Protein AF-T0Z8G4-F1 (afdb_monomer)

Foldseek 3Di:
DDDDDDDDDDDDDDDDDDDDDDDDDPPDDDDDDPDDDDDDPPPDPDDDPVRDPDPDDDAFAAEAEQVRHRDDVVVVRDDDPVNCCVPQNPLLVLQQVLQFPRNYHGYDDVVSSVVSSVLVVLLLVLLVLLLVLCVLQPDDLPPDADPDLLLLLLLQLLLVLLVQLVVCVVVVVSSSNSVSSSCSSVPSRPVASCQLCVLVSFQFAPPDPNSNNVSSSSLVSSLLVLLSCCVSRVQSSLVSQCSNVVHDPVCSVVSSVCSVPDDRDDRDPVSHDVVSNVLVVLVVQQLVVVVVLVVVCVVVVVDVDQLQKEKEKEDDCCSNCVVVDDQVSVCSRNVYLHYDYDYPPPPDDPFDWSDKDAGPDPGMIITITGDDADAAPRSRHHDVQQLVDPVSHRHHPSSVVSVVDDD

Mean predicted aligned error: 10.34 Å

Structure (mmCIF, N/CA/C/O backbone):
data_AF-T0Z8G4-F1
#
_entry.id   AF-T0Z8G4-F1
#
loop_
_atom_site.group_PDB
_atom_site.id
_atom_site.type_symbol
_atom_site.label_atom_id
_atom_site.label_alt_id
_atom_site.label_comp_id
_atom_site.label_asym_id
_atom_site.label_entity_id
_atom_site.label_seq_id
_atom_site.pdbx_PDB_ins_code
_atom_site.Cartn_x
_atom_site.Cartn_y
_atom_site.Cartn_z
_atom_site.occupancy
_atom_site.B_iso_or_equiv
_atom_site.auth_seq_id
_atom_site.auth_comp_id
_atom_site.auth_asym_id
_atom_site.auth_atom_id
_atom_site.pdbx_PDB_model_num
ATOM 1 N N . MET A 1 1 ? -45.334 -27.106 -22.152 1.00 39.75 1 MET A N 1
ATOM 2 C CA . MET A 1 1 ? -44.735 -28.029 -23.136 1.00 39.75 1 MET A CA 1
ATOM 3 C C . MET A 1 1 ? -43.553 -28.712 -22.480 1.00 39.75 1 MET A C 1
ATOM 5 O O . MET A 1 1 ? -42.557 -28.077 -22.175 1.00 39.75 1 MET A O 1
ATOM 9 N N . SER A 1 2 ? -43.765 -29.977 -22.152 1.00 27.31 2 SER A N 1
ATOM 10 C CA . SER A 1 2 ? -42.824 -30.933 -21.580 1.00 27.31 2 SER A CA 1
ATOM 11 C C . SER A 1 2 ? -41.726 -31.304 -22.582 1.00 27.31 2 SER A C 1
ATOM 13 O O . SER A 1 2 ? -42.043 -31.661 -23.715 1.00 27.31 2 SER A O 1
ATOM 15 N N . GLY A 1 3 ? -40.464 -31.282 -22.154 1.00 28.25 3 GLY A N 1
ATOM 16 C CA . GLY A 1 3 ? -39.320 -31.780 -22.920 1.00 28.25 3 GLY A CA 1
ATOM 17 C C . GLY A 1 3 ? -38.351 -32.498 -21.988 1.00 28.25 3 GLY A C 1
ATOM 18 O O . GLY A 1 3 ? -37.650 -31.865 -21.211 1.00 28.25 3 GLY A O 1
ATOM 19 N N . SER A 1 4 ? -38.405 -33.825 -22.029 1.00 26.81 4 SER A N 1
ATOM 20 C CA . SER A 1 4 ? -37.748 -34.781 -21.140 1.00 26.81 4 SER A CA 1
ATOM 21 C C . SER A 1 4 ? -36.270 -35.026 -21.488 1.00 26.81 4 SER A C 1
ATOM 23 O O . SER A 1 4 ? -35.899 -35.183 -22.648 1.00 26.81 4 SER A O 1
ATOM 25 N N . ILE A 1 5 ? -35.473 -35.063 -20.418 1.00 28.12 5 ILE A N 1
ATOM 26 C CA . ILE A 1 5 ? -34.234 -35.804 -20.123 1.00 28.12 5 ILE A CA 1
ATOM 27 C C . ILE A 1 5 ? -33.810 -36.883 -21.145 1.00 28.12 5 ILE A C 1
ATOM 29 O O . ILE A 1 5 ? -34.549 -37.825 -21.424 1.00 28.12 5 ILE A O 1
ATOM 33 N N . ARG A 1 6 ? -32.524 -36.856 -21.530 1.00 26.44 6 ARG A N 1
ATOM 34 C CA . ARG A 1 6 ? -31.713 -38.073 -21.719 1.00 26.44 6 ARG A CA 1
ATOM 35 C C . ARG A 1 6 ? -30.337 -37.901 -21.077 1.00 26.44 6 ARG A C 1
ATOM 37 O O . ARG A 1 6 ? -29.433 -37.309 -21.656 1.00 26.44 6 ARG A O 1
ATOM 44 N N . GLU A 1 7 ? -30.209 -38.461 -19.880 1.00 27.09 7 GLU A N 1
ATOM 45 C CA . GLU A 1 7 ? -28.942 -38.888 -19.291 1.00 27.09 7 GLU A CA 1
ATOM 46 C C . GLU A 1 7 ? -28.335 -40.012 -20.144 1.00 27.09 7 GLU A C 1
ATOM 48 O O . GLU A 1 7 ? -29.036 -40.900 -20.631 1.00 27.09 7 GLU A O 1
ATOM 53 N N . SER A 1 8 ? -27.016 -40.006 -20.312 1.00 27.30 8 SER A N 1
ATOM 54 C CA . SER A 1 8 ? -26.267 -41.188 -20.738 1.00 27.30 8 SER A CA 1
ATOM 55 C C . SER A 1 8 ? -25.140 -41.422 -19.749 1.00 27.30 8 SER A C 1
ATOM 57 O O . SER A 1 8 ? -24.165 -40.679 -19.685 1.00 27.30 8 SER A O 1
ATOM 59 N N . ALA A 1 9 ? -25.342 -42.459 -18.942 1.00 27.77 9 ALA A N 1
ATOM 60 C CA . ALA A 1 9 ? -24.416 -42.967 -17.952 1.00 27.77 9 ALA A CA 1
ATOM 61 C C . ALA A 1 9 ? -23.186 -43.594 -18.629 1.00 27.77 9 ALA A C 1
ATOM 63 O O . ALA A 1 9 ? -23.303 -44.563 -19.381 1.00 27.77 9 ALA A O 1
ATOM 64 N N . MET A 1 10 ? -21.996 -43.084 -18.315 1.00 26.03 10 MET A N 1
ATOM 65 C CA . MET A 1 10 ? -20.731 -43.774 -18.572 1.00 26.03 10 MET A CA 1
ATOM 66 C C . MET A 1 10 ? -20.414 -44.683 -17.379 1.00 26.03 10 MET A C 1
ATOM 68 O O . MET A 1 10 ? -20.166 -44.212 -16.272 1.00 26.03 10 MET A O 1
ATOM 72 N N . LYS A 1 11 ? -20.432 -46.002 -17.606 1.00 29.83 11 LYS A N 1
ATOM 73 C CA . LYS A 1 11 ? -19.894 -47.005 -16.673 1.00 29.83 11 LYS A CA 1
ATOM 74 C C . LYS A 1 11 ? -18.367 -47.132 -16.823 1.00 29.83 11 LYS A C 1
ATOM 76 O O . LYS A 1 11 ? -17.849 -46.928 -17.922 1.00 29.83 11 LYS A O 1
ATOM 81 N N . PRO A 1 12 ? -17.649 -47.497 -15.745 1.00 26.30 12 PRO A N 1
ATOM 82 C CA . PRO A 1 12 ? -16.193 -47.441 -15.678 1.00 26.30 12 PRO A CA 1
ATOM 83 C C . PRO A 1 12 ? -15.550 -48.690 -16.296 1.00 26.30 12 PRO A C 1
ATOM 85 O O . PRO A 1 12 ? -15.917 -49.819 -15.978 1.00 26.30 12 PRO A O 1
ATOM 88 N N . SER A 1 13 ? -14.559 -48.487 -17.166 1.00 28.53 13 SER A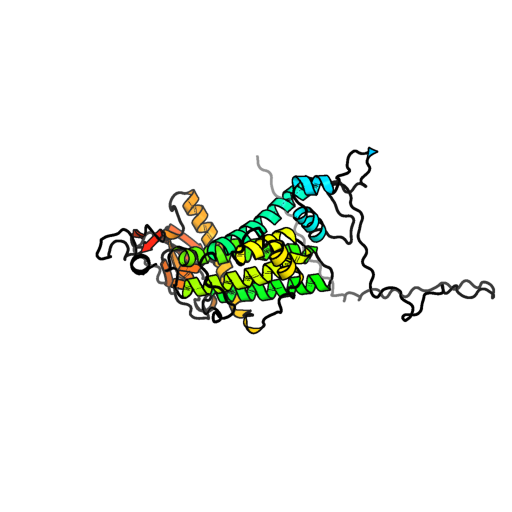 N 1
ATOM 89 C CA . SER A 1 13 ? -13.730 -49.554 -17.736 1.00 28.53 13 SER A CA 1
ATOM 90 C C . SER A 1 13 ? -12.400 -49.635 -16.987 1.00 28.53 13 SER A C 1
ATOM 92 O O . SER A 1 13 ? -11.526 -48.786 -17.154 1.00 28.53 13 SER A O 1
ATOM 94 N N . SER A 1 14 ? -12.234 -50.705 -16.215 1.00 30.23 14 SER A N 1
ATOM 95 C CA . SER A 1 14 ? -10.981 -51.147 -15.607 1.00 30.23 14 SER A CA 1
ATOM 96 C C . SER A 1 14 ? -9.938 -51.528 -16.665 1.00 30.23 14 SER A C 1
ATOM 98 O O . SER A 1 14 ? -10.114 -52.528 -17.365 1.00 30.23 14 SER A O 1
ATOM 100 N N . LYS A 1 15 ? -8.817 -50.801 -16.741 1.00 29.98 15 LYS A N 1
ATOM 101 C CA . LYS A 1 15 ? -7.560 -51.311 -17.313 1.00 29.98 15 LYS A CA 1
ATOM 102 C C . LYS A 1 15 ? -6.361 -50.840 -16.491 1.00 29.98 15 LYS A C 1
ATOM 104 O O . LYS A 1 15 ? -6.280 -49.695 -16.066 1.00 29.98 15 LYS A O 1
ATOM 109 N N . SER A 1 16 ? -5.478 -51.803 -16.260 1.00 30.19 16 SER A N 1
ATOM 110 C CA . SER A 1 16 ? -4.296 -51.806 -15.406 1.00 30.19 16 SER A CA 1
ATOM 111 C C . SER A 1 16 ? -3.335 -50.636 -15.615 1.00 30.19 16 SER A C 1
ATOM 113 O O . SER A 1 16 ? -3.051 -50.253 -16.751 1.00 30.19 16 SER A O 1
ATOM 115 N N . ALA A 1 17 ? -2.743 -50.193 -14.505 1.00 35.81 17 ALA A N 1
ATOM 116 C CA . ALA A 1 17 ? -1.591 -49.307 -14.441 1.00 35.81 17 ALA A CA 1
ATOM 117 C C . ALA A 1 17 ? -0.482 -49.733 -15.422 1.00 35.81 17 ALA A C 1
ATOM 119 O O . ALA A 1 17 ? 0.093 -50.815 -15.306 1.00 35.81 17 ALA A O 1
ATOM 120 N N . ARG A 1 18 ? -0.177 -48.858 -16.383 1.00 30.61 18 ARG A N 1
ATOM 121 C CA . ARG A 1 18 ? 1.102 -48.841 -17.096 1.00 30.61 18 ARG A CA 1
ATOM 122 C C . ARG A 1 18 ? 1.816 -47.553 -16.722 1.00 30.61 18 ARG A C 1
ATOM 124 O O . ARG A 1 18 ? 1.289 -46.462 -16.908 1.00 30.61 18 ARG A O 1
ATOM 131 N N . THR A 1 19 ? 3.000 -47.730 -16.163 1.00 35.69 19 THR A N 1
ATOM 132 C CA . THR A 1 19 ? 4.023 -46.723 -15.905 1.00 35.69 19 THR A CA 1
ATOM 133 C C . THR A 1 19 ? 4.268 -45.859 -17.146 1.00 35.69 19 THR A C 1
ATOM 135 O O . THR A 1 19 ? 4.463 -46.377 -18.246 1.00 35.69 19 THR A O 1
ATOM 138 N N . LEU A 1 20 ? 4.237 -44.537 -16.967 1.00 32.44 20 LEU A N 1
ATOM 139 C CA . LEU A 1 20 ? 4.575 -43.560 -18.003 1.00 32.44 20 LEU A CA 1
ATOM 140 C C . LEU A 1 20 ? 6.085 -43.632 -18.311 1.00 32.44 20 LEU A C 1
ATOM 142 O O . LEU A 1 20 ? 6.882 -43.663 -17.370 1.00 32.44 20 LEU A O 1
ATOM 146 N N . PRO A 1 21 ? 6.505 -43.660 -19.589 1.00 31.64 21 PRO A N 1
ATOM 147 C CA . PRO A 1 21 ? 7.916 -43.609 -19.948 1.00 31.64 21 PRO A CA 1
ATOM 148 C C . PRO A 1 21 ? 8.471 -42.188 -19.761 1.00 31.64 21 PRO A C 1
ATOM 150 O O . PRO A 1 21 ? 7.782 -41.201 -20.020 1.00 31.64 21 PRO A O 1
ATOM 153 N N . GLY A 1 22 ? 9.720 -42.104 -19.292 1.00 39.34 22 GLY A N 1
ATOM 154 C CA . GLY A 1 22 ? 10.462 -40.854 -19.105 1.00 39.34 22 GLY A CA 1
ATOM 155 C C . GLY A 1 22 ? 10.723 -40.080 -20.409 1.00 39.34 22 GLY A C 1
ATOM 156 O O . GLY A 1 22 ? 10.402 -40.562 -21.498 1.00 39.34 22 GLY A O 1
ATOM 157 N N . PRO A 1 23 ? 11.296 -38.866 -20.313 1.00 36.44 23 PRO A N 1
ATOM 158 C CA . PRO A 1 23 ? 11.422 -37.952 -21.443 1.00 36.44 23 PRO A CA 1
ATOM 159 C C . PRO A 1 23 ? 12.342 -38.527 -22.533 1.00 36.44 23 PRO A C 1
ATOM 161 O O . PRO A 1 23 ? 13.292 -39.251 -22.220 1.00 36.44 23 PRO A O 1
ATOM 164 N N . PRO A 1 24 ? 12.097 -38.212 -23.818 1.00 33.38 24 PRO A N 1
ATOM 165 C CA . PRO A 1 24 ? 12.863 -38.779 -24.913 1.00 33.38 24 PRO A CA 1
ATOM 166 C C . PRO A 1 24 ? 14.279 -38.196 -24.925 1.00 33.38 24 PRO A C 1
ATOM 168 O O . PRO A 1 24 ? 14.488 -37.007 -25.162 1.00 33.38 24 PRO A O 1
ATOM 171 N N . THR A 1 25 ? 15.273 -39.054 -24.718 1.00 33.34 25 THR A N 1
ATOM 172 C CA . THR A 1 25 ? 16.663 -38.766 -25.060 1.00 33.34 25 THR A CA 1
ATOM 173 C C . THR A 1 25 ? 16.793 -38.776 -26.582 1.00 33.34 25 THR A C 1
ATOM 175 O O . THR A 1 25 ? 16.818 -39.826 -27.225 1.00 33.34 25 THR A O 1
ATOM 178 N N . SER A 1 26 ? 16.848 -37.590 -27.189 1.00 29.20 26 SER A N 1
ATOM 179 C CA . SER A 1 26 ? 17.155 -37.453 -28.613 1.00 29.20 26 SER A CA 1
ATOM 180 C C . SER A 1 26 ? 18.626 -37.812 -28.858 1.00 29.20 26 SER A C 1
ATOM 182 O O . SER A 1 26 ? 19.533 -36.992 -28.791 1.00 29.20 26 SER A O 1
ATOM 184 N N . THR A 1 27 ? 18.884 -39.090 -29.120 1.00 30.81 27 THR A N 1
ATOM 185 C CA . THR A 1 27 ? 20.126 -39.525 -29.761 1.00 30.81 27 THR A CA 1
ATOM 186 C C . THR A 1 27 ? 19.889 -39.484 -31.264 1.00 30.81 27 THR A C 1
ATOM 188 O O . THR A 1 27 ? 19.234 -40.350 -31.844 1.00 30.81 27 THR A O 1
ATOM 191 N N . SER A 1 28 ? 20.372 -38.425 -31.910 1.00 29.70 28 SER A N 1
ATOM 192 C CA . SER A 1 28 ? 20.402 -38.332 -33.364 1.00 29.70 28 SER A CA 1
ATOM 193 C C . SER A 1 28 ? 21.317 -39.434 -33.914 1.00 29.70 28 SER A C 1
ATOM 195 O O . SER A 1 28 ? 22.542 -39.359 -33.848 1.00 29.70 28 SER A O 1
ATOM 197 N N . ARG A 1 29 ? 20.727 -40.500 -34.467 1.00 31.47 29 ARG A N 1
ATOM 198 C CA . AR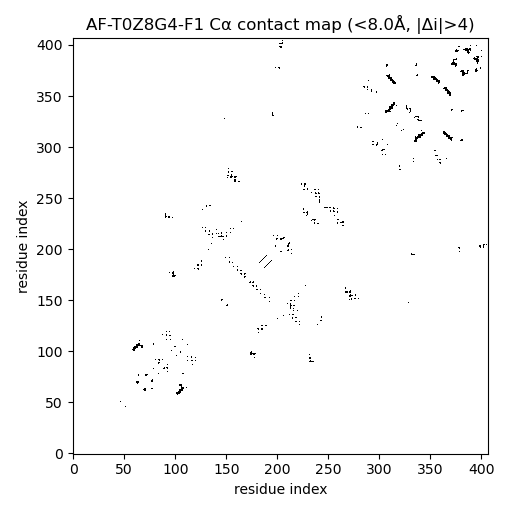G A 1 29 ? 21.460 -41.437 -35.328 1.00 31.47 29 ARG A CA 1
ATOM 199 C C . ARG A 1 29 ? 21.802 -40.717 -36.625 1.00 31.47 29 ARG A C 1
ATOM 201 O O . ARG A 1 29 ? 20.955 -40.571 -37.504 1.00 31.47 29 ARG A O 1
ATOM 208 N N . VAL A 1 30 ? 23.051 -40.289 -36.742 1.00 32.38 30 VAL A N 1
ATOM 209 C CA . VAL A 1 30 ? 23.651 -39.894 -38.015 1.00 32.38 30 VAL A CA 1
ATOM 210 C C . VAL A 1 30 ? 23.663 -41.126 -38.926 1.00 32.38 30 VAL A C 1
ATOM 212 O O . VAL A 1 30 ? 24.277 -42.141 -38.603 1.00 32.38 30 VAL A O 1
ATOM 215 N N . ARG A 1 31 ? 22.950 -41.059 -40.056 1.00 31.86 31 ARG A N 1
ATOM 216 C CA . ARG A 1 31 ? 23.133 -41.990 -41.177 1.00 31.86 31 ARG A CA 1
ATOM 217 C C . ARG A 1 31 ? 24.523 -41.737 -41.757 1.00 31.86 31 ARG A C 1
ATOM 219 O O . ARG A 1 31 ? 24.749 -40.685 -42.344 1.00 31.86 31 ARG A O 1
ATOM 226 N N . THR A 1 32 ? 25.437 -42.689 -41.621 1.00 32.47 32 THR A N 1
ATOM 227 C CA . THR A 1 32 ? 26.703 -42.679 -42.354 1.00 32.47 32 THR A CA 1
ATOM 228 C C . THR A 1 32 ? 26.456 -43.197 -43.770 1.00 32.47 32 THR A C 1
ATOM 230 O O . THR A 1 32 ? 26.360 -44.398 -44.010 1.00 32.47 32 THR A O 1
ATOM 233 N N . SER A 1 33 ? 26.308 -42.277 -44.724 1.00 35.03 33 SER A N 1
ATOM 234 C CA . SER A 1 33 ? 26.499 -42.592 -46.139 1.00 35.03 33 SER A CA 1
ATOM 235 C C . SER A 1 33 ? 27.984 -42.848 -46.378 1.00 35.03 33 SER A C 1
ATOM 237 O O . SER A 1 33 ? 28.817 -41.995 -46.076 1.00 35.03 33 SER A O 1
ATOM 239 N N . THR A 1 34 ? 28.313 -44.014 -46.922 1.00 42.88 34 THR A N 1
ATOM 240 C CA . THR A 1 34 ? 29.635 -44.335 -47.461 1.00 42.88 34 THR A CA 1
ATOM 241 C C . THR A 1 34 ? 29.902 -43.445 -48.674 1.00 42.88 34 THR A C 1
ATOM 243 O O . THR A 1 34 ? 29.471 -43.753 -49.783 1.00 42.88 34 THR A O 1
ATOM 246 N N . GLY A 1 35 ? 30.561 -42.315 -48.438 1.00 39.12 35 GLY A N 1
ATOM 247 C CA . GLY A 1 35 ? 31.101 -41.424 -49.454 1.00 39.12 35 GLY A CA 1
ATOM 248 C C . GLY A 1 35 ? 32.543 -41.093 -49.089 1.00 39.12 35 GLY A C 1
ATOM 249 O O . GLY A 1 35 ? 32.799 -40.594 -47.999 1.00 39.12 35 GLY A O 1
ATOM 250 N N . ASP A 1 36 ? 33.456 -41.485 -49.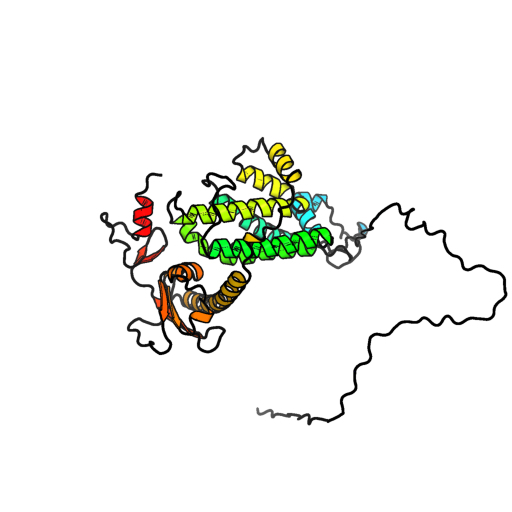970 1.00 38.12 36 ASP A N 1
ATOM 251 C CA . ASP A 1 36 ? 34.774 -40.896 -50.222 1.00 38.12 36 ASP A CA 1
ATOM 252 C C . ASP A 1 36 ? 35.262 -39.803 -49.231 1.00 38.12 36 ASP A C 1
ATOM 254 O O . ASP A 1 36 ? 35.022 -38.607 -49.376 1.00 38.12 36 ASP A O 1
ATOM 258 N N . GLY A 1 37 ? 35.933 -40.231 -48.164 1.00 52.41 37 GLY A N 1
ATOM 259 C CA . GLY A 1 37 ? 37.397 -40.212 -48.151 1.00 52.41 37 GLY A CA 1
ATOM 260 C C . GLY A 1 37 ? 38.186 -38.897 -48.189 1.00 52.41 37 GLY A C 1
ATOM 261 O O . GLY A 1 37 ? 39.400 -39.008 -48.039 1.00 52.41 37 GLY A O 1
ATOM 262 N N . SER A 1 38 ? 37.621 -37.687 -48.333 1.00 52.78 38 SER A N 1
ATOM 263 C CA . SER A 1 38 ? 38.488 -36.482 -48.353 1.00 52.78 38 SER A CA 1
ATOM 264 C C . SER A 1 38 ? 37.849 -35.108 -48.070 1.00 52.78 38 SER A C 1
ATOM 266 O O . SER A 1 38 ? 38.187 -34.127 -48.732 1.00 52.78 38 SER A O 1
ATOM 268 N N . THR A 1 39 ? 36.974 -34.960 -47.071 1.00 45.53 39 THR A N 1
ATOM 269 C CA . THR A 1 39 ? 36.662 -33.619 -46.521 1.00 45.53 39 THR A CA 1
ATOM 270 C C . THR A 1 39 ? 36.614 -33.646 -44.990 1.00 45.53 39 THR A C 1
ATOM 272 O O . THR A 1 39 ? 35.829 -34.407 -44.423 1.00 45.53 39 THR A O 1
ATOM 275 N N . PRO A 1 40 ? 37.450 -32.854 -44.284 1.00 53.56 40 PRO A N 1
ATOM 276 C CA . PRO A 1 40 ? 37.350 -32.753 -42.835 1.00 53.56 40 PRO A CA 1
ATOM 277 C C . PRO A 1 40 ? 36.009 -32.104 -42.460 1.00 53.56 40 PRO A C 1
ATOM 279 O O . PRO A 1 40 ? 35.546 -31.217 -43.184 1.00 53.56 40 PRO A O 1
ATOM 282 N N . PRO A 1 41 ? 35.374 -32.506 -41.342 1.00 57.69 41 PRO A N 1
ATOM 283 C CA . PRO A 1 41 ? 34.187 -31.820 -40.856 1.00 57.69 41 PRO A CA 1
ATOM 284 C C . PRO A 1 41 ? 34.532 -30.345 -40.649 1.00 57.69 41 PRO A C 1
ATOM 286 O O . PRO A 1 41 ? 35.498 -30.013 -39.961 1.00 57.69 41 PRO A O 1
ATOM 289 N N . PHE A 1 42 ? 33.765 -29.463 -41.289 1.00 57.78 42 PHE A N 1
ATOM 290 C CA . PHE A 1 42 ? 33.896 -28.021 -41.133 1.00 57.78 42 PHE A CA 1
ATOM 291 C C . PHE A 1 42 ? 33.550 -27.669 -39.683 1.00 57.78 42 PHE A C 1
ATOM 293 O O . PHE A 1 42 ? 32.385 -27.493 -39.338 1.00 57.78 42 PHE A O 1
ATOM 300 N N . SER A 1 43 ? 34.561 -27.624 -38.821 1.00 59.75 43 SER A N 1
ATOM 301 C CA . SER A 1 43 ? 34.490 -26.970 -37.521 1.00 59.75 43 SER A CA 1
ATOM 302 C C . SER A 1 43 ? 34.753 -25.493 -37.787 1.00 59.75 43 SER A C 1
ATOM 304 O O . SER A 1 43 ? 35.897 -25.145 -38.091 1.00 59.75 43 SER A O 1
ATOM 306 N N . PRO A 1 44 ? 33.737 -24.611 -37.738 1.00 61.78 44 PRO A N 1
ATOM 307 C CA . PRO A 1 44 ? 33.992 -23.184 -37.851 1.00 61.78 44 PRO A CA 1
ATOM 308 C C . PRO A 1 44 ? 34.990 -22.794 -36.753 1.00 61.78 44 PRO A C 1
ATOM 310 O O . PRO A 1 44 ? 34.962 -23.412 -35.681 1.00 61.78 44 PRO A O 1
ATOM 313 N N . PRO A 1 45 ? 35.862 -21.799 -36.980 1.00 65.12 45 PRO A N 1
ATOM 314 C CA . PRO A 1 45 ? 36.782 -21.307 -35.967 1.00 65.12 45 PRO A CA 1
ATOM 315 C C . PRO A 1 45 ? 35.971 -20.516 -34.938 1.00 65.12 45 PRO A C 1
ATOM 317 O O . PRO A 1 45 ? 35.997 -19.289 -34.901 1.00 65.12 45 PRO A O 1
ATOM 320 N N . TRP A 1 46 ? 35.157 -21.213 -34.150 1.00 64.00 46 TRP A N 1
ATOM 321 C CA . TRP A 1 46 ? 34.469 -20.601 -33.037 1.00 64.00 46 TRP A CA 1
ATOM 322 C C . TRP A 1 46 ? 35.547 -20.226 -32.023 1.00 64.00 46 TRP A C 1
ATOM 324 O O . TRP A 1 46 ? 36.313 -21.111 -31.627 1.00 64.00 46 TRP A O 1
ATOM 334 N N . PRO A 1 47 ? 35.635 -18.943 -31.631 1.00 62.28 47 PRO A N 1
ATOM 335 C CA . PRO A 1 47 ? 36.586 -18.502 -30.628 1.00 62.28 47 PRO A CA 1
ATOM 336 C C . PRO A 1 47 ? 36.505 -19.411 -29.401 1.00 62.28 47 PRO A C 1
ATOM 338 O O . PRO A 1 47 ? 35.410 -19.844 -29.007 1.00 62.28 47 PRO A O 1
ATOM 341 N N . SER A 1 48 ? 37.659 -19.721 -28.808 1.00 66.56 48 SER A N 1
ATOM 342 C CA . SER A 1 48 ? 37.694 -20.493 -27.571 1.00 66.56 48 SER A CA 1
ATOM 343 C C . SER A 1 48 ? 36.869 -19.768 -26.495 1.00 66.56 48 SER A C 1
ATOM 345 O O . SER A 1 48 ? 36.511 -18.594 -26.628 1.00 66.56 48 SER A O 1
ATOM 347 N N . ARG A 1 49 ? 36.527 -20.443 -25.391 1.00 62.22 49 ARG A N 1
ATOM 348 C CA . ARG A 1 49 ? 35.813 -19.776 -24.282 1.00 62.22 49 ARG A CA 1
ATOM 349 C C . ARG A 1 49 ? 36.551 -18.523 -23.775 1.00 62.22 49 ARG A C 1
ATOM 351 O O . ARG A 1 49 ? 35.887 -17.647 -23.227 1.00 62.22 49 ARG A O 1
ATOM 358 N N . GLU A 1 50 ? 37.866 -18.452 -23.983 1.00 68.38 50 GLU A N 1
ATOM 359 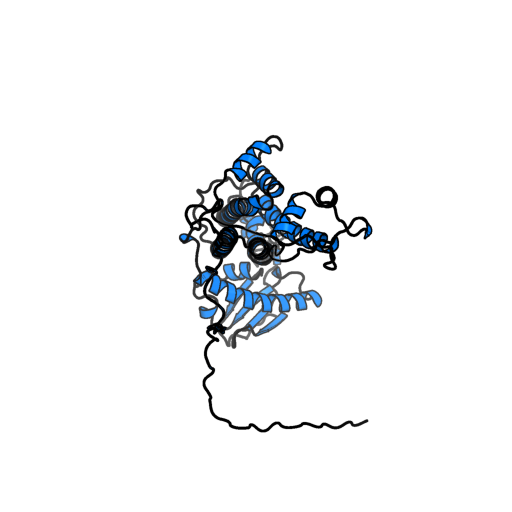C CA . GLU A 1 50 ? 38.754 -17.344 -23.613 1.00 68.38 50 GLU A CA 1
ATOM 360 C C . GLU A 1 50 ? 38.725 -16.177 -24.621 1.00 68.38 50 GLU A C 1
ATOM 362 O O . GLU A 1 50 ? 39.038 -15.051 -24.250 1.00 68.38 50 GLU A O 1
ATOM 367 N N . ASP A 1 51 ? 38.232 -16.399 -25.845 1.00 77.69 51 ASP A N 1
ATOM 368 C CA . ASP A 1 51 ? 38.206 -15.417 -26.944 1.00 77.69 51 ASP A CA 1
ATOM 369 C C . ASP A 1 51 ? 36.835 -14.718 -27.120 1.00 77.69 51 ASP A C 1
ATOM 371 O O . ASP A 1 51 ? 36.563 -14.075 -28.139 1.00 77.69 51 ASP A O 1
ATOM 375 N N . ARG A 1 52 ? 35.907 -14.861 -26.162 1.00 80.50 52 ARG A N 1
ATOM 376 C CA . ARG A 1 52 ? 34.565 -14.252 -26.256 1.00 80.50 52 ARG A CA 1
ATOM 377 C C . ARG A 1 52 ? 34.606 -12.750 -25.951 1.00 80.50 52 ARG A C 1
ATOM 379 O O . ARG A 1 52 ? 35.008 -12.347 -24.865 1.00 80.50 52 ARG A O 1
ATOM 386 N N . THR A 1 53 ? 34.073 -11.923 -26.857 1.00 90.06 53 THR A N 1
ATOM 387 C CA . THR A 1 53 ? 33.972 -10.453 -26.700 1.00 90.06 53 THR A CA 1
ATOM 388 C C . THR A 1 53 ? 32.969 -10.002 -25.635 1.00 90.06 53 THR A C 1
ATOM 390 O O . THR A 1 53 ? 33.040 -8.870 -25.160 1.00 90.06 53 THR A O 1
ATOM 393 N N . TYR A 1 54 ? 32.042 -10.871 -25.235 1.00 89.44 54 TYR A N 1
ATOM 394 C CA . TYR A 1 54 ? 31.047 -10.601 -24.200 1.00 89.44 54 TYR A CA 1
ATOM 395 C C . TYR A 1 54 ? 30.798 -11.830 -23.321 1.00 89.44 54 TYR A C 1
ATOM 397 O O . TYR A 1 54 ? 30.868 -12.977 -23.766 1.00 89.44 54 TYR A O 1
ATOM 405 N N . ARG A 1 55 ? 30.462 -11.579 -22.047 1.00 88.19 55 ARG A N 1
ATOM 406 C CA . ARG A 1 55 ? 30.115 -12.630 -21.073 1.00 88.19 55 ARG A CA 1
ATOM 407 C C . ARG A 1 55 ? 28.677 -13.132 -21.227 1.00 88.19 55 ARG A C 1
ATOM 409 O O . ARG A 1 55 ? 28.410 -14.290 -20.926 1.00 88.19 55 ARG A O 1
ATOM 416 N N . SER A 1 56 ? 27.764 -12.273 -21.679 1.00 89.75 56 SER A N 1
ATOM 417 C CA . SER A 1 56 ? 26.347 -12.585 -21.889 1.00 89.75 56 SER A CA 1
ATOM 418 C C . SER A 1 56 ? 25.777 -11.734 -23.027 1.00 89.75 56 SER A C 1
ATOM 420 O O . SER A 1 56 ? 26.220 -10.601 -23.217 1.00 89.75 56 SER A O 1
ATOM 422 N N . VAL A 1 57 ? 24.807 -12.283 -23.763 1.00 91.81 57 VAL A N 1
ATOM 423 C CA . VAL A 1 57 ? 24.037 -11.587 -24.804 1.00 91.81 57 VAL A CA 1
ATOM 424 C C . VAL A 1 57 ? 22.575 -11.623 -24.406 1.00 91.81 57 VAL A C 1
ATOM 426 O O . VAL A 1 57 ? 22.025 -12.699 -24.181 1.00 91.81 57 VAL A O 1
ATOM 429 N N . LEU A 1 58 ? 21.954 -10.450 -24.344 1.00 93.00 58 LEU A N 1
ATOM 430 C CA . LEU A 1 58 ? 20.510 -10.308 -24.220 1.00 93.00 58 LEU A CA 1
ATOM 431 C C . LEU A 1 58 ? 19.968 -9.769 -25.541 1.00 93.00 58 LEU A C 1
ATOM 433 O O . LEU A 1 58 ? 20.439 -8.747 -26.038 1.00 93.00 58 LEU A O 1
ATOM 437 N N . THR A 1 59 ? 18.990 -10.470 -26.097 1.00 94.50 59 THR A N 1
ATOM 438 C CA . THR A 1 59 ? 18.257 -10.070 -27.299 1.00 94.50 59 THR A CA 1
ATOM 439 C C . THR A 1 59 ? 16.849 -9.647 -26.919 1.00 94.50 59 THR A C 1
ATOM 441 O O . THR A 1 59 ? 16.310 -10.135 -25.926 1.00 94.50 59 THR A O 1
ATOM 444 N N . HIS A 1 60 ? 16.250 -8.766 -27.714 1.00 95.75 60 HIS A N 1
ATOM 445 C CA . HIS A 1 60 ? 14.851 -8.388 -27.562 1.00 95.75 60 HIS A CA 1
ATOM 446 C C . HIS A 1 60 ? 14.104 -8.449 -28.898 1.00 95.75 60 HIS A C 1
ATOM 448 O O . HIS A 1 60 ? 14.719 -8.305 -29.959 1.00 95.75 60 HIS A O 1
ATOM 454 N N . GLY A 1 61 ? 12.788 -8.646 -28.837 1.00 94.00 61 GLY A N 1
ATOM 455 C CA . GLY A 1 61 ? 11.899 -8.607 -29.992 1.00 94.00 61 GLY A CA 1
ATOM 456 C C . GLY A 1 61 ? 11.773 -7.212 -30.605 1.00 94.00 61 GLY A C 1
ATOM 457 O O . GLY A 1 61 ? 12.272 -6.206 -30.078 1.00 94.00 61 GLY A O 1
ATOM 458 N N . PHE A 1 62 ? 11.101 -7.147 -31.752 1.00 94.88 62 PHE A N 1
ATOM 459 C CA . PHE A 1 62 ? 10.777 -5.892 -32.417 1.00 94.88 62 PHE A CA 1
ATOM 460 C C . PHE A 1 62 ? 9.551 -5.236 -31.779 1.00 94.88 62 PHE A C 1
ATOM 462 O O . PHE A 1 62 ? 8.675 -5.892 -31.220 1.00 94.88 62 PHE A O 1
ATOM 469 N N . VAL A 1 63 ? 9.460 -3.913 -31.910 1.00 94.44 63 VAL A N 1
ATOM 470 C CA . VAL A 1 63 ? 8.233 -3.187 -31.570 1.00 94.44 63 VAL A CA 1
ATOM 471 C C . VAL A 1 63 ? 7.253 -3.304 -32.734 1.00 94.44 63 VAL A C 1
ATOM 473 O O . VAL A 1 63 ? 7.560 -2.924 -33.869 1.00 94.44 63 VAL A O 1
ATOM 476 N N . VAL A 1 64 ? 6.068 -3.824 -32.441 1.00 94.75 64 VAL A N 1
ATOM 477 C CA . VAL A 1 64 ? 4.958 -4.009 -33.380 1.00 94.75 64 VAL A CA 1
ATOM 478 C C . VAL A 1 64 ? 3.750 -3.197 -32.921 1.00 94.75 64 VAL A C 1
ATOM 480 O O . VAL A 1 64 ? 3.661 -2.785 -31.764 1.00 94.75 64 VAL A O 1
ATOM 483 N N . ASP A 1 65 ? 2.816 -2.923 -33.829 1.00 93.06 65 ASP A N 1
ATOM 484 C CA . ASP A 1 65 ? 1.595 -2.200 -33.474 1.00 93.06 65 ASP A CA 1
ATOM 485 C C . ASP A 1 65 ? 0.688 -3.010 -32.524 1.00 93.06 65 ASP A C 1
ATOM 487 O O . ASP A 1 65 ? 0.954 -4.168 -32.188 1.00 93.06 65 ASP A O 1
ATOM 491 N N . GLY A 1 66 ? -0.422 -2.410 -32.088 1.00 89.44 66 GLY A N 1
ATOM 492 C CA . GLY A 1 66 ? -1.385 -3.072 -31.201 1.00 89.44 66 GLY A CA 1
ATOM 493 C C . GLY A 1 66 ? -1.983 -4.375 -31.754 1.00 89.44 66 GLY A C 1
ATOM 494 O O . GLY A 1 66 ? -2.429 -5.210 -30.971 1.00 89.44 66 GLY A O 1
ATOM 495 N N . GLN A 1 67 ? -1.968 -4.575 -33.077 1.00 90.25 67 GLN A N 1
ATOM 496 C CA . GLN A 1 67 ? -2.433 -5.796 -33.745 1.00 90.25 67 GLN A CA 1
ATOM 497 C C . GLN A 1 67 ? -1.303 -6.816 -33.969 1.00 90.25 67 GLN A C 1
ATOM 499 O O . GLN A 1 67 ? -1.556 -7.891 -34.513 1.00 90.25 67 GLN A O 1
ATOM 504 N N . GLY A 1 68 ? -0.068 -6.503 -33.569 1.00 90.94 68 GLY A N 1
ATOM 505 C CA . GLY A 1 68 ? 1.102 -7.349 -33.790 1.00 90.94 68 GLY A CA 1
ATOM 506 C C . GLY A 1 68 ? 1.689 -7.248 -35.199 1.00 90.94 68 GLY A C 1
ATOM 507 O O . GLY A 1 68 ? 2.466 -8.110 -35.598 1.00 90.94 68 GLY A O 1
ATOM 508 N N . LYS A 1 69 ? 1.324 -6.226 -35.982 1.00 91.25 69 LYS A N 1
ATOM 509 C CA . LYS A 1 69 ? 1.896 -6.004 -37.315 1.00 91.25 69 LYS A CA 1
ATOM 510 C C . LYS A 1 69 ? 3.132 -5.123 -37.215 1.00 91.25 69 LYS A C 1
ATOM 512 O O . LYS A 1 69 ? 3.210 -4.204 -36.399 1.00 91.25 69 LYS A O 1
ATOM 517 N N . LYS A 1 70 ? 4.093 -5.366 -38.108 1.00 91.56 70 LYS A N 1
ATOM 518 C CA . LYS A 1 70 ? 5.277 -4.517 -38.250 1.00 91.56 70 LYS A CA 1
ATOM 519 C C . LYS A 1 70 ? 4.857 -3.060 -38.465 1.00 91.56 70 LYS A C 1
ATOM 521 O O . LYS A 1 70 ? 4.021 -2.764 -39.322 1.00 91.56 70 LYS A O 1
ATOM 526 N N . MET A 1 71 ? 5.470 -2.156 -37.709 1.00 89.12 71 MET A N 1
ATOM 527 C CA . MET A 1 71 ? 5.254 -0.727 -37.890 1.00 89.12 71 MET A CA 1
ATOM 528 C C . MET A 1 71 ? 5.888 -0.252 -39.202 1.00 89.12 71 MET A C 1
ATOM 530 O O . MET A 1 71 ? 7.064 -0.511 -39.471 1.00 89.12 71 MET A O 1
ATOM 534 N N . ALA A 1 72 ? 5.114 0.455 -40.022 1.00 88.44 72 ALA A N 1
ATOM 535 C CA . ALA A 1 72 ? 5.583 1.050 -41.267 1.00 88.44 72 ALA A CA 1
ATOM 536 C C . ALA A 1 72 ? 4.887 2.390 -41.513 1.00 88.44 72 ALA A C 1
ATOM 538 O O . ALA A 1 72 ? 3.669 2.500 -41.391 1.00 88.44 72 ALA A O 1
ATOM 539 N N . LYS A 1 73 ? 5.651 3.413 -41.922 1.00 86.81 73 LYS A N 1
ATOM 540 C CA . LYS A 1 73 ? 5.102 4.758 -42.187 1.00 86.81 73 LYS A CA 1
ATOM 541 C C . LYS A 1 73 ? 3.957 4.728 -43.206 1.00 86.81 73 LYS A C 1
ATOM 543 O O . LYS A 1 73 ? 2.988 5.456 -43.052 1.00 86.81 73 LYS A O 1
ATOM 548 N N . THR A 1 74 ? 4.045 3.850 -44.206 1.00 86.50 74 THR A N 1
ATOM 549 C CA . THR A 1 74 ? 3.019 3.657 -45.244 1.00 86.50 74 THR A CA 1
ATOM 550 C C . THR A 1 74 ? 1.704 3.086 -44.714 1.00 86.50 74 THR A C 1
ATOM 552 O O . THR A 1 74 ? 0.667 3.312 -45.326 1.00 86.50 74 THR A O 1
ATOM 555 N N . LEU A 1 75 ? 1.732 2.365 -43.588 1.00 81.62 75 LEU A N 1
ATOM 556 C CA . LEU A 1 75 ? 0.548 1.808 -42.929 1.00 81.62 75 LEU A CA 1
ATOM 557 C C . LEU A 1 75 ? -0.069 2.774 -41.907 1.00 81.62 75 LEU A C 1
ATOM 559 O O . LEU A 1 75 ? -1.124 2.475 -41.358 1.00 81.62 75 LEU A O 1
ATOM 563 N N . GLY A 1 76 ? 0.590 3.904 -41.617 1.00 86.00 76 GLY A N 1
ATOM 564 C CA . GLY A 1 76 ? 0.118 4.885 -40.635 1.00 86.00 76 GLY A CA 1
ATOM 565 C C . GLY A 1 76 ? 0.065 4.370 -39.189 1.00 86.00 76 GLY A C 1
ATOM 566 O O . GLY A 1 76 ? -0.539 5.015 -38.343 1.00 86.00 76 GLY A O 1
ATOM 567 N N . ASN A 1 77 ? 0.684 3.221 -38.894 1.00 88.00 77 ASN A N 1
ATOM 568 C CA . ASN A 1 77 ? 0.650 2.549 -37.587 1.00 88.00 77 ASN A CA 1
ATOM 569 C C . ASN A 1 77 ? 1.923 2.772 -36.746 1.00 88.00 77 ASN A C 1
ATOM 571 O O . ASN A 1 77 ? 2.166 2.053 -35.778 1.00 88.00 77 ASN A O 1
ATOM 575 N N . VAL A 1 78 ? 2.765 3.732 -37.138 1.00 90.31 78 VAL A N 1
ATOM 576 C CA . VAL A 1 78 ? 3.993 4.086 -36.415 1.00 90.31 78 VAL A CA 1
ATOM 577 C C . VAL A 1 78 ? 3.642 5.038 -35.281 1.00 90.31 78 VAL A C 1
ATOM 579 O O . VAL A 1 78 ? 3.065 6.090 -35.532 1.00 90.31 78 VAL A O 1
ATOM 582 N N . ILE A 1 79 ? 4.060 4.702 -34.063 1.00 91.38 79 ILE A N 1
ATOM 583 C CA . ILE A 1 79 ? 3.986 5.595 -32.903 1.00 91.38 79 ILE A CA 1
ATOM 584 C C . ILE A 1 79 ? 5.415 6.003 -32.549 1.00 91.38 79 ILE A C 1
ATOM 586 O O . ILE A 1 79 ? 6.258 5.150 -32.261 1.00 91.38 79 ILE A O 1
ATOM 590 N N . ALA A 1 80 ? 5.713 7.300 -32.611 1.00 91.56 80 ALA A N 1
ATOM 591 C CA . ALA A 1 80 ? 7.051 7.797 -32.307 1.00 91.56 80 ALA A CA 1
ATOM 592 C C . ALA A 1 80 ? 7.277 7.871 -30.783 1.00 91.56 80 ALA A C 1
ATOM 594 O O . ALA A 1 80 ? 6.379 8.299 -30.056 1.00 91.56 80 ALA A O 1
ATOM 595 N N . PRO A 1 81 ? 8.484 7.557 -30.268 1.00 93.12 81 PRO A N 1
ATOM 596 C CA . PRO A 1 81 ? 8.786 7.722 -28.845 1.00 93.12 81 PRO A CA 1
ATOM 597 C C . PRO A 1 81 ? 8.538 9.145 -28.322 1.00 93.12 81 PRO A C 1
ATOM 599 O O . PRO A 1 81 ? 8.070 9.307 -27.199 1.00 93.12 81 PRO A O 1
ATOM 602 N N . SER A 1 82 ? 8.801 10.173 -29.137 1.00 95.19 82 SER A N 1
ATOM 603 C CA . SER A 1 82 ? 8.561 11.577 -28.778 1.00 95.19 82 SER A CA 1
ATOM 604 C C . SER A 1 82 ? 7.086 11.877 -28.516 1.00 95.19 82 SER A C 1
ATOM 606 O O . SER A 1 82 ? 6.787 12.597 -27.574 1.00 95.19 82 SER A O 1
ATOM 608 N N . GLU A 1 83 ? 6.174 11.276 -29.286 1.00 94.25 83 GLU A N 1
ATOM 609 C CA . GLU A 1 83 ? 4.725 11.435 -29.104 1.00 94.25 83 GLU A CA 1
ATOM 610 C C . GLU A 1 83 ? 4.277 10.873 -27.746 1.00 94.25 83 GLU A C 1
ATOM 612 O O . GLU A 1 83 ? 3.489 11.487 -27.028 1.00 94.25 83 GLU A O 1
ATOM 617 N N . ILE A 1 84 ? 4.834 9.725 -27.349 1.00 94.62 84 ILE A N 1
ATOM 618 C CA . ILE A 1 84 ? 4.560 9.115 -26.043 1.00 94.62 84 ILE A CA 1
ATOM 619 C C . ILE A 1 84 ? 5.139 9.971 -24.917 1.00 94.62 84 ILE A C 1
ATOM 621 O O . ILE A 1 84 ? 4.460 10.197 -23.918 1.00 94.62 84 ILE A O 1
ATOM 625 N N . ILE A 1 85 ? 6.381 10.441 -25.061 1.00 96.31 85 ILE A N 1
ATOM 626 C CA . ILE A 1 85 ? 7.050 11.263 -24.045 1.00 96.31 85 ILE A CA 1
ATOM 627 C C . ILE A 1 85 ? 6.301 12.581 -23.840 1.00 96.31 85 ILE A C 1
ATOM 629 O O . ILE A 1 85 ? 6.079 12.969 -22.698 1.00 96.31 85 ILE A O 1
ATOM 633 N N . GLU A 1 86 ? 5.881 13.244 -24.917 1.00 96.06 86 GLU A N 1
ATOM 634 C CA . GLU A 1 86 ? 5.126 14.497 -24.849 1.00 96.06 86 GLU A CA 1
ATOM 635 C C . GLU A 1 86 ? 3.763 14.300 -24.174 1.00 96.06 86 GLU A C 1
ATOM 637 O O . GLU A 1 86 ? 3.355 15.107 -23.341 1.00 96.06 86 GLU A O 1
ATOM 642 N N . LYS A 1 87 ? 3.075 13.192 -24.478 1.00 95.38 87 LYS A N 1
ATOM 643 C CA . LYS A 1 87 ? 1.731 12.934 -23.954 1.00 95.38 87 LYS A CA 1
ATOM 644 C C . LYS A 1 87 ? 1.706 12.360 -22.535 1.00 95.38 87 LYS A C 1
ATOM 646 O O . LYS A 1 87 ? 0.816 12.696 -21.756 1.00 95.38 87 LYS A O 1
ATOM 651 N N . TYR A 1 88 ? 2.623 11.452 -22.214 1.00 94.69 88 TYR A N 1
ATOM 652 C CA . TYR A 1 88 ? 2.581 10.643 -20.990 1.00 94.69 88 TYR A CA 1
ATOM 653 C C . TYR A 1 88 ? 3.826 10.783 -20.105 1.00 94.69 88 TYR A C 1
ATOM 655 O O . TYR A 1 88 ? 3.795 10.368 -18.947 1.00 94.69 88 TYR A O 1
ATOM 663 N N . GLY A 1 89 ? 4.908 11.371 -20.616 1.00 95.25 89 GLY A N 1
ATOM 664 C CA . GLY A 1 89 ? 6.189 11.487 -19.924 1.00 95.25 89 GLY A CA 1
ATOM 665 C C . GLY A 1 89 ? 7.135 10.309 -20.179 1.00 95.25 89 GLY A C 1
ATOM 666 O O . GLY A 1 89 ? 6.731 9.191 -20.507 1.00 95.25 89 GLY A O 1
ATOM 667 N N . ALA A 1 90 ? 8.435 10.560 -20.000 1.00 96.75 90 ALA A N 1
ATOM 668 C CA . ALA A 1 90 ? 9.488 9.575 -20.257 1.00 96.75 90 ALA A CA 1
ATOM 669 C C . ALA A 1 90 ? 9.399 8.336 -19.351 1.00 96.75 90 ALA A C 1
ATOM 671 O O . ALA A 1 90 ? 9.636 7.220 -19.812 1.00 96.75 90 ALA A O 1
ATOM 672 N N . ASP A 1 91 ? 9.008 8.509 -18.089 1.00 96.94 91 ASP A N 1
ATOM 673 C CA . ASP A 1 91 ? 8.843 7.402 -17.141 1.00 96.94 91 ASP A CA 1
ATOM 674 C C . ASP A 1 91 ? 7.766 6.406 -17.580 1.00 96.94 91 ASP A C 1
ATOM 676 O O . ASP A 1 91 ? 7.937 5.204 -17.399 1.00 96.94 91 ASP A O 1
ATOM 680 N N . VAL A 1 92 ? 6.684 6.870 -18.213 1.00 96.31 92 VAL A N 1
ATOM 681 C CA . VAL A 1 92 ? 5.621 5.980 -18.702 1.00 96.31 92 VAL A CA 1
ATOM 682 C C . VAL A 1 92 ? 6.107 5.139 -19.884 1.00 96.31 92 VAL A C 1
ATOM 684 O O . VAL A 1 92 ? 5.800 3.949 -19.955 1.00 96.31 92 VAL A O 1
ATOM 687 N N . LEU A 1 93 ? 6.922 5.708 -20.778 1.00 96.69 93 LEU A N 1
ATOM 688 C CA . LEU A 1 93 ? 7.560 4.937 -21.849 1.00 96.69 93 LEU A CA 1
ATOM 689 C C . LEU A 1 93 ? 8.526 3.883 -21.281 1.00 96.69 93 LEU A C 1
ATOM 691 O O . LEU A 1 93 ? 8.500 2.732 -21.710 1.00 96.69 93 LEU A O 1
ATOM 695 N N . ARG A 1 94 ? 9.349 4.249 -20.290 1.00 97.31 94 ARG A N 1
ATOM 696 C CA . ARG A 1 94 ? 10.259 3.305 -19.613 1.00 97.31 94 ARG A CA 1
ATOM 697 C C . ARG A 1 94 ? 9.495 2.201 -18.886 1.00 97.31 94 ARG A C 1
ATOM 699 O O . ARG A 1 94 ? 9.901 1.043 -18.938 1.00 97.31 94 ARG A O 1
ATOM 706 N N . LEU A 1 95 ? 8.375 2.547 -18.256 1.00 96.94 95 LEU A N 1
ATOM 707 C CA . LEU A 1 95 ? 7.490 1.592 -17.604 1.00 96.94 95 LEU A CA 1
ATOM 708 C C . LEU A 1 95 ? 6.892 0.602 -18.605 1.00 96.94 95 LEU A C 1
ATOM 710 O O . LEU A 1 95 ? 6.855 -0.584 -18.303 1.00 96.94 95 LEU A O 1
ATOM 714 N N . TRP A 1 96 ? 6.468 1.058 -19.789 1.00 96.75 96 TRP A N 1
ATOM 715 C CA . TRP A 1 96 ? 6.009 0.165 -20.858 1.00 96.75 96 TRP A CA 1
ATOM 716 C C . TRP A 1 96 ? 7.095 -0.836 -21.262 1.00 96.75 96 TRP A C 1
ATOM 718 O O . TRP A 1 96 ? 6.817 -2.033 -21.307 1.00 96.75 96 TRP A O 1
ATOM 728 N N . VAL A 1 97 ? 8.334 -0.375 -21.474 1.00 95.81 97 VAL A N 1
ATOM 729 C CA . VAL A 1 97 ? 9.466 -1.267 -21.787 1.00 95.81 97 VAL A CA 1
ATOM 730 C C . VAL A 1 97 ? 9.670 -2.290 -20.670 1.00 95.81 97 VAL A C 1
ATOM 732 O O . VAL A 1 97 ? 9.752 -3.484 -20.938 1.00 95.81 97 VAL A O 1
ATOM 735 N N . ALA A 1 98 ? 9.711 -1.843 -19.413 1.00 96.50 98 ALA A N 1
ATOM 736 C CA . ALA A 1 98 ? 9.933 -2.723 -18.270 1.00 96.50 98 ALA A CA 1
ATOM 737 C C . ALA A 1 98 ? 8.778 -3.709 -18.038 1.00 96.50 98 ALA A C 1
ATOM 739 O O . ALA A 1 98 ? 9.018 -4.821 -17.587 1.00 96.50 98 ALA A O 1
ATOM 740 N N . ALA A 1 99 ? 7.536 -3.323 -18.333 1.00 95.50 99 ALA A N 1
ATOM 741 C CA . ALA A 1 99 ? 6.354 -4.170 -18.174 1.00 95.50 99 ALA A CA 1
ATOM 742 C C . ALA A 1 99 ? 6.182 -5.196 -19.306 1.00 95.50 99 ALA A C 1
ATOM 744 O O . ALA A 1 99 ? 5.378 -6.119 -19.172 1.00 95.50 99 ALA A O 1
ATOM 745 N N . SER A 1 100 ? 6.902 -5.022 -20.413 1.00 94.38 100 SER A N 1
ATOM 746 C CA . SER A 1 100 ? 6.784 -5.858 -21.602 1.00 94.38 100 SER A CA 1
ATOM 747 C C . SER A 1 100 ? 7.641 -7.117 -21.508 1.00 94.38 100 SER A C 1
ATOM 749 O O . SER A 1 100 ? 8.740 -7.102 -20.947 1.00 94.38 100 SER A O 1
ATOM 751 N N . ASP A 1 101 ? 7.155 -8.208 -22.099 1.00 92.69 101 ASP A N 1
ATOM 752 C CA . ASP A 1 101 ? 7.986 -9.384 -22.344 1.00 92.69 101 ASP A CA 1
ATOM 753 C C . ASP A 1 101 ? 8.866 -9.130 -23.569 1.00 92.69 101 ASP A C 1
ATOM 755 O O . ASP A 1 101 ? 8.447 -9.306 -24.711 1.00 92.69 101 ASP A O 1
ATOM 759 N N . TYR A 1 102 ? 10.085 -8.654 -23.318 1.00 93.25 102 TYR A N 1
ATOM 760 C CA . TYR A 1 102 ? 11.019 -8.291 -24.379 1.00 93.25 102 TYR A CA 1
ATOM 761 C C . TYR A 1 102 ? 11.556 -9.501 -25.150 1.00 93.25 102 TYR A C 1
ATOM 763 O O . TYR A 1 102 ? 12.221 -9.291 -26.160 1.00 93.25 102 TYR A O 1
ATOM 771 N N . GLN A 1 103 ? 11.342 -10.742 -24.693 1.00 92.31 103 GLN A N 1
ATOM 772 C CA . GLN A 1 103 ? 11.812 -11.931 -25.418 1.00 92.31 103 GLN A CA 1
ATOM 773 C C . GLN A 1 103 ? 11.030 -12.149 -26.718 1.00 92.31 103 GLN A C 1
ATOM 775 O O . GLN A 1 103 ? 11.557 -12.737 -27.659 1.00 92.31 103 GLN A O 1
ATOM 780 N N . GLU A 1 104 ? 9.816 -11.606 -26.777 1.00 91.94 104 GLU A N 1
ATOM 781 C CA . GLU A 1 104 ? 8.920 -11.642 -27.924 1.00 91.94 104 GLU A CA 1
ATOM 782 C C . GLU A 1 104 ? 8.751 -10.244 -28.537 1.00 91.94 104 GLU A C 1
ATOM 784 O O . GLU A 1 104 ? 9.142 -9.217 -27.967 1.00 91.94 104 GLU A O 1
ATOM 789 N N . ASP A 1 105 ? 8.130 -10.189 -29.716 1.00 93.75 105 ASP A N 1
ATOM 790 C CA . ASP A 1 105 ? 7.733 -8.918 -30.319 1.00 93.75 105 ASP A CA 1
ATOM 791 C C . ASP A 1 105 ? 6.761 -8.166 -29.394 1.00 93.75 105 ASP A C 1
ATOM 793 O O . ASP A 1 105 ? 5.695 -8.657 -29.007 1.00 93.75 105 ASP A O 1
ATOM 797 N N . THR A 1 106 ? 7.127 -6.934 -29.044 1.00 93.94 106 THR A N 1
ATOM 798 C CA . THR A 1 106 ? 6.407 -6.129 -28.058 1.00 93.94 106 THR A CA 1
ATOM 799 C C . THR A 1 106 ? 5.381 -5.229 -28.735 1.00 93.94 106 THR A C 1
ATOM 801 O O . THR A 1 106 ? 5.708 -4.425 -29.610 1.00 93.94 106 THR A O 1
ATOM 804 N N . ARG A 1 107 ? 4.124 -5.319 -28.292 1.00 93.75 107 ARG A N 1
ATOM 805 C CA . ARG A 1 107 ? 3.016 -4.520 -28.831 1.00 93.75 107 ARG A CA 1
ATOM 806 C C . ARG A 1 107 ? 2.983 -3.117 -28.239 1.00 93.75 107 ARG A C 1
ATOM 808 O O . ARG A 1 107 ? 3.066 -2.938 -27.022 1.00 93.75 107 ARG A O 1
ATOM 815 N N . LEU A 1 108 ? 2.755 -2.135 -29.105 1.00 94.56 108 LEU A N 1
ATOM 816 C CA . LEU A 1 108 ? 2.577 -0.736 -28.738 1.00 94.56 108 LEU A CA 1
ATOM 817 C C . LEU A 1 108 ? 1.301 -0.168 -29.368 1.00 94.56 108 LEU A C 1
ATOM 819 O O . LEU A 1 108 ? 1.111 -0.190 -30.584 1.00 94.56 108 LEU A O 1
ATOM 823 N N . SER A 1 109 ? 0.421 0.368 -28.526 1.00 93.00 109 SER A N 1
ATOM 824 C CA . SER A 1 109 ? -0.770 1.115 -28.932 1.00 93.00 109 SER A CA 1
ATOM 825 C C . SER A 1 109 ? -1.121 2.159 -27.875 1.00 93.00 109 SER A C 1
ATOM 827 O O . SER A 1 109 ? -0.747 2.022 -26.710 1.00 93.00 109 SER A O 1
ATOM 829 N N . MET A 1 110 ? -1.889 3.184 -28.249 1.00 91.56 110 MET A N 1
ATOM 830 C CA . MET A 1 110 ? -2.342 4.203 -27.291 1.00 91.56 110 MET A CA 1
ATOM 831 C C . MET A 1 110 ? -3.238 3.621 -26.189 1.00 91.56 110 MET A C 1
ATOM 833 O O . MET A 1 110 ? -3.232 4.122 -25.069 1.00 91.56 110 MET A O 1
ATOM 837 N N . GLU A 1 111 ? -3.973 2.544 -26.478 1.00 92.31 111 GLU A N 1
ATOM 838 C CA . GLU A 1 111 ? -4.768 1.812 -25.486 1.00 92.31 111 GLU A CA 1
ATOM 839 C C . GLU A 1 111 ? -3.876 1.117 -24.446 1.00 92.31 111 GLU A C 1
ATOM 841 O O . GLU A 1 111 ? -4.095 1.281 -23.246 1.00 92.31 111 GLU A O 1
ATOM 846 N N . ILE A 1 112 ? -2.820 0.421 -24.893 1.00 93.25 112 ILE A N 1
ATOM 847 C CA . ILE A 1 112 ? -1.821 -0.192 -24.003 1.00 93.25 112 ILE A CA 1
ATOM 848 C C . ILE A 1 112 ? -1.176 0.882 -23.119 1.00 93.25 112 ILE A C 1
ATOM 850 O O . ILE A 1 112 ? -1.062 0.695 -21.906 1.00 93.25 112 ILE A O 1
ATOM 854 N N . MET A 1 113 ? -0.815 2.031 -23.701 1.00 94.56 113 MET A N 1
ATOM 855 C CA . MET A 1 113 ? -0.241 3.146 -22.945 1.00 94.56 113 MET A CA 1
ATOM 856 C C . MET A 1 113 ? -1.215 3.704 -21.901 1.00 94.56 113 MET A C 1
ATOM 858 O O . MET A 1 113 ? -0.810 3.932 -20.766 1.00 94.56 113 MET A O 1
ATOM 862 N N . ASN A 1 114 ? -2.498 3.882 -22.234 1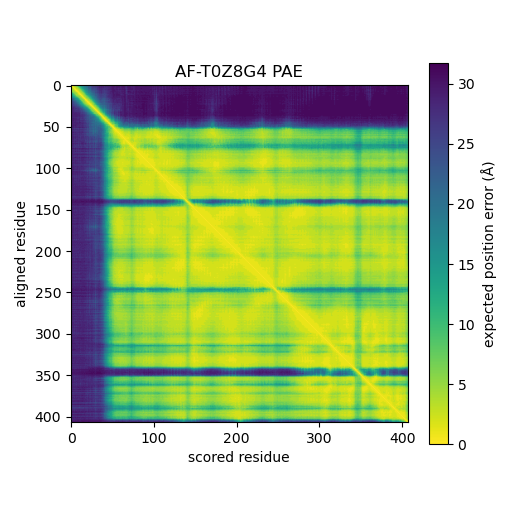.00 93.25 114 ASN A N 1
ATOM 863 C CA . ASN A 1 114 ? -3.499 4.364 -21.275 1.00 93.25 114 ASN A CA 1
ATOM 864 C C . ASN A 1 114 ? -3.664 3.405 -20.083 1.00 93.25 114 ASN A C 1
ATOM 866 O O . ASN A 1 114 ? -3.658 3.853 -18.937 1.00 93.25 114 ASN A O 1
ATOM 870 N N . ASN A 1 115 ? -3.723 2.093 -20.332 1.00 91.31 115 ASN A N 1
ATOM 871 C CA . ASN A 1 115 ? -3.801 1.094 -19.261 1.00 91.31 115 ASN A CA 1
ATOM 872 C C . ASN A 1 115 ? -2.558 1.132 -18.352 1.00 91.31 115 ASN A C 1
ATOM 874 O O . ASN A 1 115 ? -2.666 1.016 -17.128 1.00 91.31 115 ASN A O 1
ATOM 878 N N . LEU A 1 116 ? -1.372 1.347 -18.931 1.00 93.31 116 LEU A N 1
ATOM 879 C CA . LEU A 1 116 ? -0.132 1.512 -18.169 1.00 93.31 116 LEU A CA 1
ATOM 880 C C . LEU A 1 116 ? -0.111 2.794 -17.335 1.00 93.31 116 LEU A C 1
ATOM 882 O O . LEU A 1 116 ? 0.373 2.767 -16.203 1.00 93.31 116 LEU A O 1
ATOM 886 N N . VAL A 1 117 ? -0.660 3.895 -17.852 1.00 94.31 117 VAL A N 1
ATOM 887 C CA . VAL A 1 117 ? -0.796 5.153 -17.102 1.00 94.31 117 VAL A CA 1
ATOM 888 C C . VAL A 1 117 ? -1.646 4.953 -15.852 1.00 94.31 117 VAL A C 1
ATOM 890 O O . VAL A 1 117 ? -1.309 5.491 -14.799 1.00 94.31 117 VAL A O 1
ATOM 893 N N . ASP A 1 118 ? -2.711 4.157 -15.920 1.00 90.69 118 ASP A N 1
ATOM 894 C CA . ASP A 1 118 ? -3.537 3.878 -14.743 1.00 90.69 118 ASP A CA 1
ATOM 895 C C . ASP A 1 118 ? -2.795 3.036 -13.695 1.00 90.69 118 ASP A C 1
ATOM 897 O O . ASP A 1 118 ? -2.906 3.309 -12.496 1.00 90.69 118 ASP A O 1
ATOM 901 N N . GLY A 1 119 ? -1.970 2.074 -14.122 1.00 90.19 119 GLY A N 1
ATOM 902 C CA . GLY A 1 119 ? -1.042 1.362 -13.233 1.00 90.19 119 GLY A CA 1
ATOM 903 C C . GLY A 1 119 ? -0.016 2.301 -12.585 1.00 90.19 119 GLY A C 1
ATOM 904 O O . GLY A 1 119 ? 0.128 2.329 -11.362 1.00 90.19 119 GLY A O 1
ATOM 905 N N . TYR A 1 120 ? 0.627 3.151 -13.389 1.00 94.44 120 TYR A N 1
ATOM 906 C CA . TYR A 1 120 ? 1.570 4.170 -12.919 1.00 94.44 120 TYR A CA 1
ATOM 907 C C . TYR A 1 120 ? 0.934 5.134 -11.904 1.00 94.44 120 TYR A C 1
ATOM 909 O O . TYR A 1 120 ? 1.515 5.411 -10.853 1.00 94.44 120 TYR A O 1
ATOM 917 N N . ARG A 1 121 ? -0.294 5.604 -12.162 1.00 94.31 121 ARG A N 1
ATOM 918 C CA . ARG A 1 121 ? -1.049 6.470 -11.242 1.00 94.31 121 ARG A CA 1
ATOM 919 C C . ARG A 1 121 ? -1.298 5.802 -9.895 1.00 94.31 121 ARG A C 1
ATOM 921 O O . ARG A 1 121 ? -1.232 6.491 -8.880 1.00 94.31 121 ARG A O 1
ATOM 928 N N . LYS A 1 122 ? -1.568 4.491 -9.857 1.00 92.31 122 LYS A N 1
ATOM 929 C CA . LYS A 1 122 ? -1.727 3.749 -8.593 1.00 92.31 122 LYS A CA 1
ATOM 930 C C . LYS A 1 122 ? -0.434 3.768 -7.784 1.00 92.31 122 LYS A C 1
ATOM 932 O O . LYS A 1 122 ? -0.472 4.184 -6.632 1.00 92.31 122 LYS A O 1
ATOM 937 N N . ILE A 1 123 ? 0.703 3.441 -8.407 1.00 94.19 123 ILE A N 1
ATOM 938 C CA . ILE A 1 123 ? 2.026 3.525 -7.763 1.00 94.19 123 ILE A CA 1
ATOM 939 C C . ILE A 1 123 ? 2.269 4.943 -7.219 1.00 94.19 123 ILE A C 1
ATOM 941 O O . ILE A 1 123 ? 2.560 5.116 -6.034 1.00 94.19 123 ILE A O 1
ATOM 945 N N . ARG A 1 124 ? 2.081 5.974 -8.054 1.00 95.62 124 ARG A N 1
ATOM 946 C CA . ARG A 1 124 ? 2.286 7.377 -7.662 1.00 95.62 124 ARG A CA 1
ATOM 947 C C . ARG A 1 124 ? 1.355 7.808 -6.525 1.00 95.62 124 ARG A C 1
ATOM 949 O O . ARG A 1 124 ? 1.790 8.522 -5.628 1.00 95.62 124 ARG A O 1
ATOM 956 N N . ASN A 1 125 ? 0.096 7.370 -6.518 1.00 95.81 125 ASN A N 1
ATOM 957 C CA . ASN A 1 125 ? -0.854 7.675 -5.445 1.00 95.81 125 ASN A CA 1
ATOM 958 C C . ASN A 1 125 ? -0.487 6.997 -4.120 1.00 95.81 125 ASN A C 1
ATOM 960 O O . ASN A 1 125 ? -0.588 7.645 -3.079 1.00 95.81 125 ASN A O 1
ATOM 964 N N . THR A 1 126 ? -0.020 5.746 -4.150 1.00 97.00 126 THR A N 1
ATOM 965 C CA . THR A 1 126 ? 0.492 5.039 -2.964 1.00 97.00 126 THR A CA 1
ATOM 966 C C . THR A 1 126 ? 1.689 5.783 -2.365 1.00 97.00 126 THR A C 1
ATOM 968 O O . THR A 1 126 ? 1.744 6.025 -1.161 1.00 97.00 126 THR A O 1
ATOM 971 N N . ILE A 1 127 ? 2.615 6.228 -3.215 1.00 96.75 127 ILE A N 1
ATOM 972 C CA . ILE A 1 127 ? 3.791 7.014 -2.820 1.00 96.75 127 ILE A CA 1
ATOM 973 C C . ILE A 1 127 ? 3.388 8.381 -2.256 1.00 96.75 127 ILE A C 1
ATOM 975 O O . ILE A 1 127 ? 3.854 8.775 -1.187 1.00 96.75 127 ILE A O 1
ATOM 979 N N . ARG A 1 128 ? 2.475 9.086 -2.935 1.00 96.69 128 ARG A N 1
ATOM 980 C CA . ARG A 1 128 ? 1.932 10.369 -2.475 1.00 96.69 128 ARG A CA 1
ATOM 981 C C . ARG A 1 128 ? 1.273 10.232 -1.107 1.00 96.69 128 ARG A C 1
ATOM 983 O O . ARG A 1 128 ? 1.480 11.094 -0.264 1.00 96.69 128 ARG A O 1
ATOM 990 N N . TYR A 1 129 ? 0.522 9.155 -0.872 1.00 97.38 129 TYR A N 1
ATOM 991 C CA . TYR A 1 129 ? -0.090 8.888 0.428 1.00 97.38 129 TYR A CA 1
ATOM 992 C C . TYR A 1 129 ? 0.963 8.771 1.536 1.00 97.38 129 TYR A C 1
ATOM 994 O O . TYR A 1 129 ? 0.803 9.403 2.578 1.00 97.38 129 TYR A O 1
ATOM 1002 N N . MET A 1 130 ? 2.055 8.030 1.313 1.00 96.75 130 MET A N 1
ATOM 1003 C CA . MET A 1 130 ? 3.153 7.956 2.286 1.00 96.75 130 MET A CA 1
ATOM 1004 C C . MET A 1 130 ? 3.768 9.336 2.530 1.00 96.75 130 MET A C 1
ATOM 1006 O O . MET A 1 130 ? 3.814 9.775 3.672 1.00 96.75 130 MET A O 1
ATOM 1010 N N . LEU A 1 131 ? 4.147 10.065 1.474 1.00 95.06 131 LEU A N 1
ATOM 1011 C CA . LEU A 1 131 ? 4.707 11.419 1.593 1.00 95.06 131 LEU A CA 1
ATOM 1012 C C . LEU A 1 131 ? 3.787 12.364 2.385 1.00 95.06 131 LEU A C 1
ATOM 1014 O O . LEU A 1 131 ? 4.244 13.060 3.287 1.00 95.06 131 LEU A O 1
ATOM 1018 N N . SER A 1 132 ? 2.479 12.346 2.111 1.00 95.19 132 SER A N 1
ATOM 1019 C CA . SER A 1 132 ? 1.490 13.160 2.832 1.00 95.19 132 SER A CA 1
ATOM 1020 C C . SER A 1 132 ? 1.333 12.785 4.305 1.00 95.19 132 SER A C 1
ATOM 1022 O O . SER A 1 132 ? 0.853 13.606 5.075 1.00 95.19 132 SER A O 1
ATOM 1024 N N . ASN A 1 133 ? 1.729 11.579 4.711 1.00 95.44 133 ASN A N 1
ATOM 1025 C CA . ASN A 1 133 ? 1.739 11.156 6.111 1.00 95.44 133 ASN A CA 1
ATOM 1026 C C . ASN A 1 133 ? 3.111 11.318 6.776 1.00 95.44 133 ASN A C 1
ATOM 1028 O O . ASN A 1 133 ? 3.221 11.056 7.967 1.00 95.44 133 ASN A O 1
ATOM 1032 N N . LEU A 1 134 ? 4.142 11.749 6.046 1.00 93.12 134 LEU A N 1
ATOM 1033 C CA . LEU A 1 134 ? 5.514 11.907 6.544 1.00 93.12 134 LEU A CA 1
ATOM 1034 C C . LEU A 1 134 ? 5.942 13.375 6.705 1.00 93.12 134 LEU A C 1
ATOM 1036 O O . LEU A 1 134 ? 7.075 13.630 7.095 1.00 93.12 134 LEU A O 1
ATOM 1040 N N . TYR A 1 135 ? 5.055 14.339 6.439 1.00 90.50 135 TYR A N 1
ATOM 1041 C CA . TYR A 1 135 ? 5.379 15.775 6.431 1.00 90.50 135 TYR A CA 1
ATOM 1042 C C . TYR A 1 135 ? 5.939 16.317 7.760 1.00 90.50 135 TYR A C 1
ATOM 1044 O O . TYR A 1 135 ? 6.723 17.259 7.750 1.00 90.50 135 TYR A O 1
ATOM 1052 N N . ASP A 1 136 ? 5.532 15.740 8.892 1.00 90.19 136 ASP A N 1
ATOM 1053 C CA . ASP A 1 136 ? 5.987 16.092 10.242 1.00 90.19 136 ASP A CA 1
ATOM 1054 C C . ASP A 1 136 ? 6.813 14.970 10.888 1.00 90.19 136 ASP A C 1
ATOM 1056 O O . ASP A 1 136 ? 6.990 14.948 12.109 1.00 90.19 136 ASP A O 1
ATOM 1060 N N . TYR A 1 137 ? 7.252 13.984 10.101 1.00 89.75 137 TYR A N 1
ATOM 1061 C CA . TYR A 1 137 ? 8.108 12.920 10.598 1.00 89.75 137 TYR A CA 1
ATOM 1062 C C . TYR A 1 137 ? 9.514 13.499 10.828 1.00 89.75 137 TYR A C 1
ATOM 1064 O O . TYR A 1 137 ? 10.126 13.985 9.877 1.00 89.75 137 TYR A O 1
ATOM 1072 N N . PRO A 1 138 ? 10.062 13.443 12.058 1.00 81.94 138 PRO A N 1
ATOM 1073 C CA . PRO A 1 138 ? 11.331 14.099 12.398 1.00 81.94 138 PRO A CA 1
ATOM 1074 C C . PRO A 1 138 ? 12.562 13.485 11.707 1.00 81.94 138 PRO A C 1
ATOM 1076 O O . PRO A 1 138 ? 13.673 13.989 11.860 1.00 81.94 138 PRO A O 1
ATOM 1079 N N . GLY A 1 139 ? 12.379 12.417 10.925 1.00 73.81 139 GLY A N 1
ATOM 1080 C CA . GLY A 1 139 ? 13.439 11.757 10.175 1.00 73.81 139 GLY A CA 1
ATOM 1081 C C . GLY A 1 139 ? 14.279 10.797 11.021 1.00 73.81 139 GLY A C 1
ATOM 1082 O O . GLY A 1 139 ? 14.119 10.671 12.233 1.00 73.81 139 GLY A O 1
ATOM 1083 N N . GLY A 1 140 ? 15.183 10.088 10.341 1.00 60.62 140 GLY A N 1
ATOM 1084 C CA . GLY A 1 140 ? 16.159 9.184 10.951 1.00 60.62 140 GLY A CA 1
ATOM 1085 C C . GLY A 1 140 ? 15.789 7.700 10.867 1.00 60.62 140 GLY A C 1
ATOM 1086 O O . GLY A 1 140 ? 14.673 7.284 11.186 1.00 60.62 140 GLY A O 1
ATOM 1087 N N . ARG A 1 141 ? 16.780 6.878 10.486 1.00 51.41 141 ARG A N 1
ATOM 1088 C CA . ARG A 1 141 ? 16.734 5.402 10.554 1.00 51.41 141 ARG A CA 1
ATOM 1089 C C . ARG A 1 141 ? 16.776 4.867 11.997 1.00 51.41 141 ARG A C 1
ATOM 1091 O O . ARG A 1 141 ? 16.709 3.660 12.197 1.00 51.41 141 ARG A O 1
ATOM 1098 N N . THR A 1 142 ? 16.907 5.757 12.980 1.00 50.56 142 THR A N 1
ATOM 1099 C CA . THR A 1 142 ? 17.154 5.477 14.401 1.00 50.56 142 THR A CA 1
ATOM 1100 C C . THR A 1 142 ? 15.904 5.162 15.213 1.00 50.56 142 THR A C 1
ATOM 1102 O O . THR A 1 142 ? 16.030 4.826 16.389 1.00 50.56 142 THR A O 1
ATOM 1105 N N . HIS A 1 143 ? 14.708 5.240 14.626 1.00 59.78 143 HIS A N 1
ATOM 1106 C CA . HIS A 1 143 ? 13.516 4.759 15.314 1.00 59.78 143 HIS A CA 1
ATOM 1107 C C . HIS A 1 143 ? 13.626 3.245 15.503 1.00 59.78 143 HIS A C 1
ATOM 1109 O O . HIS A 1 143 ? 13.955 2.506 14.566 1.00 59.78 143 HIS A O 1
ATOM 1115 N N . ALA A 1 144 ? 13.383 2.799 16.736 1.00 67.94 144 ALA A N 1
ATOM 1116 C CA . ALA A 1 144 ? 13.344 1.384 17.063 1.00 67.94 144 ALA A CA 1
ATOM 1117 C C . ALA A 1 144 ? 12.363 0.660 16.119 1.00 67.94 144 ALA A C 1
ATOM 1119 O O . ALA A 1 144 ? 11.370 1.263 15.699 1.00 67.94 144 ALA A O 1
ATOM 1120 N N . PRO A 1 145 ? 12.620 -0.614 15.769 1.00 76.00 145 PRO A N 1
ATOM 1121 C CA . PRO A 1 145 ? 11.668 -1.405 15.000 1.00 76.00 145 PRO A CA 1
ATOM 1122 C C . PRO A 1 145 ? 10.269 -1.315 15.616 1.00 76.00 145 PRO A C 1
ATOM 1124 O O . PRO A 1 145 ? 10.124 -1.461 16.835 1.00 76.00 145 PRO A O 1
ATOM 1127 N N . SER A 1 146 ? 9.258 -1.059 14.780 1.00 84.88 146 SER A N 1
ATOM 1128 C CA . SER A 1 146 ? 7.875 -0.985 15.248 1.00 84.88 146 SER A CA 1
ATOM 1129 C C . SER A 1 146 ? 7.489 -2.293 15.932 1.00 84.88 146 SER A C 1
ATOM 1131 O O . SER A 1 146 ? 7.804 -3.386 15.453 1.00 84.88 146 SER A O 1
ATOM 1133 N N . ARG A 1 147 ? 6.818 -2.176 17.079 1.00 87.75 147 ARG A N 1
ATOM 1134 C CA . ARG A 1 147 ? 6.268 -3.331 17.802 1.00 87.75 147 ARG A CA 1
ATOM 1135 C C . ARG A 1 147 ? 4.838 -3.635 17.371 1.00 87.75 147 ARG A C 1
ATOM 1137 O O . ARG A 1 147 ? 4.308 -4.680 17.741 1.00 87.75 147 ARG A O 1
ATOM 1144 N N . ASP A 1 148 ? 4.222 -2.738 16.606 1.00 94.06 148 ASP A N 1
ATOM 1145 C CA . ASP A 1 148 ? 2.869 -2.921 16.112 1.00 94.06 148 ASP A CA 1
ATOM 1146 C C . ASP A 1 148 ? 2.784 -4.090 15.121 1.00 94.06 148 ASP A C 1
ATOM 1148 O O . ASP A 1 148 ? 3.660 -4.311 14.286 1.00 94.06 148 ASP A O 1
ATOM 1152 N N . ILE A 1 149 ? 1.710 -4.868 15.231 1.00 96.06 149 ILE A N 1
ATOM 1153 C CA . ILE A 1 149 ? 1.514 -6.098 14.463 1.00 96.06 149 ILE A CA 1
ATOM 1154 C C . ILE A 1 149 ? 1.386 -5.803 12.961 1.00 96.06 149 ILE A C 1
ATOM 1156 O O . ILE A 1 149 ? 1.971 -6.528 12.159 1.00 96.06 149 ILE A O 1
ATOM 1160 N N . LEU A 1 150 ? 0.666 -4.743 12.575 1.00 97.38 150 LEU A N 1
ATOM 1161 C CA . LEU A 1 150 ? 0.452 -4.382 11.171 1.00 97.38 150 LEU A CA 1
ATOM 1162 C C . LEU A 1 150 ? 1.722 -3.816 10.544 1.00 97.38 150 LEU A C 1
ATOM 1164 O O . LEU A 1 150 ? 2.044 -4.158 9.408 1.00 97.38 150 LEU A O 1
ATOM 1168 N N . ASP A 1 151 ? 2.453 -2.994 11.295 1.00 97.06 151 ASP A N 1
ATOM 1169 C CA . ASP A 1 151 ? 3.735 -2.443 10.859 1.00 97.06 151 ASP A CA 1
ATOM 1170 C C . ASP A 1 151 ? 4.775 -3.559 10.629 1.00 97.06 151 ASP A C 1
ATOM 1172 O O . ASP A 1 151 ? 5.453 -3.581 9.600 1.00 97.06 151 ASP A O 1
ATOM 1176 N N . ARG A 1 152 ? 4.883 -4.528 11.553 1.00 96.88 152 ARG A N 1
ATOM 1177 C CA . ARG A 1 152 ? 5.771 -5.695 11.382 1.00 96.88 152 ARG A CA 1
ATOM 1178 C C . ARG A 1 152 ? 5.354 -6.550 10.190 1.00 96.88 152 ARG A C 1
ATOM 1180 O O . ARG A 1 152 ? 6.205 -6.950 9.401 1.00 96.88 152 ARG A O 1
ATOM 1187 N N . TRP A 1 153 ? 4.053 -6.796 10.041 1.00 97.94 153 TRP A N 1
ATOM 1188 C CA . TRP A 1 153 ? 3.517 -7.572 8.928 1.00 97.94 153 TRP A CA 1
ATOM 1189 C C . TRP A 1 153 ? 3.858 -6.939 7.575 1.00 97.94 153 TRP A C 1
ATOM 1191 O O . TRP A 1 153 ? 4.409 -7.619 6.710 1.00 97.94 153 TRP A O 1
ATOM 1201 N N . ILE A 1 154 ? 3.596 -5.640 7.388 1.00 98.38 154 ILE A N 1
ATOM 1202 C CA . ILE A 1 154 ? 3.851 -4.997 6.093 1.00 98.38 154 ILE A CA 1
ATOM 1203 C C . ILE A 1 154 ? 5.348 -4.925 5.767 1.00 98.38 154 ILE A C 1
ATOM 1205 O O . ILE A 1 154 ? 5.717 -5.023 4.597 1.00 98.38 154 ILE A O 1
ATOM 1209 N N . LEU A 1 155 ? 6.215 -4.805 6.782 1.00 97.25 155 LEU A N 1
ATOM 1210 C CA . LEU A 1 155 ? 7.666 -4.884 6.602 1.00 97.25 155 LEU A CA 1
ATOM 1211 C C . LEU A 1 155 ? 8.104 -6.285 6.168 1.00 97.25 155 LEU A C 1
ATOM 1213 O O . LEU A 1 155 ? 8.917 -6.391 5.255 1.00 97.25 155 LEU A O 1
ATOM 1217 N N . SER A 1 156 ? 7.537 -7.343 6.751 1.00 97.94 156 SER A N 1
ATOM 1218 C CA . SER A 1 156 ? 7.817 -8.722 6.332 1.00 97.94 156 SER A CA 1
ATOM 1219 C C . SER A 1 156 ? 7.419 -8.964 4.873 1.00 97.94 156 SER A C 1
ATOM 1221 O O . SER A 1 156 ? 8.248 -9.374 4.055 1.00 97.94 156 SER A O 1
ATOM 1223 N N . VAL A 1 157 ? 6.193 -8.568 4.506 1.00 98.31 157 VAL A N 1
ATOM 1224 C CA . VAL A 1 157 ? 5.695 -8.647 3.121 1.00 98.31 157 VAL A CA 1
ATOM 1225 C C . VAL A 1 157 ? 6.588 -7.844 2.167 1.00 98.31 157 VAL A C 1
ATOM 1227 O O . VAL A 1 157 ? 6.855 -8.271 1.037 1.00 98.31 157 VAL A O 1
ATOM 1230 N N . TRP A 1 158 ? 7.078 -6.682 2.608 1.00 98.00 158 TRP A N 1
ATOM 1231 C CA . TRP A 1 158 ? 8.013 -5.879 1.830 1.00 98.00 158 TRP A CA 1
ATOM 1232 C C . TRP A 1 158 ? 9.356 -6.584 1.623 1.00 98.00 158 TRP A C 1
ATOM 1234 O O . TRP A 1 158 ? 9.853 -6.583 0.502 1.00 98.00 158 TRP A O 1
ATOM 1244 N N . GLU A 1 159 ? 9.929 -7.239 2.635 1.00 97.56 159 GLU A N 1
ATOM 1245 C CA . GLU A 1 159 ? 11.180 -7.991 2.475 1.00 97.56 159 GLU A CA 1
ATOM 1246 C C . GLU A 1 159 ? 11.048 -9.129 1.447 1.00 97.56 159 GLU A C 1
ATOM 1248 O O . GLU A 1 159 ? 11.955 -9.332 0.634 1.00 97.56 159 GLU A O 1
ATOM 1253 N N . GLY A 1 160 ? 9.913 -9.841 1.426 1.00 96.94 160 GLY A N 1
ATOM 1254 C CA . GLY A 1 160 ? 9.618 -10.853 0.402 1.00 96.94 160 GLY A CA 1
ATOM 1255 C C . GLY A 1 160 ? 9.446 -10.257 -1.002 1.00 96.94 160 GLY A C 1
ATOM 1256 O O . GLY A 1 160 ? 10.000 -10.765 -1.985 1.00 96.94 160 GLY A O 1
ATOM 1257 N N . THR A 1 161 ? 8.740 -9.127 -1.095 1.00 97.69 161 THR A N 1
ATOM 1258 C CA . THR A 1 161 ? 8.555 -8.375 -2.348 1.00 97.69 161 THR A CA 1
ATOM 1259 C C . THR A 1 161 ? 9.895 -7.872 -2.890 1.00 97.69 161 THR A C 1
ATOM 1261 O O . THR A 1 161 ? 10.216 -8.081 -4.060 1.00 97.69 161 THR A O 1
ATOM 1264 N N . LYS A 1 162 ? 10.711 -7.255 -2.031 1.00 97.19 162 LYS A N 1
ATOM 1265 C CA . LYS A 1 162 ? 12.051 -6.753 -2.341 1.00 97.19 162 LYS A CA 1
ATOM 1266 C C . LYS A 1 162 ? 12.952 -7.878 -2.834 1.00 97.19 162 LYS A C 1
ATOM 1268 O O . LYS A 1 162 ? 13.572 -7.721 -3.879 1.00 97.19 162 LYS A O 1
ATOM 1273 N N . ALA A 1 163 ? 12.977 -9.025 -2.151 1.00 96.50 163 ALA A N 1
ATOM 1274 C CA . ALA A 1 163 ? 13.755 -10.182 -2.594 1.00 96.50 163 ALA A CA 1
ATOM 1275 C C . ALA A 1 163 ? 13.361 -10.633 -4.012 1.00 96.50 163 ALA A C 1
ATOM 1277 O O . ALA A 1 163 ? 14.230 -10.842 -4.855 1.00 96.50 163 ALA A O 1
ATOM 1278 N N . SER A 1 164 ? 12.058 -10.696 -4.299 1.00 97.19 164 SER A N 1
ATOM 1279 C CA . SER A 1 164 ? 11.546 -11.062 -5.628 1.00 97.19 164 SER A CA 1
ATOM 1280 C C . SER A 1 164 ? 11.940 -10.046 -6.708 1.00 97.19 164 SER A C 1
ATOM 1282 O O . SER A 1 164 ? 12.292 -10.427 -7.822 1.00 97.19 164 SER A O 1
ATOM 1284 N N . ILE A 1 165 ? 11.931 -8.749 -6.380 1.00 97.62 165 ILE A N 1
ATOM 1285 C CA . ILE A 1 165 ? 12.362 -7.677 -7.288 1.00 97.62 165 ILE A CA 1
ATOM 1286 C C . ILE A 1 165 ? 13.865 -7.760 -7.577 1.00 97.62 165 ILE A C 1
ATOM 1288 O O . ILE A 1 165 ? 14.268 -7.646 -8.734 1.00 97.62 165 ILE A O 1
ATOM 1292 N N . LEU A 1 166 ? 14.693 -7.954 -6.548 1.00 96.50 166 LEU A N 1
ATOM 1293 C CA . LEU A 1 166 ? 16.146 -8.066 -6.701 1.00 96.50 166 LEU A CA 1
ATOM 1294 C C . LEU A 1 166 ? 16.523 -9.283 -7.556 1.00 96.50 166 LEU A C 1
ATOM 1296 O O . LEU A 1 166 ? 17.324 -9.153 -8.480 1.00 96.50 166 LEU A O 1
ATOM 1300 N N . GLU A 1 167 ? 15.883 -10.428 -7.314 1.00 97.50 167 GLU A N 1
ATOM 1301 C CA . GLU A 1 167 ? 16.057 -11.634 -8.132 1.00 97.50 167 GLU A CA 1
ATOM 1302 C C . GLU A 1 167 ? 15.628 -11.393 -9.586 1.00 97.50 167 GLU A C 1
ATOM 1304 O O . GLU A 1 167 ? 16.314 -11.784 -10.530 1.00 97.50 167 GLU A O 1
ATOM 1309 N N . ALA A 1 168 ? 14.509 -10.695 -9.797 1.00 97.31 168 ALA A N 1
ATOM 1310 C CA . ALA A 1 168 ? 14.046 -10.358 -11.135 1.00 97.31 168 ALA A CA 1
ATOM 1311 C C . ALA A 1 168 ? 15.008 -9.402 -11.867 1.00 97.31 168 ALA A C 1
ATOM 1313 O O . ALA A 1 168 ? 15.185 -9.546 -13.078 1.00 97.31 168 ALA A O 1
ATOM 1314 N N . TYR A 1 169 ? 15.670 -8.471 -11.171 1.00 97.00 169 TYR A N 1
ATOM 1315 C CA . TYR A 1 169 ? 16.745 -7.668 -11.766 1.00 97.00 169 TYR A CA 1
ATOM 1316 C C . TYR A 1 169 ? 17.935 -8.540 -12.192 1.00 97.00 169 TYR A C 1
ATOM 1318 O O . TYR A 1 169 ? 18.390 -8.411 -13.332 1.00 97.00 169 TYR A O 1
ATOM 1326 N N . ASP A 1 170 ? 18.399 -9.456 -11.336 1.00 96.00 170 ASP A N 1
ATOM 1327 C CA . ASP A 1 170 ? 19.528 -10.346 -11.652 1.00 96.00 170 ASP A CA 1
ATOM 1328 C C . ASP A 1 170 ? 19.220 -11.257 -12.853 1.00 96.00 170 ASP A C 1
ATOM 1330 O O . ASP A 1 170 ? 19.992 -11.363 -13.813 1.00 96.00 170 ASP A O 1
ATOM 1334 N N . GLN A 1 171 ? 18.008 -11.810 -12.886 1.00 96.25 171 GLN A N 1
ATOM 1335 C CA . GLN A 1 171 ? 17.529 -12.655 -13.977 1.00 96.25 171 GLN A CA 1
ATOM 1336 C C . GLN A 1 171 ? 17.073 -11.875 -15.221 1.00 96.25 171 GLN A C 1
ATOM 1338 O O . GLN A 1 171 ? 16.640 -12.493 -16.195 1.00 96.25 171 GLN A O 1
ATOM 1343 N N . ARG A 1 172 ? 17.166 -10.534 -15.225 1.00 96.06 172 ARG A N 1
ATOM 1344 C CA . ARG A 1 172 ? 16.702 -9.656 -16.321 1.00 96.06 172 ARG A CA 1
ATOM 1345 C C . ARG A 1 172 ? 15.219 -9.874 -16.661 1.00 96.06 172 ARG A C 1
ATOM 1347 O O . ARG A 1 172 ? 14.835 -9.845 -17.826 1.00 96.06 172 ARG A O 1
ATOM 1354 N N . LYS A 1 173 ? 14.372 -10.106 -15.658 1.00 96.44 173 LYS A N 1
ATOM 1355 C CA . LYS A 1 173 ? 12.918 -10.326 -15.765 1.00 96.44 173 LYS A CA 1
ATOM 1356 C C . LYS A 1 173 ? 12.137 -9.067 -15.377 1.00 96.44 173 LYS A C 1
ATOM 1358 O O . LYS A 1 173 ? 11.384 -9.057 -14.406 1.00 96.44 173 LYS A O 1
ATOM 1363 N N . PHE A 1 174 ? 12.298 -7.991 -16.146 1.00 96.31 174 PHE A N 1
ATOM 1364 C CA . PHE A 1 174 ? 11.749 -6.671 -15.798 1.00 96.31 174 PHE A CA 1
ATOM 1365 C C . PHE A 1 174 ? 10.224 -6.654 -15.609 1.00 96.31 174 PHE A C 1
ATOM 1367 O O . PHE A 1 174 ? 9.732 -6.004 -14.687 1.00 96.31 174 PHE A O 1
ATOM 1374 N N . ALA A 1 175 ? 9.473 -7.442 -16.388 1.00 95.62 175 ALA A N 1
ATOM 1375 C CA . ALA A 1 175 ? 8.017 -7.508 -16.250 1.00 95.62 175 ALA A CA 1
ATOM 1376 C C . ALA A 1 175 ? 7.588 -7.997 -14.854 1.00 95.62 175 ALA A C 1
ATOM 1378 O O . ALA A 1 175 ? 6.613 -7.498 -14.290 1.00 95.62 175 ALA A O 1
ATOM 1379 N N . GLN A 1 176 ? 8.358 -8.910 -14.248 1.00 96.69 176 GLN A N 1
ATOM 1380 C CA . GLN A 1 176 ? 8.101 -9.415 -12.894 1.00 96.69 176 GLN A CA 1
ATOM 1381 C C . GLN A 1 176 ? 8.350 -8.355 -11.818 1.00 96.69 176 GLN A C 1
ATOM 1383 O O . GLN A 1 176 ? 7.662 -8.349 -10.796 1.00 96.69 176 GLN A O 1
ATOM 1388 N N . ILE A 1 177 ? 9.274 -7.420 -12.064 1.00 96.44 177 ILE A N 1
ATOM 1389 C CA . ILE A 1 177 ? 9.520 -6.269 -11.187 1.00 96.44 177 ILE A CA 1
ATOM 1390 C C . ILE A 1 177 ? 8.260 -5.405 -11.143 1.00 96.44 177 ILE A C 1
ATOM 1392 O O . ILE A 1 177 ? 7.732 -5.126 -10.067 1.00 96.44 177 ILE A O 1
ATOM 1396 N N . ILE A 1 178 ? 7.720 -5.051 -12.314 1.00 95.69 178 ILE A N 1
ATOM 1397 C CA . ILE A 1 178 ? 6.526 -4.201 -12.419 1.00 95.69 178 ILE A CA 1
ATOM 1398 C C . ILE A 1 178 ? 5.287 -4.887 -11.835 1.00 95.69 178 ILE A C 1
ATOM 1400 O O . ILE A 1 178 ? 4.484 -4.238 -11.164 1.00 95.69 178 ILE A O 1
ATOM 1404 N N . GLN A 1 179 ? 5.134 -6.197 -12.037 1.00 95.25 179 GLN A N 1
ATOM 1405 C CA . GLN A 1 179 ? 4.047 -6.976 -11.435 1.00 95.25 179 GLN A CA 1
ATOM 1406 C C . GLN A 1 179 ? 4.140 -6.995 -9.903 1.00 95.25 179 GLN A C 1
ATOM 1408 O O . GLN A 1 179 ? 3.158 -6.662 -9.237 1.00 95.25 179 GLN A O 1
ATOM 1413 N N . SER A 1 180 ? 5.319 -7.301 -9.350 1.00 96.19 180 SER A N 1
ATOM 1414 C CA . SER A 1 180 ? 5.567 -7.317 -7.900 1.00 96.19 180 SER A CA 1
ATOM 1415 C C . SER A 1 180 ? 5.288 -5.954 -7.260 1.00 96.19 180 SER A C 1
ATOM 1417 O O . SER A 1 180 ? 4.588 -5.865 -6.253 1.00 96.19 180 SER A O 1
ATOM 1419 N N . LEU A 1 181 ? 5.759 -4.872 -7.889 1.00 94.62 181 LEU A N 1
ATOM 1420 C CA . LEU A 1 181 ? 5.533 -3.500 -7.428 1.00 94.62 181 LEU A CA 1
ATOM 1421 C C . LEU A 1 181 ? 4.055 -3.107 -7.458 1.00 94.62 181 LEU A C 1
ATOM 1423 O O . LEU A 1 181 ? 3.542 -2.557 -6.485 1.00 94.62 181 LEU A O 1
ATOM 1427 N N . ASN A 1 182 ? 3.357 -3.388 -8.561 1.00 93.88 182 ASN A N 1
ATOM 1428 C CA . ASN A 1 182 ? 1.933 -3.079 -8.679 1.00 93.88 182 ASN A CA 1
ATOM 1429 C C . ASN A 1 182 ? 1.107 -3.835 -7.637 1.00 93.88 182 ASN A C 1
ATOM 1431 O O . ASN A 1 182 ? 0.204 -3.244 -7.038 1.00 93.88 182 ASN A O 1
ATOM 1435 N N . HIS A 1 183 ? 1.426 -5.113 -7.417 1.00 95.81 183 HIS A N 1
ATOM 1436 C CA . HIS A 1 183 ? 0.774 -5.941 -6.411 1.00 95.81 183 HIS A CA 1
ATOM 1437 C C . HIS A 1 183 ? 0.990 -5.369 -5.007 1.00 95.81 183 HIS A C 1
ATOM 1439 O O . HIS A 1 183 ? 0.015 -5.077 -4.317 1.00 95.81 183 HIS A O 1
ATOM 1445 N N . PHE A 1 184 ? 2.240 -5.105 -4.621 1.00 97.81 184 PHE A N 1
ATOM 1446 C CA . PHE A 1 184 ? 2.562 -4.561 -3.302 1.00 97.81 184 PHE A CA 1
ATOM 1447 C C . PHE A 1 184 ? 1.936 -3.177 -3.060 1.00 97.81 184 PHE A C 1
ATOM 1449 O O . PHE A 1 184 ? 1.292 -2.951 -2.035 1.00 97.81 184 PHE A O 1
ATOM 1456 N N . CYS A 1 185 ? 2.045 -2.254 -4.023 1.00 96.75 185 CYS A N 1
ATOM 1457 C CA . CYS A 1 185 ? 1.483 -0.907 -3.897 1.00 96.75 185 CYS A CA 1
ATOM 1458 C C . CYS A 1 185 ? -0.050 -0.899 -3.842 1.00 96.75 185 CYS A C 1
ATOM 1460 O O . CYS A 1 185 ? -0.627 -0.110 -3.088 1.00 96.75 185 CYS A O 1
ATOM 1462 N N . SER A 1 186 ? -0.713 -1.733 -4.650 1.00 94.62 186 SER A N 1
ATOM 1463 C CA . SER A 1 186 ? -2.177 -1.721 -4.770 1.00 94.62 186 SER A CA 1
ATOM 1464 C C . SER A 1 186 ? -2.854 -2.553 -3.686 1.00 94.62 186 SER A C 1
ATOM 1466 O O . SER A 1 186 ? -3.828 -2.094 -3.093 1.00 94.62 186 SER A O 1
ATOM 1468 N N . LEU A 1 187 ? -2.357 -3.765 -3.428 1.00 94.88 187 LEU A N 1
ATOM 1469 C CA . LEU A 1 187 ? -2.978 -4.705 -2.499 1.00 94.88 187 LEU A CA 1
ATOM 1470 C C . LEU A 1 187 ? -2.429 -4.519 -1.082 1.00 94.88 187 LEU A C 1
ATOM 1472 O O . LEU A 1 187 ? -3.161 -4.083 -0.195 1.00 94.88 187 LEU A O 1
ATOM 1476 N N . SER A 1 188 ? -1.138 -4.789 -0.881 1.00 97.56 188 SER A N 1
ATOM 1477 C CA . SER A 1 188 ? -0.527 -4.819 0.454 1.00 97.56 188 SER A CA 1
ATOM 1478 C C . SER A 1 188 ? -0.559 -3.449 1.136 1.00 97.56 188 SER A C 1
ATOM 1480 O O . SER A 1 188 ? -0.999 -3.338 2.280 1.00 97.56 188 SER A O 1
ATOM 1482 N N . LEU A 1 189 ? -0.158 -2.390 0.425 1.00 98.00 189 LEU A N 1
ATOM 1483 C CA . LEU A 1 189 ? -0.172 -1.025 0.951 1.00 98.00 189 LEU A CA 1
ATOM 1484 C C . LEU A 1 189 ? -1.563 -0.388 0.886 1.00 98.00 189 LEU A C 1
ATOM 1486 O O . LEU A 1 189 ? -2.170 -0.140 1.925 1.00 98.00 189 LEU A O 1
ATOM 1490 N N . SER A 1 190 ? -2.073 -0.102 -0.316 1.00 96.38 190 SER A N 1
ATOM 1491 C CA . SER A 1 190 ? -3.263 0.746 -0.462 1.00 96.38 190 SER A CA 1
ATOM 1492 C C . SER A 1 190 ? -4.552 0.097 0.051 1.00 96.38 190 SER A C 1
ATOM 1494 O O . SER A 1 190 ? -5.327 0.775 0.725 1.00 96.38 190 SER A O 1
ATOM 1496 N N . ALA A 1 191 ? -4.821 -1.165 -0.294 1.00 95.50 191 ALA A N 1
ATOM 1497 C CA . ALA A 1 191 ? -6.082 -1.827 0.055 1.00 95.50 191 ALA A CA 1
ATOM 1498 C C . ALA A 1 191 ? -6.106 -2.381 1.488 1.00 95.50 191 ALA A C 1
ATOM 1500 O O . ALA A 1 191 ? -7.185 -2.563 2.056 1.00 95.50 191 ALA A O 1
ATOM 1501 N N . HIS A 1 192 ? -4.939 -2.666 2.068 1.00 97.12 192 HIS A N 1
ATOM 1502 C CA . HIS A 1 192 ? -4.835 -3.271 3.394 1.00 97.12 192 HIS A CA 1
ATOM 1503 C C . HIS A 1 192 ? -4.171 -2.338 4.398 1.00 97.12 192 HIS A C 1
ATOM 1505 O O . HIS A 1 192 ? -4.874 -1.718 5.194 1.00 97.12 192 HIS A O 1
ATOM 1511 N N . TYR A 1 193 ? -2.845 -2.208 4.355 1.00 98.38 193 TYR A N 1
ATOM 1512 C CA . TYR A 1 193 ? -2.093 -1.537 5.411 1.00 98.38 193 TYR A CA 1
ATOM 1513 C C . TYR A 1 193 ? -2.557 -0.092 5.639 1.00 98.38 193 TYR A C 1
ATOM 1515 O O . TYR A 1 193 ? -2.975 0.241 6.745 1.00 98.38 193 TYR A O 1
ATOM 1523 N N . PHE A 1 194 ? -2.583 0.746 4.596 1.00 98.12 194 PHE A N 1
ATOM 1524 C CA . PHE A 1 194 ? -3.005 2.147 4.707 1.00 98.12 194 PHE A CA 1
ATOM 1525 C C . PHE A 1 194 ? -4.431 2.275 5.216 1.00 98.12 194 PHE A C 1
ATOM 1527 O O . PHE A 1 194 ? -4.709 3.139 6.037 1.00 98.12 194 PHE A O 1
ATOM 1534 N N . ASP A 1 195 ? -5.339 1.420 4.754 1.00 96.12 195 ASP A N 1
ATOM 1535 C CA . ASP A 1 195 ? -6.730 1.470 5.182 1.00 96.12 195 ASP A CA 1
ATOM 1536 C C . ASP A 1 195 ? -6.882 1.185 6.682 1.00 96.12 195 ASP A C 1
ATOM 1538 O O . ASP A 1 195 ? -7.616 1.891 7.370 1.00 96.12 195 ASP A O 1
ATOM 1542 N N . MET A 1 196 ? -6.118 0.221 7.202 1.00 97.06 196 MET A N 1
ATOM 1543 C CA . MET A 1 196 ? -6.117 -0.153 8.618 1.00 97.06 196 MET A CA 1
ATOM 1544 C C . MET A 1 196 ? -5.473 0.918 9.513 1.00 97.06 196 MET A C 1
ATOM 1546 O O . MET A 1 196 ? -5.954 1.166 10.616 1.00 97.06 196 MET A O 1
ATOM 1550 N N . VAL A 1 197 ? -4.403 1.583 9.060 1.00 97.25 197 VAL A N 1
ATOM 1551 C CA . VAL A 1 197 ? -3.641 2.529 9.902 1.00 97.25 197 VAL A CA 1
ATOM 1552 C C . VAL A 1 197 ? -4.079 3.999 9.781 1.00 97.25 197 VAL A C 1
ATOM 1554 O O . VAL A 1 197 ? -3.549 4.851 10.492 1.00 97.25 197 VAL A O 1
ATOM 1557 N N . LYS A 1 198 ? -5.064 4.337 8.935 1.00 96.00 198 LYS A N 1
ATOM 1558 C CA . LYS A 1 198 ? -5.576 5.722 8.786 1.00 96.00 198 LYS A CA 1
ATOM 1559 C C . LYS A 1 198 ? -5.977 6.361 10.114 1.00 96.00 198 LYS A C 1
ATOM 1561 O O . LYS A 1 198 ? -5.636 7.511 10.372 1.00 96.00 198 LYS A O 1
ATOM 1566 N N . ASP A 1 199 ? -6.694 5.617 10.952 1.00 95.31 199 ASP A N 1
ATOM 1567 C CA . ASP A 1 199 ? -7.235 6.146 12.204 1.00 95.31 199 ASP A CA 1
ATOM 1568 C C . ASP A 1 199 ? -6.121 6.626 13.151 1.00 95.31 199 ASP A C 1
ATOM 1570 O O . ASP A 1 199 ? -6.172 7.754 13.633 1.00 95.31 199 ASP A O 1
ATOM 1574 N N . ARG A 1 200 ? -5.060 5.835 13.350 1.00 94.19 200 ARG A N 1
ATOM 1575 C CA . ARG A 1 200 ? -3.898 6.251 14.159 1.00 94.19 200 ARG A CA 1
ATOM 1576 C C . ARG A 1 200 ? -3.103 7.391 13.517 1.00 94.19 200 ARG A C 1
ATOM 1578 O O . ARG A 1 200 ? -2.649 8.285 14.219 1.00 94.19 200 ARG A O 1
ATOM 1585 N N . LEU A 1 201 ? -2.980 7.424 12.188 1.00 95.25 201 LEU A N 1
ATOM 1586 C CA . LEU A 1 201 ? -2.244 8.490 11.497 1.00 95.25 201 LEU A CA 1
ATOM 1587 C C . LEU A 1 201 ? -2.924 9.857 11.627 1.00 95.25 201 LEU A C 1
ATOM 1589 O O . LEU A 1 201 ? -2.228 10.873 11.704 1.00 95.25 201 LEU A O 1
ATOM 1593 N N . TYR A 1 202 ? -4.260 9.878 11.649 1.00 94.88 202 TYR A N 1
ATOM 1594 C CA . TYR A 1 202 ? -5.059 11.108 11.633 1.00 94.88 202 TYR A CA 1
ATOM 1595 C C . TYR A 1 202 ? -5.589 11.517 13.009 1.00 94.88 202 TYR A C 1
ATOM 1597 O O . TYR A 1 202 ? -5.751 12.709 13.274 1.00 94.88 202 TYR A O 1
ATOM 1605 N N . ALA A 1 203 ? -5.893 10.551 13.878 1.00 93.81 203 ALA A N 1
ATOM 1606 C CA . ALA A 1 203 ? -6.541 10.807 15.159 1.00 93.81 203 ALA A CA 1
ATOM 1607 C C . ALA A 1 203 ? -5.607 10.687 16.370 1.00 93.81 203 ALA A C 1
ATOM 1609 O O . ALA A 1 203 ? -5.960 11.215 17.426 1.00 93.81 203 ALA A O 1
ATOM 1610 N N . ASP A 1 204 ? -4.434 10.061 16.279 1.00 91.81 204 ASP A N 1
ATOM 1611 C CA . ASP A 1 204 ? -3.489 10.128 17.401 1.00 91.81 204 ASP A CA 1
ATOM 1612 C C . ASP A 1 204 ? -2.839 11.512 17.502 1.00 91.81 204 ASP A C 1
ATOM 1614 O O . ASP A 1 204 ? -3.038 12.399 16.666 1.00 91.81 204 ASP A O 1
ATOM 1618 N N . ARG A 1 205 ? -2.094 11.724 18.588 1.00 91.88 205 ARG A N 1
ATOM 1619 C CA . ARG A 1 205 ? -1.231 12.897 18.736 1.00 91.88 205 ARG A CA 1
ATOM 1620 C C . ARG A 1 205 ? -0.143 12.887 17.666 1.00 91.88 205 ARG A C 1
ATOM 1622 O O . ARG A 1 205 ? 0.326 11.817 17.280 1.00 91.88 205 ARG A O 1
ATOM 1629 N N . ALA A 1 206 ? 0.314 14.070 17.255 1.00 90.19 206 ALA A N 1
ATOM 1630 C CA . ALA A 1 206 ? 1.398 14.204 16.282 1.00 90.19 206 ALA A CA 1
ATOM 1631 C C . ALA A 1 206 ? 2.667 13.450 16.728 1.00 90.19 206 ALA A C 1
ATOM 1633 O O . ALA A 1 206 ? 3.269 12.728 15.937 1.00 90.19 206 ALA A O 1
ATOM 1634 N N . ASP A 1 207 ? 3.012 13.542 18.013 1.00 89.00 207 ASP A N 1
ATOM 1635 C CA . ASP A 1 207 ? 4.137 12.869 18.671 1.00 89.00 207 ASP A CA 1
ATOM 1636 C C . ASP A 1 207 ? 3.798 11.488 19.263 1.00 89.00 207 ASP A C 1
ATOM 1638 O O . ASP A 1 207 ? 4.629 10.898 19.950 1.00 89.00 207 ASP A O 1
ATOM 1642 N N . GLY A 1 208 ? 2.595 10.960 19.019 1.00 90.44 208 GLY A N 1
ATOM 1643 C CA . GLY A 1 208 ? 2.156 9.689 19.588 1.00 90.44 208 GLY A CA 1
ATOM 1644 C C . GLY A 1 208 ? 3.019 8.516 19.120 1.00 90.44 208 GLY A C 1
ATOM 1645 O O . GLY A 1 208 ? 3.265 8.365 17.924 1.00 90.44 208 GLY A O 1
ATOM 1646 N N . GLU A 1 209 ? 3.423 7.652 20.054 1.00 90.19 209 GLU A N 1
ATOM 1647 C CA . GLU A 1 209 ? 4.329 6.523 19.793 1.00 90.19 209 GLU A CA 1
ATOM 1648 C C . GLU A 1 209 ? 3.850 5.643 18.629 1.00 90.19 209 GLU A C 1
ATOM 1650 O O . GLU A 1 209 ? 4.593 5.403 17.682 1.00 90.19 209 GLU A O 1
ATOM 1655 N N . THR A 1 210 ? 2.581 5.223 18.640 1.00 90.12 210 THR A N 1
ATOM 1656 C CA . THR A 1 210 ? 2.008 4.375 17.583 1.00 90.12 210 THR A CA 1
ATOM 1657 C C . THR A 1 210 ? 2.030 5.067 16.216 1.00 90.12 210 THR A C 1
ATOM 1659 O O . THR A 1 210 ? 2.372 4.443 15.214 1.00 90.12 210 THR A O 1
ATOM 1662 N N . ARG A 1 211 ? 1.735 6.374 16.159 1.00 93.38 211 ARG A N 1
ATOM 1663 C CA . ARG A 1 211 ? 1.814 7.164 14.921 1.00 93.38 211 ARG A CA 1
ATOM 1664 C C . ARG A 1 211 ? 3.255 7.273 14.421 1.00 93.38 211 ARG A C 1
ATOM 1666 O O . ARG A 1 211 ? 3.493 7.074 13.231 1.00 93.38 211 ARG A O 1
ATOM 1673 N N . ARG A 1 212 ? 4.214 7.550 15.312 1.00 92.31 212 ARG A N 1
ATOM 1674 C CA . ARG A 1 212 ? 5.644 7.651 14.973 1.00 92.31 212 ARG A CA 1
ATOM 1675 C C . ARG A 1 212 ? 6.215 6.322 14.487 1.00 92.31 212 ARG A C 1
ATOM 1677 O O . ARG A 1 212 ? 6.961 6.319 13.512 1.00 92.31 212 ARG A O 1
ATOM 1684 N N . GLN A 1 213 ? 5.812 5.203 15.086 1.00 92.50 213 GLN A N 1
ATOM 1685 C CA . GLN A 1 213 ? 6.174 3.863 14.618 1.00 92.50 213 GLN A CA 1
ATOM 1686 C C . GLN A 1 213 ? 5.637 3.581 13.205 1.00 92.50 213 GLN A C 1
ATOM 1688 O O . GLN A 1 213 ? 6.406 3.187 12.325 1.00 92.50 213 GLN A O 1
ATOM 1693 N N . THR A 1 214 ? 4.362 3.882 12.938 1.00 95.06 214 THR A N 1
ATOM 1694 C CA . THR A 1 214 ? 3.772 3.722 11.598 1.00 95.06 214 THR A CA 1
ATOM 1695 C C . THR A 1 214 ? 4.442 4.643 10.566 1.00 95.06 214 THR A C 1
ATOM 1697 O O . THR A 1 214 ? 4.712 4.211 9.442 1.00 95.06 214 THR A O 1
ATOM 1700 N N . GLN A 1 215 ? 4.781 5.887 10.929 1.00 94.88 215 GLN A N 1
ATOM 1701 C CA . GLN A 1 215 ? 5.557 6.789 10.067 1.00 94.88 215 GLN A CA 1
ATOM 1702 C C . GLN A 1 215 ? 6.967 6.255 9.792 1.00 94.88 215 GLN A C 1
ATOM 1704 O O . GLN A 1 215 ? 7.401 6.270 8.644 1.00 94.88 215 GLN A O 1
ATOM 1709 N N . ALA A 1 216 ? 7.670 5.727 10.796 1.00 93.56 216 ALA A N 1
ATOM 1710 C CA . ALA A 1 216 ? 8.984 5.118 10.601 1.00 93.56 216 ALA A CA 1
ATOM 1711 C C . ALA A 1 216 ? 8.918 3.928 9.627 1.00 93.56 216 ALA A C 1
ATOM 1713 O O . ALA A 1 216 ? 9.767 3.804 8.739 1.00 93.56 216 ALA A O 1
ATOM 1714 N N . THR A 1 217 ? 7.873 3.103 9.736 1.00 95.19 217 THR A N 1
ATOM 1715 C CA . THR A 1 217 ? 7.587 2.010 8.797 1.00 95.19 217 THR A CA 1
ATOM 1716 C C . THR A 1 217 ? 7.354 2.530 7.374 1.00 95.19 217 THR A C 1
ATOM 1718 O O . THR A 1 217 ? 7.992 2.053 6.435 1.00 95.19 217 THR A O 1
ATOM 1721 N N . MET A 1 218 ? 6.506 3.553 7.196 1.00 95.44 218 MET A N 1
ATOM 1722 C CA . MET A 1 218 ? 6.250 4.162 5.880 1.00 95.44 218 MET A CA 1
ATOM 1723 C C . MET A 1 218 ? 7.494 4.815 5.277 1.00 95.44 218 MET A C 1
ATOM 1725 O O . MET A 1 218 ? 7.746 4.643 4.089 1.00 95.44 218 MET A O 1
ATOM 1729 N N . ALA A 1 219 ? 8.278 5.541 6.076 1.00 93.94 219 ALA A N 1
ATOM 1730 C CA . ALA A 1 219 ? 9.501 6.199 5.624 1.00 93.94 219 ALA A CA 1
ATOM 1731 C C . ALA A 1 219 ? 10.513 5.179 5.095 1.00 93.94 219 ALA A C 1
ATOM 1733 O O . ALA A 1 219 ? 11.110 5.387 4.041 1.00 93.94 219 ALA A O 1
ATOM 1734 N N . ARG A 1 220 ? 10.652 4.048 5.794 1.00 92.88 220 ARG A N 1
ATOM 1735 C CA . ARG A 1 220 ? 11.546 2.963 5.390 1.00 92.88 220 ARG A CA 1
ATOM 1736 C C . ARG A 1 220 ? 11.101 2.302 4.090 1.00 92.88 220 ARG A C 1
ATOM 1738 O O . ARG A 1 220 ? 11.912 2.150 3.183 1.00 92.88 220 ARG A O 1
ATOM 1745 N N . ILE A 1 221 ? 9.817 1.956 3.980 1.00 95.69 221 ILE A N 1
ATOM 1746 C CA . ILE A 1 221 ? 9.263 1.393 2.742 1.00 95.69 221 ILE A CA 1
ATOM 1747 C C . ILE A 1 221 ? 9.432 2.390 1.593 1.00 95.69 221 ILE A C 1
ATOM 1749 O O . ILE A 1 221 ? 9.863 1.994 0.521 1.00 95.69 221 ILE A O 1
ATOM 1753 N N . LEU A 1 222 ? 9.144 3.677 1.805 1.00 95.44 222 LEU A N 1
ATOM 1754 C CA . LEU A 1 222 ? 9.278 4.713 0.781 1.00 95.44 222 LEU A CA 1
ATOM 1755 C C . LEU A 1 222 ? 10.723 4.860 0.280 1.00 95.44 222 LEU A C 1
ATOM 1757 O O . LEU A 1 222 ? 10.929 4.950 -0.929 1.00 95.44 222 LEU A O 1
ATOM 1761 N N . GLU A 1 223 ? 11.703 4.874 1.188 1.00 92.44 223 GLU A N 1
ATOM 1762 C CA . GLU A 1 223 ? 13.131 4.958 0.853 1.00 92.44 223 GLU A CA 1
ATOM 1763 C C . GLU A 1 223 ? 13.569 3.757 0.002 1.00 92.44 223 GLU A C 1
ATOM 1765 O O . GLU A 1 223 ? 14.103 3.928 -1.093 1.00 92.44 223 GLU A O 1
ATOM 1770 N N . GLU A 1 224 ? 13.284 2.536 0.464 1.00 95.25 224 GLU A N 1
ATOM 1771 C CA . GLU A 1 224 ? 13.668 1.313 -0.247 1.00 95.25 224 GLU A CA 1
ATOM 1772 C C . GLU A 1 224 ? 12.910 1.163 -1.582 1.00 95.25 224 GLU A C 1
ATOM 1774 O O . GLU A 1 224 ? 13.494 0.755 -2.590 1.00 95.25 224 GLU A O 1
ATOM 1779 N N . LEU A 1 225 ? 11.627 1.546 -1.617 1.00 95.94 225 LEU A N 1
ATOM 1780 C CA . LEU A 1 225 ? 10.788 1.535 -2.817 1.00 95.94 225 LEU A CA 1
ATOM 1781 C C . LEU A 1 225 ? 11.315 2.507 -3.880 1.00 95.94 225 LEU A C 1
ATOM 1783 O O . LEU A 1 225 ? 11.356 2.155 -5.059 1.00 95.94 225 LEU A O 1
ATOM 1787 N N . ALA A 1 226 ? 11.738 3.711 -3.482 1.00 95.38 226 ALA A N 1
ATOM 1788 C CA . ALA A 1 226 ? 12.316 4.686 -4.402 1.00 95.38 226 ALA A CA 1
ATOM 1789 C C . ALA A 1 226 ? 13.592 4.139 -5.063 1.00 95.38 226 ALA A C 1
ATOM 1791 O O . ALA A 1 226 ? 13.725 4.236 -6.284 1.00 95.38 226 ALA A O 1
ATOM 1792 N N . SER A 1 227 ? 14.475 3.491 -4.296 1.00 95.12 227 SER A N 1
ATOM 1793 C CA . SER A 1 227 ? 15.703 2.887 -4.830 1.00 95.12 227 SER A CA 1
ATOM 1794 C C . SER A 1 227 ? 15.424 1.776 -5.847 1.00 95.12 227 SER A C 1
ATOM 1796 O O . SER A 1 227 ? 16.000 1.788 -6.933 1.00 95.12 227 SER A O 1
ATOM 1798 N N . VAL A 1 228 ? 14.508 0.839 -5.559 1.00 96.44 228 VAL A N 1
ATOM 1799 C CA . VAL A 1 228 ? 14.211 -0.260 -6.506 1.00 96.44 228 VAL A CA 1
ATOM 1800 C C . VAL A 1 228 ? 13.444 0.201 -7.749 1.00 96.44 228 VAL A C 1
ATOM 1802 O O . VAL A 1 228 ? 13.519 -0.453 -8.793 1.00 96.44 228 VAL A O 1
ATOM 1805 N N . LEU A 1 229 ? 12.711 1.316 -7.656 1.00 96.50 229 LEU A N 1
ATOM 1806 C CA . LEU A 1 229 ? 12.003 1.929 -8.780 1.00 96.50 229 LEU A CA 1
ATOM 1807 C C . LEU A 1 229 ? 12.918 2.764 -9.677 1.00 96.50 229 LEU A C 1
ATOM 1809 O O . LEU A 1 229 ? 12.603 2.917 -10.857 1.00 96.50 229 LEU A O 1
ATOM 1813 N N . HIS A 1 230 ? 14.023 3.303 -9.153 1.00 97.19 230 HIS A N 1
ATOM 1814 C CA . HIS A 1 230 ? 14.852 4.285 -9.857 1.00 97.19 230 HIS A CA 1
ATOM 1815 C C . HIS A 1 230 ? 15.333 3.838 -11.252 1.00 97.19 230 HIS A C 1
ATOM 1817 O O . HIS A 1 230 ? 15.227 4.638 -12.185 1.00 97.19 230 HIS A O 1
ATOM 1823 N N . PRO A 1 231 ? 15.760 2.575 -11.475 1.00 96.62 231 PRO A N 1
ATOM 1824 C CA . PRO A 1 231 ? 16.157 2.120 -12.810 1.00 96.62 231 PRO A CA 1
ATOM 1825 C C . PRO A 1 231 ? 15.040 2.210 -13.859 1.00 96.62 231 PRO A C 1
ATOM 1827 O O . PRO A 1 231 ? 15.323 2.377 -15.048 1.00 96.62 231 PRO A O 1
ATOM 1830 N N . VAL A 1 232 ? 13.773 2.120 -13.445 1.00 96.69 232 VAL A N 1
ATOM 1831 C CA . VAL A 1 232 ? 12.610 2.197 -14.342 1.00 96.69 232 VAL A CA 1
ATOM 1832 C C . VAL A 1 232 ? 12.041 3.614 -14.389 1.00 96.69 232 VAL A C 1
ATOM 1834 O O . VAL A 1 232 ? 11.811 4.122 -15.484 1.00 96.69 232 VAL A O 1
ATOM 1837 N N . LEU A 1 233 ? 11.858 4.256 -13.232 1.00 97.06 233 LEU A N 1
ATOM 1838 C CA . LEU A 1 233 ? 11.173 5.544 -13.057 1.00 97.06 233 LEU A CA 1
ATOM 1839 C C . LEU A 1 233 ? 12.114 6.632 -12.487 1.00 97.06 233 LEU A C 1
ATOM 1841 O O . LEU A 1 233 ? 11.889 7.123 -11.371 1.00 97.06 233 LEU A O 1
ATOM 1845 N N . PRO A 1 234 ? 13.204 7.002 -13.182 1.00 96.56 234 PRO A N 1
ATOM 1846 C CA . PRO A 1 234 ? 14.215 7.906 -12.639 1.00 96.56 234 PRO A CA 1
ATOM 1847 C C . PRO A 1 234 ? 13.674 9.303 -12.315 1.00 96.56 234 PRO A C 1
ATOM 1849 O O . PRO A 1 234 ? 14.085 9.896 -11.315 1.00 96.56 234 PRO A O 1
ATOM 1852 N N . PHE A 1 235 ? 12.732 9.829 -13.104 1.00 95.69 235 PHE A N 1
ATOM 1853 C CA . PHE A 1 235 ? 12.186 11.169 -12.867 1.00 95.69 235 PHE A CA 1
ATOM 1854 C C . PHE A 1 235 ? 11.256 11.176 -11.650 1.00 95.69 235 PHE A C 1
ATOM 1856 O O . PHE A 1 235 ? 11.411 12.001 -10.751 1.00 95.69 235 PHE A O 1
ATOM 1863 N N . THR A 1 236 ? 10.350 10.199 -11.572 1.00 96.19 236 THR A N 1
ATOM 1864 C CA . THR A 1 236 ? 9.418 10.039 -10.449 1.00 96.19 236 THR A CA 1
ATOM 1865 C C . THR A 1 236 ? 10.175 9.826 -9.145 1.00 96.19 236 THR A C 1
ATOM 1867 O O . THR A 1 236 ? 9.859 10.441 -8.136 1.00 96.19 236 THR A O 1
ATOM 1870 N N . THR A 1 237 ? 11.198 8.976 -9.140 1.00 96.06 237 THR A N 1
ATOM 1871 C CA . THR A 1 237 ? 11.962 8.677 -7.917 1.00 96.06 237 THR A CA 1
ATOM 1872 C C . THR A 1 237 ? 12.845 9.838 -7.464 1.00 96.06 237 THR A C 1
ATOM 1874 O O . THR A 1 237 ? 12.988 10.064 -6.263 1.00 96.06 237 THR A O 1
ATOM 1877 N N . THR A 1 238 ? 13.344 10.648 -8.401 1.00 94.88 238 THR A N 1
ATOM 1878 C CA . THR A 1 238 ? 14.006 11.921 -8.082 1.00 94.88 238 THR A CA 1
ATOM 1879 C C . THR A 1 238 ? 13.039 12.902 -7.409 1.00 94.88 238 THR A C 1
ATOM 1881 O O . THR A 1 238 ? 13.381 13.506 -6.392 1.00 94.88 238 THR A O 1
ATOM 1884 N N . GLU A 1 239 ? 11.813 13.026 -7.927 1.00 93.69 239 GLU A N 1
ATOM 1885 C CA . GLU A 1 239 ? 10.750 13.851 -7.331 1.00 93.69 239 GLU A CA 1
ATOM 1886 C C . GLU A 1 239 ? 10.381 13.362 -5.918 1.00 93.69 239 GLU A C 1
ATOM 1888 O O . GLU A 1 239 ? 10.242 14.170 -4.998 1.00 93.69 239 GLU A O 1
ATOM 1893 N N . ILE A 1 240 ? 10.302 12.043 -5.704 1.00 93.19 240 ILE A N 1
ATOM 1894 C CA . ILE A 1 240 ? 10.074 11.455 -4.374 1.00 93.19 240 ILE A CA 1
ATOM 1895 C C . ILE A 1 240 ? 11.142 11.908 -3.388 1.00 93.19 240 ILE A C 1
ATOM 1897 O O . ILE A 1 240 ? 10.802 12.376 -2.303 1.00 93.19 240 ILE A O 1
ATOM 1901 N N . LEU A 1 241 ? 12.422 11.771 -3.746 1.00 91.19 241 LEU A N 1
ATOM 1902 C CA . LEU A 1 241 ? 13.513 12.109 -2.837 1.00 91.19 241 LEU A CA 1
ATOM 1903 C C . LEU A 1 241 ? 13.560 13.616 -2.545 1.00 91.19 241 LEU A C 1
ATOM 1905 O O . LEU A 1 241 ? 13.834 14.026 -1.413 1.00 91.19 241 LEU A O 1
ATOM 1909 N N . LEU A 1 242 ? 13.241 14.446 -3.541 1.00 88.94 242 LEU A N 1
ATOM 1910 C CA . LEU A 1 242 ? 13.102 15.889 -3.366 1.00 88.94 242 LEU A CA 1
ATOM 1911 C C . LEU A 1 242 ? 12.029 16.220 -2.314 1.00 88.94 242 LEU A C 1
ATOM 1913 O O . LEU A 1 242 ? 12.314 16.944 -1.360 1.00 88.94 242 LEU A O 1
ATOM 1917 N N . HIS A 1 243 ? 10.833 15.636 -2.437 1.00 88.25 243 HIS A N 1
ATOM 1918 C CA . HIS A 1 243 ? 9.744 15.854 -1.481 1.00 88.25 243 HIS A CA 1
ATOM 1919 C C . HIS A 1 243 ? 10.029 15.260 -0.100 1.00 88.25 243 HIS A C 1
ATOM 1921 O O . HIS A 1 243 ? 9.776 15.920 0.905 1.00 88.25 243 HIS A O 1
ATOM 1927 N N . ALA A 1 244 ? 10.583 14.048 -0.033 1.00 85.50 244 ALA A N 1
ATOM 1928 C CA . ALA A 1 244 ? 10.896 13.378 1.229 1.00 85.50 244 ALA A CA 1
ATOM 1929 C C . ALA A 1 244 ? 11.967 14.123 2.042 1.00 85.50 244 ALA A C 1
ATOM 1931 O O . ALA A 1 244 ? 11.951 14.082 3.268 1.00 85.50 244 ALA A O 1
ATOM 1932 N N . SER A 1 245 ? 12.893 14.813 1.370 1.00 78.62 245 SER A N 1
ATOM 1933 C CA . SER A 1 245 ? 13.948 15.592 2.027 1.00 78.62 245 SER A CA 1
ATOM 1934 C C . SER A 1 245 ? 13.538 17.023 2.391 1.00 78.62 245 SER A C 1
ATOM 1936 O O . SER A 1 245 ? 14.349 17.747 2.968 1.00 78.62 245 SER A O 1
ATOM 1938 N N . GLY A 1 246 ? 12.316 17.452 2.044 1.00 74.31 246 GLY A N 1
ATOM 1939 C CA . GLY A 1 246 ? 11.842 18.822 2.271 1.00 74.31 246 GLY A CA 1
ATOM 1940 C C . GLY A 1 246 ? 12.673 19.892 1.549 1.00 74.31 246 GLY A C 1
ATOM 1941 O O . GLY A 1 246 ? 12.647 21.060 1.935 1.00 74.31 246 GLY A O 1
ATOM 1942 N N . LYS A 1 247 ? 13.456 19.507 0.533 1.00 73.12 247 LYS A N 1
ATOM 1943 C CA . LYS A 1 247 ? 14.364 20.413 -0.179 1.00 73.12 247 LYS A CA 1
ATOM 1944 C C . LYS A 1 247 ? 13.607 21.255 -1.217 1.00 73.12 247 LYS A C 1
ATOM 1946 O O . LYS A 1 247 ? 12.636 20.799 -1.815 1.00 73.12 247 LYS A O 1
ATOM 1951 N N . SER A 1 248 ? 14.095 22.478 -1.459 1.00 76.19 248 SER A N 1
ATOM 1952 C CA . SER A 1 248 ? 13.606 23.363 -2.536 1.00 76.19 248 SER A CA 1
ATOM 1953 C C . SER A 1 248 ? 13.727 22.685 -3.909 1.00 76.19 248 SER A C 1
ATOM 1955 O O . SER A 1 248 ? 14.721 21.986 -4.117 1.00 76.19 248 SER A O 1
ATOM 1957 N N . PRO A 1 249 ? 12.815 22.941 -4.872 1.00 80.38 249 PRO A N 1
ATOM 1958 C CA . PRO A 1 249 ? 12.942 22.497 -6.265 1.00 80.38 249 PRO A CA 1
ATOM 1959 C C . PRO A 1 249 ? 14.322 22.713 -6.906 1.00 80.38 249 PRO A C 1
ATOM 1961 O O . PRO A 1 249 ? 14.757 21.885 -7.704 1.00 80.38 249 PRO A O 1
ATOM 1964 N N . ASP A 1 250 ? 15.067 23.742 -6.493 1.00 85.19 250 ASP A N 1
ATOM 1965 C CA . ASP A 1 250 ? 16.434 24.019 -6.975 1.00 85.19 250 ASP A CA 1
ATOM 1966 C C . ASP A 1 250 ? 17.451 22.911 -6.630 1.00 85.19 250 ASP A C 1
ATOM 1968 O O . ASP A 1 250 ? 18.576 22.894 -7.127 1.00 85.19 250 ASP A O 1
ATOM 1972 N N . LYS A 1 251 ? 17.067 21.963 -5.769 1.00 87.75 251 LYS A N 1
ATOM 1973 C CA . LYS A 1 251 ? 17.871 20.816 -5.328 1.00 87.75 251 LYS A CA 1
ATOM 1974 C C . LYS A 1 251 ? 17.571 19.527 -6.087 1.00 87.75 251 LYS A C 1
ATOM 1976 O O . LYS A 1 251 ? 18.022 18.461 -5.670 1.00 87.75 251 LYS A O 1
ATOM 1981 N N . ILE A 1 252 ? 16.855 19.607 -7.209 1.00 88.81 252 ILE A N 1
ATOM 1982 C CA . ILE A 1 252 ? 16.513 18.439 -8.030 1.00 88.81 252 ILE A CA 1
ATOM 1983 C C . ILE A 1 252 ? 17.753 17.659 -8.497 1.00 88.81 252 ILE A C 1
ATOM 1985 O O . ILE A 1 252 ? 17.736 16.432 -8.484 1.00 88.81 252 ILE A O 1
ATOM 1989 N N . LEU A 1 253 ? 18.852 18.344 -8.839 1.00 89.81 253 LEU A N 1
ATOM 1990 C CA . LEU A 1 253 ? 20.100 17.691 -9.253 1.00 89.81 253 LEU A CA 1
ATOM 1991 C C . LEU A 1 253 ? 20.766 16.948 -8.089 1.00 89.81 253 LEU A C 1
ATOM 1993 O O . LEU A 1 253 ? 21.198 15.811 -8.262 1.00 89.81 253 LEU A O 1
ATOM 1997 N N . ASP A 1 254 ? 20.774 17.545 -6.894 1.00 89.25 254 ASP A N 1
ATOM 1998 C CA . ASP A 1 254 ? 21.289 16.903 -5.680 1.00 89.25 254 ASP A CA 1
ATOM 1999 C C . ASP A 1 254 ? 20.457 15.654 -5.336 1.00 89.25 254 ASP A C 1
ATOM 2001 O O . ASP A 1 254 ? 21.011 14.615 -4.979 1.00 89.25 254 ASP A O 1
ATOM 2005 N N . ALA A 1 255 ? 19.126 15.733 -5.466 1.00 88.75 255 ALA A N 1
ATOM 2006 C CA . ALA A 1 255 ? 18.228 14.597 -5.260 1.00 88.75 255 ALA A CA 1
ATOM 2007 C C . ALA A 1 255 ? 18.455 13.496 -6.309 1.00 88.75 255 ALA A C 1
ATOM 2009 O O . ALA A 1 255 ? 18.576 12.326 -5.952 1.00 88.75 255 ALA A O 1
ATOM 2010 N N . SER A 1 256 ? 18.579 13.872 -7.585 1.00 91.88 256 SER A N 1
ATOM 2011 C CA . SER A 1 256 ? 18.832 12.936 -8.684 1.00 91.88 256 SER A CA 1
ATOM 2012 C C . SER A 1 256 ? 20.152 12.200 -8.485 1.00 91.88 256 SER A C 1
ATOM 2014 O O . SER A 1 256 ? 20.198 10.984 -8.643 1.00 91.88 256 SER A O 1
ATOM 2016 N N . MET A 1 257 ? 21.214 12.915 -8.109 1.00 92.50 257 MET A N 1
ATOM 2017 C CA . MET A 1 257 ? 22.513 12.306 -7.835 1.00 92.50 257 MET A CA 1
ATOM 2018 C C . MET A 1 257 ? 22.475 11.406 -6.603 1.00 92.50 257 MET A C 1
ATOM 2020 O O . MET A 1 257 ? 23.062 10.328 -6.623 1.00 92.50 257 MET A O 1
ATOM 2024 N N . ALA A 1 258 ? 21.772 11.816 -5.545 1.00 91.56 258 ALA A N 1
ATOM 2025 C CA . ALA A 1 258 ? 21.665 11.024 -4.328 1.00 91.56 258 ALA A CA 1
ATOM 2026 C C . ALA A 1 258 ? 20.983 9.671 -4.575 1.00 91.56 258 ALA A C 1
ATOM 2028 O O . ALA A 1 258 ? 21.489 8.657 -4.104 1.00 91.56 258 ALA A O 1
ATOM 2029 N N . ILE A 1 259 ? 19.878 9.637 -5.329 1.00 93.06 259 ILE A N 1
ATOM 2030 C CA . ILE A 1 259 ? 19.192 8.373 -5.629 1.00 93.06 259 ILE A CA 1
ATOM 2031 C C . ILE A 1 259 ? 19.932 7.526 -6.667 1.00 93.06 259 ILE A C 1
ATOM 2033 O O . ILE A 1 259 ? 19.973 6.309 -6.534 1.00 93.06 259 ILE A O 1
ATOM 2037 N N . LEU A 1 260 ? 20.576 8.156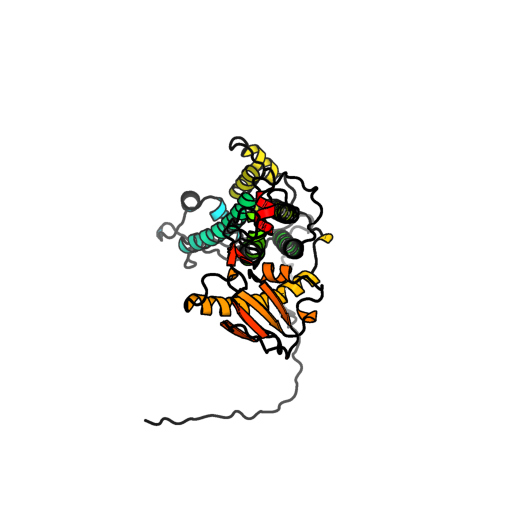 -7.656 1.00 93.94 260 LEU A N 1
ATOM 2038 C CA . LEU A 1 260 ? 21.375 7.455 -8.664 1.00 93.94 260 LEU A CA 1
ATOM 2039 C C . LEU A 1 260 ? 22.567 6.717 -8.041 1.00 93.94 260 LEU A C 1
ATOM 2041 O O . LEU A 1 260 ? 22.932 5.635 -8.492 1.00 93.94 260 LEU A O 1
ATOM 2045 N N . MET A 1 261 ? 23.170 7.312 -7.010 1.00 94.31 261 MET A N 1
ATOM 2046 C CA . MET A 1 261 ? 24.310 6.748 -6.284 1.00 94.31 261 MET A CA 1
ATOM 2047 C C . MET A 1 261 ? 23.893 5.897 -5.076 1.00 94.31 261 MET A C 1
ATOM 2049 O O . MET A 1 261 ? 24.760 5.344 -4.397 1.00 94.31 261 MET A O 1
ATOM 2053 N N . ALA A 1 262 ? 22.594 5.802 -4.778 1.00 91.50 262 ALA A N 1
ATOM 2054 C CA . ALA A 1 262 ? 22.109 4.989 -3.676 1.00 91.50 262 ALA A CA 1
ATOM 2055 C C . ALA A 1 262 ? 22.288 3.497 -4.007 1.00 91.50 262 ALA A C 1
ATOM 2057 O O . ALA A 1 262 ? 21.972 3.067 -5.120 1.00 91.50 262 ALA A O 1
ATOM 2058 N N . PRO A 1 263 ? 22.765 2.677 -3.055 1.00 93.12 263 PRO A N 1
ATOM 2059 C CA . PRO A 1 263 ? 22.780 1.240 -3.255 1.00 93.12 263 PRO A CA 1
ATOM 2060 C C . PRO A 1 263 ? 21.344 0.712 -3.333 1.00 93.12 263 PRO A C 1
ATOM 2062 O O . PRO A 1 263 ? 20.415 1.268 -2.734 1.00 93.12 263 PRO A O 1
ATOM 2065 N N . PHE A 1 264 ? 21.173 -0.412 -4.027 1.00 93.50 264 PHE A N 1
ATOM 2066 C CA . PHE A 1 264 ? 19.954 -1.192 -3.869 1.00 93.50 264 PHE A CA 1
ATOM 2067 C C . PHE A 1 264 ? 19.781 -1.590 -2.397 1.00 93.50 264 PHE A C 1
ATOM 2069 O O . PHE A 1 264 ? 20.773 -1.886 -1.724 1.00 93.50 264 PHE A O 1
ATOM 2076 N N . PRO A 1 265 ? 18.543 -1.595 -1.879 1.00 93.38 265 PRO A N 1
ATOM 2077 C CA . PRO A 1 265 ? 18.303 -1.955 -0.494 1.00 93.38 265 PRO A CA 1
ATOM 2078 C C . PRO A 1 265 ? 18.642 -3.428 -0.264 1.00 93.38 265 PRO A C 1
ATOM 2080 O O . PRO A 1 265 ? 18.192 -4.306 -1.001 1.00 93.38 265 PRO A O 1
ATOM 2083 N N . GLU A 1 266 ? 19.409 -3.699 0.787 1.00 91.06 266 GLU A N 1
ATOM 2084 C CA . GLU A 1 266 ? 19.696 -5.063 1.218 1.00 91.06 266 GLU A CA 1
ATOM 2085 C C . GLU A 1 266 ? 18.469 -5.686 1.890 1.00 91.06 266 GLU A C 1
ATOM 2087 O O . GLU A 1 266 ? 17.613 -4.997 2.458 1.00 91.06 266 GLU A O 1
ATOM 2092 N N . ARG A 1 267 ? 18.378 -7.015 1.822 1.00 90.56 267 ARG A N 1
ATOM 2093 C CA . ARG A 1 267 ? 17.375 -7.774 2.570 1.00 90.56 267 ARG A CA 1
ATOM 2094 C C . ARG A 1 267 ? 17.727 -7.743 4.053 1.00 90.56 267 ARG A C 1
ATOM 2096 O O . ARG A 1 267 ? 18.877 -7.974 4.410 1.00 90.56 267 ARG A O 1
ATOM 2103 N N . ASP A 1 268 ? 16.730 -7.526 4.900 1.00 91.50 268 ASP A N 1
ATOM 2104 C CA . ASP A 1 268 ? 16.876 -7.552 6.355 1.00 91.50 268 ASP A CA 1
ATOM 2105 C C . ASP A 1 268 ? 16.129 -8.771 6.924 1.00 91.50 268 ASP A C 1
ATOM 2107 O O . ASP A 1 268 ? 14.910 -8.714 7.117 1.00 91.50 268 ASP A O 1
ATOM 2111 N N . PRO A 1 269 ? 16.827 -9.892 7.202 1.00 92.25 269 PRO A N 1
ATOM 2112 C CA . PRO A 1 269 ? 16.196 -11.102 7.722 1.00 92.25 269 PRO A CA 1
ATOM 2113 C C . PRO A 1 269 ? 15.453 -10.894 9.044 1.00 92.25 269 PRO A C 1
ATOM 2115 O O . PRO A 1 269 ? 14.538 -11.655 9.340 1.00 92.25 269 PRO A O 1
ATOM 2118 N N . SER A 1 270 ? 15.808 -9.869 9.830 1.00 92.19 270 SER A N 1
ATOM 2119 C CA . SER A 1 270 ? 15.170 -9.600 11.125 1.00 92.19 270 SER A CA 1
ATOM 2120 C C . SER A 1 270 ? 13.730 -9.093 11.009 1.00 92.19 270 SER A C 1
ATOM 2122 O O . SER A 1 270 ? 12.994 -9.107 11.994 1.00 92.19 270 SER A O 1
ATOM 2124 N N . ARG A 1 271 ? 13.316 -8.651 9.815 1.00 93.56 271 ARG A N 1
ATOM 2125 C CA . ARG A 1 271 ? 11.956 -8.165 9.538 1.00 93.56 271 ARG A CA 1
ATOM 2126 C C . ARG A 1 271 ? 11.046 -9.234 8.946 1.00 93.56 271 ARG A C 1
ATOM 2128 O O . ARG A 1 271 ? 9.878 -8.952 8.716 1.00 93.56 271 ARG A O 1
ATOM 2135 N N . ILE A 1 272 ? 11.582 -10.421 8.674 1.00 95.81 272 ILE A N 1
ATOM 2136 C CA . ILE A 1 272 ? 10.858 -11.508 8.022 1.00 95.81 272 ILE A CA 1
ATOM 2137 C C . ILE A 1 272 ? 10.197 -12.364 9.096 1.00 95.81 272 ILE A C 1
ATOM 2139 O O . ILE A 1 272 ? 10.872 -12.987 9.912 1.00 95.81 272 ILE A O 1
ATOM 2143 N N . ASP A 1 273 ? 8.874 -12.407 9.066 1.00 96.25 273 ASP A N 1
ATOM 2144 C CA . ASP A 1 273 ? 8.019 -13.133 9.995 1.00 96.25 273 ASP A CA 1
ATOM 2145 C C . ASP A 1 273 ? 6.954 -13.915 9.195 1.00 96.25 273 ASP A C 1
ATOM 2147 O O . ASP A 1 273 ? 5.814 -13.465 9.048 1.00 96.25 273 ASP A O 1
ATOM 2151 N N . PRO A 1 274 ? 7.313 -15.088 8.628 1.00 96.44 274 PRO A N 1
ATOM 2152 C CA . PRO A 1 274 ? 6.407 -15.869 7.781 1.00 96.44 274 PRO A CA 1
ATOM 2153 C C . PRO A 1 274 ? 5.182 -16.390 8.541 1.00 96.44 274 PRO A C 1
ATOM 2155 O O . PRO A 1 274 ? 4.118 -16.599 7.962 1.00 96.44 274 PRO A O 1
ATOM 2158 N N . GLU A 1 275 ? 5.328 -16.600 9.850 1.00 95.19 275 GLU A N 1
ATOM 2159 C CA . GLU A 1 275 ? 4.231 -17.028 10.711 1.00 95.19 275 GLU A CA 1
ATOM 2160 C C . GLU A 1 275 ? 3.213 -15.891 10.882 1.00 95.19 275 GLU A C 1
ATOM 2162 O O . GLU A 1 275 ? 2.012 -16.113 10.718 1.00 95.19 275 GLU A O 1
ATOM 2167 N N . LEU A 1 276 ? 3.675 -14.655 11.107 1.00 96.06 276 LEU A N 1
ATOM 2168 C CA . LEU A 1 276 ? 2.808 -13.476 11.100 1.00 96.06 276 LEU A CA 1
ATOM 2169 C C . LEU A 1 276 ? 2.132 -13.265 9.740 1.00 96.06 276 LEU A C 1
ATOM 2171 O O . LEU A 1 276 ? 0.932 -12.994 9.702 1.00 96.06 276 LEU A O 1
ATOM 2175 N N . GLU A 1 277 ? 2.860 -13.411 8.629 1.00 97.00 277 GLU A N 1
ATOM 2176 C CA . GLU A 1 277 ? 2.272 -13.332 7.283 1.00 97.00 277 GLU A CA 1
ATOM 2177 C C . GLU A 1 277 ? 1.128 -14.337 7.109 1.00 97.00 277 GLU A C 1
ATOM 2179 O O . GLU A 1 277 ? 0.027 -13.947 6.718 1.00 97.00 277 GLU A O 1
ATOM 2184 N N . SER A 1 278 ? 1.349 -15.599 7.489 1.00 95.56 278 SER A N 1
ATOM 2185 C CA . SER A 1 278 ? 0.334 -16.655 7.414 1.00 95.56 278 SER A CA 1
ATOM 2186 C C . SER A 1 278 ? -0.882 -16.372 8.308 1.00 95.56 278 SER A C 1
ATOM 2188 O O . SER A 1 278 ? -2.027 -16.617 7.918 1.00 95.56 278 SER A O 1
ATOM 2190 N N . GLN A 1 279 ? -0.667 -15.829 9.509 1.00 94.88 279 GLN A N 1
ATOM 2191 C CA . GLN A 1 279 ? -1.755 -15.437 10.411 1.00 94.88 279 GLN A CA 1
ATOM 2192 C C . GLN A 1 279 ? -2.599 -14.300 9.829 1.00 94.88 279 GLN A C 1
ATOM 2194 O O . GLN A 1 279 ? -3.831 -14.378 9.845 1.00 94.88 279 GLN A O 1
ATOM 2199 N N . ILE A 1 280 ? -1.959 -13.264 9.283 1.00 96.81 280 ILE A N 1
ATOM 2200 C CA . ILE A 1 280 ? -2.664 -12.140 8.661 1.00 96.81 280 ILE A CA 1
ATOM 2201 C C . ILE A 1 280 ? -3.385 -12.582 7.384 1.00 96.81 280 ILE A C 1
ATOM 2203 O O . ILE A 1 280 ? -4.516 -12.157 7.160 1.00 96.81 280 ILE A O 1
ATOM 2207 N N . GLU A 1 281 ? -2.811 -13.481 6.584 1.00 95.38 281 GLU A N 1
ATOM 2208 C CA . GLU A 1 281 ? -3.473 -14.050 5.404 1.00 95.38 281 GLU A CA 1
ATOM 2209 C C . GLU A 1 281 ? -4.792 -14.755 5.772 1.00 95.38 281 GLU A C 1
ATOM 2211 O O . GLU A 1 281 ? -5.832 -14.502 5.153 1.00 95.38 281 GLU A O 1
ATOM 2216 N N . ARG A 1 282 ? -4.803 -15.550 6.854 1.00 93.88 282 ARG A N 1
ATOM 2217 C CA . ARG A 1 282 ? -6.040 -16.151 7.390 1.00 93.88 282 ARG A CA 1
ATOM 2218 C C . ARG A 1 282 ? -7.076 -15.088 7.773 1.00 93.88 282 ARG A C 1
ATOM 2220 O O . ARG A 1 282 ? -8.264 -15.244 7.474 1.00 93.88 282 ARG A O 1
ATOM 2227 N N . LEU A 1 283 ? -6.645 -13.996 8.408 1.00 95.88 283 LEU A N 1
ATOM 2228 C CA . LEU A 1 283 ? -7.527 -12.881 8.766 1.00 95.88 283 LEU A CA 1
ATOM 2229 C C . LEU A 1 283 ? -8.035 -12.104 7.541 1.00 95.88 283 LEU A C 1
ATOM 2231 O O . LEU A 1 283 ? -9.188 -11.672 7.532 1.00 95.88 283 LEU A O 1
ATOM 2235 N N . LEU A 1 284 ? -7.238 -11.960 6.480 1.00 96.19 284 LEU A N 1
ATOM 2236 C CA . LEU A 1 284 ? -7.672 -11.348 5.219 1.00 96.19 284 LEU A CA 1
ATOM 2237 C C . LEU A 1 284 ? -8.774 -12.175 4.535 1.00 96.19 284 LEU A C 1
ATOM 2239 O O . LEU A 1 284 ? -9.715 -11.607 3.967 1.00 96.19 284 LEU A O 1
ATOM 2243 N N . GLY A 1 285 ? -8.735 -13.505 4.672 1.00 95.44 285 GLY A N 1
ATOM 2244 C CA . GLY A 1 285 ? -9.836 -14.387 4.271 1.00 95.44 285 GLY A CA 1
ATOM 2245 C C . GLY A 1 285 ? -11.156 -14.027 4.966 1.00 95.44 285 GLY A C 1
ATOM 2246 O O . GLY A 1 285 ? -12.190 -13.871 4.311 1.00 95.44 285 GLY A O 1
ATOM 2247 N N . LEU A 1 286 ? -11.119 -13.787 6.280 1.00 95.56 286 LEU A N 1
ATOM 2248 C CA . LEU A 1 286 ? -12.283 -13.311 7.041 1.00 95.56 286 LEU A CA 1
ATOM 2249 C C . LEU A 1 286 ? -12.699 -11.894 6.642 1.00 95.56 286 LEU A C 1
ATOM 2251 O O . LEU A 1 286 ? -13.892 -11.621 6.511 1.00 95.56 286 LEU A O 1
ATOM 2255 N N . ARG A 1 287 ? -11.736 -10.997 6.403 1.00 96.25 287 ARG A N 1
ATOM 2256 C CA . ARG A 1 287 ? -12.012 -9.625 5.953 1.00 96.25 287 ARG A CA 1
ATOM 2257 C C . ARG A 1 287 ? -12.727 -9.602 4.601 1.00 96.25 287 ARG A C 1
ATOM 2259 O O . ARG A 1 287 ? -13.552 -8.723 4.377 1.00 96.25 287 ARG A O 1
ATOM 2266 N N . THR A 1 288 ? -12.492 -10.592 3.742 1.00 96.31 288 THR A N 1
ATOM 2267 C CA . THR A 1 288 ? -13.227 -10.754 2.478 1.00 96.31 288 THR A CA 1
ATOM 2268 C C . THR A 1 288 ? -14.702 -11.096 2.719 1.00 96.31 288 THR A C 1
ATOM 2270 O O . THR A 1 288 ? -15.578 -10.523 2.073 1.00 96.31 288 THR A O 1
ATOM 2273 N N . VAL A 1 289 ? -14.999 -11.995 3.668 1.00 97.00 289 VAL A N 1
ATOM 2274 C CA . VAL A 1 289 ? -16.384 -12.309 4.073 1.00 97.00 289 VAL A CA 1
ATOM 2275 C C . VAL A 1 289 ? -17.050 -11.076 4.683 1.00 97.00 289 VAL A C 1
ATOM 2277 O O . VAL A 1 289 ? -18.128 -10.681 4.243 1.00 97.00 289 VAL A O 1
ATOM 2280 N N . PHE A 1 290 ? -16.374 -10.435 5.638 1.00 97.75 290 PHE A N 1
ATOM 2281 C CA . PHE A 1 290 ? -16.833 -9.212 6.290 1.00 97.75 290 PHE A CA 1
ATOM 2282 C C . PHE A 1 290 ? -17.137 -8.099 5.277 1.00 97.75 290 PHE A C 1
ATOM 2284 O O . PHE A 1 290 ? -18.205 -7.498 5.338 1.00 97.75 290 PHE A O 1
ATOM 2291 N N . GLY A 1 291 ? -16.244 -7.873 4.308 1.00 97.31 291 GLY A N 1
ATOM 2292 C CA . GLY A 1 291 ? -16.418 -6.878 3.249 1.00 97.31 291 GLY A CA 1
ATOM 2293 C C . GLY A 1 291 ? -17.742 -7.057 2.511 1.00 97.31 291 GLY A C 1
ATOM 2294 O O . GLY A 1 291 ? -18.549 -6.128 2.499 1.00 97.31 291 GLY A O 1
ATOM 2295 N N . ARG A 1 292 ? -18.024 -8.279 2.029 1.00 97.62 292 ARG A N 1
ATOM 2296 C CA . ARG A 1 292 ? -19.299 -8.609 1.363 1.00 97.62 292 ARG A CA 1
ATOM 2297 C C . ARG A 1 292 ? -20.510 -8.287 2.237 1.00 97.62 292 ARG A C 1
ATOM 2299 O O . ARG A 1 292 ? -21.412 -7.593 1.783 1.00 97.62 292 ARG A O 1
ATOM 2306 N N . MET A 1 293 ? -20.494 -8.713 3.504 1.00 97.69 293 MET A N 1
ATOM 2307 C CA . MET A 1 293 ? -21.584 -8.419 4.444 1.00 97.69 293 MET A CA 1
ATOM 2308 C C . MET A 1 293 ? -21.812 -6.910 4.595 1.00 97.69 293 MET A C 1
ATOM 2310 O O . MET A 1 293 ? -22.950 -6.447 4.613 1.00 97.69 293 MET A O 1
ATOM 2314 N N . THR A 1 294 ? -20.738 -6.124 4.718 1.00 97.69 294 THR A N 1
ATOM 2315 C CA . THR A 1 294 ? -20.863 -4.670 4.889 1.00 97.69 294 THR A CA 1
ATOM 2316 C C . THR A 1 294 ? -21.280 -3.945 3.616 1.00 97.69 294 THR A C 1
ATOM 2318 O O . THR A 1 294 ? -21.977 -2.936 3.708 1.00 97.69 294 THR A O 1
ATOM 2321 N N . ASP A 1 295 ? -20.901 -4.448 2.444 1.00 97.44 295 ASP A N 1
ATOM 2322 C CA . ASP A 1 295 ? -21.308 -3.879 1.160 1.00 97.44 295 ASP A CA 1
ATOM 2323 C C . ASP A 1 295 ? -22.806 -4.094 0.911 1.00 97.44 295 ASP A C 1
ATOM 2325 O O . ASP A 1 295 ? -23.498 -3.152 0.511 1.00 97.44 295 ASP A O 1
ATOM 2329 N N . ASP A 1 296 ? -23.333 -5.275 1.252 1.00 97.38 296 ASP A N 1
ATOM 2330 C CA . ASP A 1 296 ? -24.772 -5.559 1.209 1.00 97.38 296 ASP A CA 1
ATOM 2331 C C . ASP A 1 296 ? -25.547 -4.627 2.157 1.00 97.38 296 ASP A C 1
ATOM 2333 O O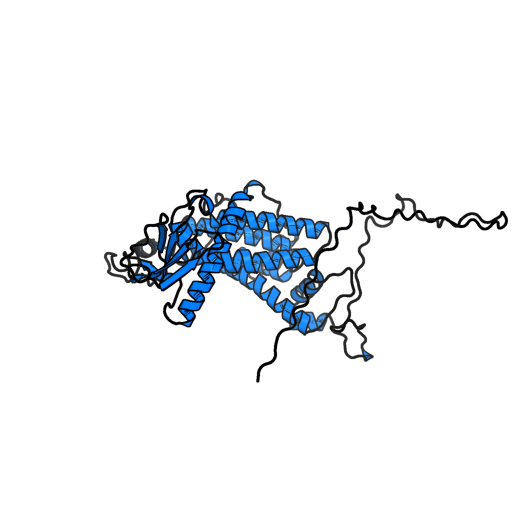 . ASP A 1 296 ? -26.491 -3.951 1.740 1.00 97.38 296 ASP A O 1
ATOM 2337 N N . LEU A 1 297 ? -25.086 -4.474 3.405 1.00 97.19 297 LEU A N 1
ATOM 2338 C CA . LEU A 1 297 ? -25.711 -3.565 4.376 1.00 97.19 297 LEU A CA 1
ATOM 2339 C C . LEU A 1 297 ? -25.678 -2.090 3.934 1.00 97.19 297 LEU A C 1
ATOM 2341 O O . LEU A 1 297 ? -26.646 -1.357 4.164 1.00 97.19 297 LEU A O 1
ATOM 2345 N N . LYS A 1 298 ? -24.589 -1.633 3.298 1.00 97.19 298 LYS A N 1
ATOM 2346 C CA . LYS A 1 298 ? -24.488 -0.273 2.733 1.00 97.19 298 LYS A CA 1
ATOM 2347 C C . LYS A 1 298 ? -25.445 -0.082 1.559 1.00 97.19 298 LYS A C 1
ATOM 2349 O O . LYS A 1 298 ? -26.097 0.957 1.466 1.00 97.19 298 LYS A O 1
ATOM 2354 N N . LYS A 1 299 ? -25.568 -1.081 0.680 1.00 97.19 299 LYS A N 1
ATOM 2355 C CA . LYS A 1 299 ? -26.499 -1.062 -0.459 1.00 97.19 299 LYS A CA 1
ATOM 2356 C C . LYS A 1 299 ? -27.956 -0.985 0.004 1.00 97.19 299 LYS A C 1
ATOM 2358 O O . LYS A 1 299 ? -28.743 -0.242 -0.579 1.00 97.19 299 LYS A O 1
ATOM 2363 N N . GLU A 1 300 ? -28.285 -1.685 1.086 1.00 96.44 300 GLU A N 1
ATOM 2364 C CA . GLU A 1 300 ? -29.585 -1.627 1.769 1.00 96.44 300 GLU A CA 1
ATOM 2365 C C . GLU A 1 300 ? -29.787 -0.346 2.600 1.00 96.44 300 GLU A C 1
ATOM 2367 O O . GLU A 1 300 ? -30.863 -0.141 3.161 1.00 96.44 300 GLU A O 1
ATOM 2372 N N . LYS A 1 301 ? -28.775 0.531 2.683 1.00 96.12 301 LYS A N 1
ATOM 2373 C CA . LYS A 1 301 ? -28.760 1.758 3.499 1.00 96.12 301 LYS A CA 1
ATOM 2374 C C . LYS A 1 301 ? -29.004 1.511 4.994 1.00 96.12 301 LYS A C 1
ATOM 2376 O O . LYS A 1 301 ? -29.512 2.386 5.692 1.00 96.12 301 LYS A O 1
ATOM 2381 N N . ARG A 1 302 ? -28.635 0.329 5.495 1.00 94.94 302 ARG A N 1
ATOM 2382 C CA . ARG A 1 302 ? -28.754 -0.039 6.917 1.00 94.94 302 ARG A CA 1
ATOM 2383 C C . ARG A 1 302 ? -27.594 0.484 7.759 1.00 94.94 302 ARG A C 1
ATOM 2385 O O . ARG A 1 302 ? -27.766 0.684 8.955 1.00 94.94 302 ARG A O 1
ATOM 2392 N N . ILE A 1 303 ? -26.439 0.701 7.131 1.00 96.00 303 ILE A N 1
ATOM 2393 C CA . ILE A 1 303 ? -25.262 1.351 7.719 1.00 96.00 303 ILE A CA 1
ATOM 2394 C C . ILE A 1 303 ? -24.707 2.382 6.732 1.00 96.00 303 ILE A C 1
ATOM 2396 O O . ILE A 1 303 ? -24.781 2.176 5.518 1.00 96.00 303 ILE A O 1
ATOM 2400 N N . GLY A 1 304 ? -24.119 3.467 7.235 1.00 94.88 304 GLY A N 1
ATOM 2401 C CA . GLY A 1 304 ? -23.350 4.411 6.415 1.00 94.88 304 GLY A CA 1
ATOM 2402 C C . GLY A 1 304 ? -21.866 4.042 6.317 1.00 94.88 304 GLY A C 1
ATOM 2403 O O . GLY A 1 304 ? -21.240 4.193 5.267 1.00 94.88 304 GLY A O 1
ATOM 2404 N N . SER A 1 305 ? -21.299 3.522 7.405 1.00 96.12 305 SER A N 1
ATOM 2405 C CA . SER A 1 305 ? -19.876 3.187 7.530 1.00 96.12 305 SER A CA 1
ATOM 2406 C C . SER A 1 305 ? -19.647 1.887 8.303 1.00 96.12 305 SER A C 1
ATOM 2408 O O . SER A 1 305 ? -20.439 1.514 9.165 1.00 96.12 305 SER A O 1
ATOM 2410 N N . THR A 1 306 ? -18.515 1.217 8.058 1.00 97.38 306 THR A N 1
ATOM 2411 C CA . THR A 1 306 ? -18.083 0.055 8.861 1.00 97.38 306 THR A CA 1
ATOM 2412 C C . THR A 1 306 ? -17.806 0.440 10.316 1.00 97.38 306 THR A C 1
ATOM 2414 O O . THR A 1 306 ? -17.944 -0.382 11.218 1.00 97.38 306 THR A O 1
ATOM 2417 N N . LEU A 1 307 ? -17.521 1.719 10.581 1.00 97.31 307 LEU A N 1
ATOM 2418 C CA . LEU A 1 307 ? -17.374 2.257 11.934 1.00 97.31 307 LEU A CA 1
ATOM 2419 C C . LEU A 1 307 ? -18.691 2.229 12.731 1.00 97.31 307 LEU A C 1
ATOM 2421 O O . LEU A 1 307 ? -18.677 2.431 13.940 1.00 97.31 307 LEU A O 1
ATOM 2425 N N . GLU A 1 308 ? -19.838 1.951 12.116 1.00 96.69 308 GLU A N 1
ATOM 2426 C CA . GLU A 1 308 ? -21.106 1.752 12.830 1.00 96.69 308 GLU A CA 1
ATOM 2427 C C . GLU A 1 308 ? -21.283 0.323 13.356 1.00 96.69 308 GLU A C 1
ATOM 2429 O O . GLU A 1 308 ? -22.320 0.018 13.938 1.00 96.69 308 GLU A O 1
ATOM 2434 N N . ILE A 1 309 ? -20.286 -0.547 13.179 1.00 97.75 309 ILE A N 1
ATOM 2435 C CA . ILE A 1 309 ? -20.392 -1.980 13.451 1.00 97.75 309 ILE A CA 1
ATOM 2436 C C . ILE A 1 309 ? -19.642 -2.376 14.726 1.00 97.75 309 ILE A C 1
ATOM 2438 O O . ILE A 1 309 ? -18.515 -1.942 14.983 1.00 97.75 309 ILE A O 1
ATOM 2442 N N . HIS A 1 310 ? -20.278 -3.248 15.507 1.00 96.75 310 HIS A N 1
ATOM 2443 C CA . HIS A 1 310 ? -19.631 -4.161 16.440 1.00 96.75 310 HIS A CA 1
ATOM 2444 C C . HIS A 1 310 ? -19.537 -5.535 15.771 1.00 96.75 310 HIS A C 1
ATOM 2446 O O . HIS A 1 310 ? -20.551 -6.201 15.563 1.00 96.75 310 HIS A O 1
ATOM 2452 N N . LEU A 1 311 ? -18.318 -5.943 15.413 1.00 97.00 311 LEU A N 1
ATOM 2453 C CA . LEU A 1 311 ? -18.051 -7.271 14.871 1.00 97.00 311 LEU A CA 1
ATOM 2454 C C . LEU A 1 311 ? -17.865 -8.256 16.024 1.00 97.00 311 LEU A C 1
ATOM 2456 O O . LEU A 1 311 ? -16.935 -8.134 16.824 1.00 97.00 311 LEU A O 1
ATOM 2460 N N . ARG A 1 312 ? -18.744 -9.249 16.092 1.00 93.88 312 ARG A N 1
ATOM 2461 C CA . ARG A 1 312 ? -18.605 -10.387 16.992 1.00 93.88 312 ARG A CA 1
ATOM 2462 C C . ARG A 1 312 ? -18.212 -11.615 16.192 1.00 93.88 312 ARG A C 1
ATOM 2464 O O . ARG A 1 312 ? -18.824 -11.919 15.172 1.00 93.88 312 ARG A O 1
ATOM 2471 N N . MET A 1 313 ? -17.202 -12.320 16.678 1.00 93.00 313 MET A N 1
ATOM 2472 C CA . MET A 1 313 ? -16.743 -13.566 16.081 1.00 93.00 313 MET A CA 1
ATOM 2473 C C . MET A 1 313 ? -16.885 -14.719 17.064 1.00 93.00 313 MET A C 1
ATOM 2475 O O . MET A 1 313 ? -16.645 -14.555 18.262 1.00 93.00 313 MET A O 1
ATOM 2479 N N . THR A 1 314 ? -17.255 -15.881 16.535 1.00 90.25 314 THR A N 1
ATOM 2480 C CA . THR A 1 314 ? -17.221 -17.158 17.254 1.00 90.25 314 THR A CA 1
ATOM 2481 C C . THR A 1 314 ? -16.430 -18.184 16.453 1.00 90.25 314 THR A C 1
ATOM 2483 O O . THR A 1 314 ? -16.277 -18.040 15.237 1.00 90.25 314 THR A O 1
ATOM 2486 N N . GLY A 1 315 ? -15.910 -19.195 17.146 1.00 86.88 315 GLY A N 1
ATOM 2487 C CA . GLY A 1 315 ? -15.059 -20.238 16.578 1.00 86.88 315 GLY A CA 1
ATOM 2488 C C . GLY A 1 315 ? -13.739 -20.374 17.335 1.00 86.88 315 GLY A C 1
ATOM 2489 O O . GLY A 1 315 ? -13.552 -19.794 18.409 1.00 86.88 315 GLY A O 1
ATOM 2490 N N . ASP A 1 316 ? -12.812 -21.137 16.760 1.00 87.88 316 ASP A N 1
ATOM 2491 C CA . ASP A 1 316 ? -11.491 -21.387 17.337 1.00 87.88 316 ASP A CA 1
ATOM 2492 C C . ASP A 1 316 ? -10.613 -20.122 17.295 1.00 87.88 316 ASP A C 1
ATOM 2494 O O . ASP A 1 316 ? -10.014 -19.785 16.268 1.00 87.88 316 ASP A O 1
ATOM 2498 N N . ARG A 1 317 ? -10.521 -19.417 18.433 1.00 88.81 317 ARG A N 1
ATOM 2499 C CA . ARG A 1 317 ? -9.679 -18.217 18.571 1.00 88.81 317 ARG A CA 1
ATOM 2500 C C . ARG A 1 317 ? -8.212 -18.518 18.307 1.00 88.81 317 ARG A C 1
ATOM 2502 O O . ARG A 1 317 ? -7.526 -17.669 17.748 1.00 88.81 317 ARG A O 1
ATOM 2509 N N . SER A 1 318 ? -7.725 -19.699 18.686 1.00 88.94 318 SER A N 1
ATOM 2510 C CA . SER A 1 318 ? -6.304 -20.037 18.569 1.00 88.94 318 SER A CA 1
ATOM 2511 C C . SER A 1 318 ? -5.848 -20.130 17.111 1.00 88.94 318 SER A C 1
ATOM 2513 O O . SER A 1 318 ? -4.711 -19.794 16.798 1.00 88.94 318 SER A O 1
ATOM 2515 N N . ARG A 1 319 ? -6.761 -20.471 16.195 1.00 87.19 319 ARG A N 1
ATOM 2516 C CA . ARG A 1 319 ? -6.503 -20.514 14.749 1.00 87.19 319 ARG A CA 1
ATOM 2517 C C . ARG A 1 319 ? -6.255 -19.136 14.131 1.00 87.19 319 ARG A C 1
ATOM 2519 O O . ARG A 1 319 ? -5.393 -18.991 13.261 1.00 87.19 319 ARG A O 1
ATOM 2526 N N . TYR A 1 320 ? -7.030 -18.138 14.552 1.00 87.69 320 TYR A N 1
ATOM 2527 C CA . TYR A 1 320 ? -7.006 -16.782 13.985 1.00 87.69 320 TYR A CA 1
ATOM 2528 C C . TYR A 1 320 ? -6.214 -15.778 14.825 1.00 87.69 320 TYR A C 1
ATOM 2530 O O . TYR A 1 320 ? -5.858 -14.712 14.333 1.00 87.69 320 TYR A O 1
ATOM 2538 N N . ASN A 1 321 ? -5.942 -16.114 16.083 1.00 90.50 321 ASN A N 1
ATOM 2539 C CA . ASN A 1 321 ? -5.200 -15.291 17.026 1.00 90.50 321 ASN A CA 1
ATOM 2540 C C . ASN A 1 321 ? -4.239 -16.127 17.895 1.00 90.50 321 ASN A C 1
ATOM 2542 O O . ASN A 1 321 ? -4.312 -16.054 19.128 1.00 90.50 321 ASN A O 1
ATOM 2546 N N . PRO A 1 322 ? -3.341 -16.933 17.302 1.00 86.06 322 PRO A N 1
ATOM 2547 C CA . PRO A 1 322 ? -2.383 -17.726 18.078 1.00 86.06 322 PRO A CA 1
ATOM 2548 C C . PRO A 1 322 ? -1.429 -16.837 18.895 1.00 86.06 322 PRO A C 1
ATOM 2550 O O . PRO A 1 322 ? -0.973 -17.239 19.960 1.00 86.06 322 PRO A O 1
ATOM 2553 N N . GLY A 1 323 ? -1.175 -15.603 18.441 1.00 86.06 323 GLY A N 1
ATOM 2554 C CA . GLY A 1 323 ? -0.364 -14.608 19.147 1.00 86.06 323 GLY A CA 1
ATOM 2555 C C . GLY A 1 323 ? -1.058 -13.917 20.327 1.00 86.06 323 GLY A C 1
ATOM 2556 O O . GLY A 1 323 ? -0.460 -13.024 20.924 1.00 86.06 323 GLY A O 1
ATOM 2557 N N . ASN A 1 324 ? -2.301 -14.293 20.656 1.00 91.44 324 ASN A N 1
ATOM 2558 C CA . ASN A 1 324 ? -3.112 -13.691 21.718 1.00 91.44 324 ASN A CA 1
ATOM 2559 C C . ASN A 1 324 ? -3.162 -12.151 21.651 1.00 91.44 324 ASN A C 1
ATOM 2561 O O . ASN A 1 324 ? -3.022 -11.450 22.655 1.00 91.44 324 ASN A O 1
ATOM 2565 N N . TRP A 1 325 ? -3.347 -11.615 20.446 1.00 94.25 325 TRP A N 1
ATOM 2566 C CA . TRP A 1 325 ? -3.471 -10.185 20.221 1.00 94.25 325 TRP A CA 1
ATOM 2567 C C . TRP A 1 325 ? -4.736 -9.622 20.874 1.00 94.25 325 TRP A C 1
ATOM 2569 O O . TRP A 1 325 ? -5.767 -10.314 20.930 1.00 94.25 325 TRP A O 1
ATOM 2579 N N . PRO A 1 326 ? -4.661 -8.376 21.364 1.00 94.50 326 PRO A N 1
ATOM 2580 C CA . PRO A 1 326 ? -5.785 -7.701 21.992 1.00 94.50 326 PRO A CA 1
ATOM 2581 C C . PRO A 1 326 ? -6.915 -7.400 20.996 1.00 94.50 326 PRO A C 1
ATOM 2583 O O . PRO A 1 326 ? -6.721 -7.358 19.783 1.00 94.50 326 PRO A O 1
ATOM 2586 N N . ASP A 1 327 ? -8.125 -7.185 21.512 1.00 94.56 327 ASP A N 1
ATOM 2587 C CA . ASP A 1 327 ? -9.317 -6.959 20.684 1.00 94.56 327 ASP A CA 1
ATOM 2588 C C . ASP A 1 327 ? -9.235 -5.661 19.847 1.00 94.56 327 ASP A C 1
ATOM 2590 O O . ASP A 1 327 ? -9.840 -5.578 18.780 1.00 94.56 327 ASP A O 1
ATOM 2594 N N . ASP A 1 328 ? -8.468 -4.659 20.285 1.00 94.19 328 ASP A N 1
ATOM 2595 C CA . ASP A 1 328 ? -8.255 -3.392 19.566 1.00 94.19 328 ASP A CA 1
ATOM 2596 C C . ASP A 1 328 ? -7.440 -3.556 18.269 1.00 94.19 328 ASP A C 1
ATOM 2598 O O . ASP A 1 328 ? -7.660 -2.816 17.302 1.00 94.19 328 ASP A O 1
ATOM 2602 N N . PHE A 1 329 ? -6.571 -4.569 18.197 1.00 96.12 329 PHE A N 1
ATOM 2603 C CA . PHE A 1 329 ? -5.953 -4.991 16.942 1.00 96.12 329 PHE A CA 1
ATOM 2604 C C . PHE A 1 329 ? -7.031 -5.386 15.929 1.00 96.12 329 PHE A C 1
ATOM 2606 O O . PHE A 1 329 ? -7.002 -4.915 14.796 1.00 96.12 329 PHE A O 1
ATOM 2613 N N . PHE A 1 330 ? -8.025 -6.180 16.336 1.00 97.31 330 PHE A N 1
ATOM 2614 C CA . PHE A 1 330 ? -9.121 -6.594 15.456 1.00 97.31 330 PHE A CA 1
ATOM 2615 C C . PHE A 1 330 ? -10.070 -5.435 15.122 1.00 97.31 330 PHE A C 1
ATOM 2617 O O . PHE A 1 330 ? -10.543 -5.352 13.989 1.00 97.31 330 PHE A O 1
ATOM 2624 N N . GLU A 1 331 ? -10.309 -4.505 16.057 1.00 97.38 331 GLU A N 1
ATOM 2625 C CA . GLU A 1 331 ? -11.035 -3.253 15.774 1.00 97.38 331 GLU A CA 1
ATOM 2626 C C . GLU A 1 331 ? -10.352 -2.469 14.638 1.00 97.38 331 GLU A C 1
ATOM 2628 O O . GLU A 1 331 ? -11.012 -2.054 13.683 1.00 97.38 331 GLU A O 1
ATOM 2633 N N . THR A 1 332 ? -9.022 -2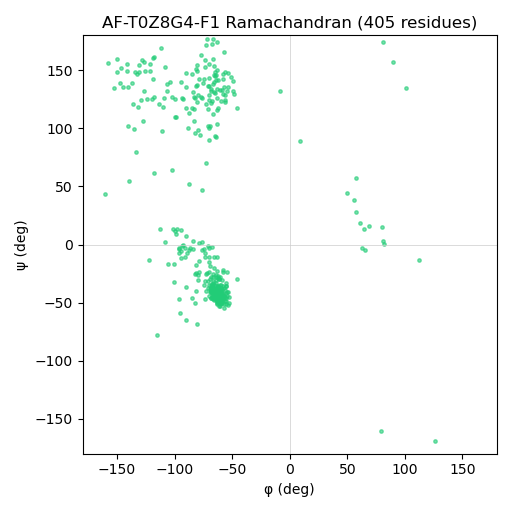.352 14.693 1.00 96.81 332 THR A N 1
ATOM 2634 C CA . THR A 1 332 ? -8.199 -1.701 13.658 1.00 96.81 332 THR A CA 1
ATOM 2635 C C . THR A 1 332 ? -8.184 -2.506 12.354 1.00 96.81 332 THR A C 1
ATOM 2637 O O . THR A 1 332 ? -8.381 -1.959 11.270 1.00 96.81 332 THR A O 1
ATOM 2640 N N . PHE A 1 333 ? -7.992 -3.823 12.447 1.00 97.69 333 PHE A N 1
ATOM 2641 C CA . PHE A 1 333 ? -7.872 -4.716 11.298 1.00 97.69 333 PHE A CA 1
ATOM 2642 C C . PHE A 1 333 ? -9.174 -4.845 10.508 1.00 97.69 333 PHE A C 1
ATOM 2644 O O . PHE A 1 333 ? -9.115 -4.988 9.294 1.00 97.69 333 PHE A O 1
ATOM 2651 N N . PHE A 1 334 ? -10.347 -4.800 11.141 1.00 97.88 334 PHE A N 1
ATOM 2652 C CA . PHE A 1 334 ? -11.638 -4.825 10.436 1.00 97.88 334 PHE A CA 1
ATOM 2653 C C . PHE A 1 334 ? -12.225 -3.430 10.198 1.00 97.88 334 PHE A C 1
ATOM 2655 O O . PHE A 1 334 ? -13.203 -3.305 9.463 1.00 97.88 334 PHE A O 1
ATOM 2662 N N . ILE A 1 335 ? -11.617 -2.383 10.769 1.00 97.81 335 ILE A N 1
ATOM 2663 C CA . ILE A 1 335 ? -12.074 -0.989 10.676 1.00 97.81 335 ILE A CA 1
ATOM 2664 C C . ILE A 1 335 ? -13.512 -0.877 11.199 1.00 97.81 335 ILE A C 1
ATOM 2666 O O . ILE A 1 335 ? -14.449 -0.469 10.505 1.00 97.81 335 ILE A O 1
ATOM 2670 N N . VAL A 1 336 ? -13.675 -1.299 12.451 1.00 98.19 336 VAL A N 1
ATOM 2671 C CA . VAL A 1 336 ? -14.946 -1.330 13.183 1.00 98.19 336 VAL A CA 1
ATOM 2672 C C . VAL A 1 336 ? -14.798 -0.625 14.525 1.00 98.19 336 VAL A C 1
ATOM 2674 O O . VAL A 1 336 ? -13.703 -0.493 15.065 1.00 98.19 336 VAL A O 1
ATOM 2677 N N . SER A 1 337 ? -15.912 -0.181 15.104 1.00 97.94 337 SER A N 1
ATOM 2678 C CA . SER A 1 337 ? -15.868 0.534 16.387 1.00 97.94 337 SER A CA 1
ATOM 2679 C C . SER A 1 337 ? -15.707 -0.369 17.599 1.00 97.94 337 SER A C 1
ATOM 2681 O O . SER A 1 337 ? -15.254 0.095 18.654 1.00 97.94 337 SER A O 1
ATOM 2683 N N . LYS A 1 338 ? -16.109 -1.635 17.462 1.00 97.19 338 LYS A N 1
ATOM 2684 C CA . LYS A 1 338 ? -15.995 -2.634 18.515 1.00 97.19 338 LYS A CA 1
ATOM 2685 C C . LYS A 1 338 ? -15.755 -4.017 17.925 1.00 97.19 338 LYS A C 1
ATOM 2687 O O . LYS A 1 338 ? -16.402 -4.401 16.953 1.00 97.19 338 LYS A O 1
ATOM 2692 N N . PHE A 1 339 ? -14.876 -4.769 18.569 1.00 96.88 339 PHE A N 1
ATOM 2693 C CA . PHE A 1 339 ? -14.673 -6.187 18.321 1.00 96.88 339 PHE A CA 1
ATOM 2694 C C . PHE A 1 339 ? -14.909 -6.982 19.607 1.00 96.88 339 PHE A C 1
ATOM 2696 O O . PHE A 1 339 ? -14.693 -6.468 20.709 1.00 96.88 339 PHE A O 1
ATOM 2703 N N . SER A 1 340 ? -15.373 -8.223 19.476 1.00 94.00 340 SER A N 1
ATOM 2704 C CA . SER A 1 340 ? -15.377 -9.187 20.579 1.00 94.00 340 SER A CA 1
ATOM 2705 C C . SER A 1 340 ? -15.315 -10.619 20.065 1.00 94.00 340 SER A C 1
ATOM 2707 O O . SER A 1 340 ? -16.113 -10.993 19.199 1.00 94.00 340 SER A O 1
ATOM 2709 N N . TRP A 1 341 ? -14.462 -11.436 20.677 1.00 90.94 341 TRP A N 1
ATOM 2710 C CA . TRP A 1 341 ? -14.486 -12.887 20.497 1.00 90.94 341 TRP A CA 1
ATOM 2711 C C . TRP A 1 341 ? -15.397 -13.545 21.538 1.00 90.94 341 TRP A C 1
ATOM 2713 O O . TRP A 1 341 ? -15.339 -13.195 22.719 1.00 90.94 341 TRP A O 1
ATOM 2723 N N . LYS A 1 342 ? -16.235 -14.494 21.121 1.00 84.44 342 LYS A N 1
ATOM 2724 C CA . LYS A 1 342 ? -17.125 -15.259 22.003 1.00 84.44 342 LYS A CA 1
ATOM 2725 C C . LYS A 1 342 ? -17.005 -16.756 21.739 1.00 84.44 342 LYS A C 1
ATOM 2727 O O . LYS A 1 342 ? -16.769 -17.174 20.607 1.00 84.44 342 LYS A O 1
ATOM 2732 N N . ASP A 1 343 ? -17.203 -17.551 22.785 1.00 70.19 343 ASP A N 1
ATOM 2733 C CA . ASP A 1 343 ? -17.247 -19.006 22.665 1.00 70.19 343 ASP A CA 1
ATOM 2734 C C . ASP A 1 343 ? -18.517 -19.442 21.926 1.00 70.19 343 ASP A C 1
ATOM 2736 O O . ASP A 1 343 ? -19.595 -18.845 22.082 1.00 70.19 343 ASP A O 1
ATOM 2740 N N . ALA A 1 344 ? -18.375 -20.487 21.108 1.00 54.59 344 ALA A N 1
ATOM 2741 C CA . ALA A 1 344 ? -19.470 -21.082 20.354 1.00 54.59 344 ALA A CA 1
ATOM 2742 C C . ALA A 1 344 ? -20.597 -21.513 21.313 1.00 54.59 344 ALA A C 1
ATOM 2744 O O . ALA A 1 344 ? -20.366 -22.283 22.241 1.00 54.59 344 ALA A O 1
ATOM 2745 N N . GLY A 1 345 ? -21.810 -20.990 21.104 1.00 52.81 345 GLY A N 1
ATOM 2746 C CA . GLY A 1 345 ? -22.994 -21.291 21.925 1.00 52.81 345 GLY A CA 1
ATOM 2747 C C . GLY A 1 345 ? -23.518 -20.128 22.775 1.00 52.81 345 GLY A C 1
ATOM 2748 O O . GLY A 1 345 ? -24.657 -20.178 23.223 1.00 52.81 345 GLY A O 1
ATOM 2749 N N . SER A 1 346 ? -22.758 -19.039 22.935 1.00 54.62 346 SER A N 1
ATOM 2750 C CA . SER A 1 346 ? -23.210 -17.826 23.647 1.00 54.62 346 SER A CA 1
ATOM 2751 C C . SER A 1 346 ? -23.949 -16.834 22.731 1.00 54.62 346 SER A C 1
ATOM 2753 O O . SER A 1 346 ? -23.595 -15.659 22.636 1.00 54.62 346 SER A O 1
ATOM 2755 N N . MET A 1 347 ? -24.961 -17.324 22.007 1.00 52.56 347 MET A N 1
ATOM 2756 C CA . MET A 1 347 ? -25.684 -16.554 20.980 1.00 52.56 347 MET A CA 1
ATOM 2757 C C . MET A 1 347 ? -26.965 -15.874 21.487 1.00 52.56 347 MET A C 1
ATOM 2759 O O . MET A 1 347 ? -27.763 -15.389 20.690 1.00 52.56 347 MET A O 1
ATOM 2763 N N . GLU A 1 348 ? -27.165 -15.814 22.803 1.00 50.91 348 GLU A N 1
ATOM 2764 C CA . GLU A 1 348 ? -28.183 -14.949 23.397 1.00 50.91 348 GLU A CA 1
ATOM 2765 C C . GLU A 1 348 ? -27.613 -13.536 23.504 1.00 50.91 348 GLU A C 1
ATOM 2767 O O . GLU A 1 348 ? -26.878 -13.216 24.438 1.00 50.91 348 GLU A O 1
ATOM 2772 N N . ASP A 1 349 ? -27.917 -12.687 22.523 1.00 56.78 349 ASP A N 1
ATOM 2773 C CA . ASP A 1 349 ? -27.618 -11.263 22.616 1.00 56.78 349 ASP A CA 1
ATOM 2774 C C . ASP A 1 349 ? -28.921 -10.456 22.569 1.00 56.78 349 ASP A C 1
ATOM 2776 O O . ASP A 1 349 ? -29.698 -10.607 21.626 1.00 56.78 349 ASP A O 1
ATOM 2780 N N . PRO A 1 350 ? -29.174 -9.561 23.538 1.00 53.53 350 PRO A N 1
ATOM 2781 C CA . PRO A 1 350 ? -30.324 -8.657 23.504 1.00 53.53 350 PRO A CA 1
ATOM 2782 C C . PRO A 1 350 ? -30.201 -7.548 22.436 1.00 53.53 350 PRO A C 1
ATOM 2784 O O . PRO A 1 350 ? -31.103 -6.721 22.307 1.00 53.53 350 PRO A O 1
ATOM 2787 N N . ALA A 1 351 ? -29.095 -7.490 21.680 1.00 62.47 351 ALA A N 1
ATOM 2788 C CA . ALA A 1 351 ? -28.840 -6.477 20.658 1.00 62.47 351 ALA A CA 1
ATOM 2789 C C . ALA A 1 351 ? -29.270 -6.943 19.256 1.00 62.47 351 ALA A C 1
ATOM 2791 O O . ALA A 1 351 ? -29.012 -8.075 18.852 1.00 62.47 351 ALA A O 1
ATOM 2792 N N . ALA A 1 352 ? -29.868 -6.036 18.478 1.00 81.31 352 ALA A N 1
ATOM 2793 C CA . ALA A 1 352 ? -30.302 -6.315 17.110 1.00 81.31 352 ALA A CA 1
ATOM 2794 C C . ALA A 1 352 ? -29.139 -6.826 16.237 1.00 81.31 352 ALA A C 1
ATOM 2796 O O . ALA A 1 352 ? -28.083 -6.195 16.163 1.00 81.31 352 ALA A O 1
ATOM 2797 N N . VAL A 1 353 ? -29.340 -7.959 15.561 1.00 90.94 353 VAL A N 1
ATOM 2798 C CA . VAL A 1 353 ? -28.388 -8.507 14.586 1.00 90.94 353 VAL A CA 1
ATOM 2799 C C . VAL A 1 353 ? -28.593 -7.806 13.245 1.00 90.94 353 VAL A C 1
ATOM 2801 O O . VAL A 1 353 ? -29.703 -7.758 12.715 1.00 90.94 353 VAL A O 1
ATOM 2804 N N . LEU A 1 354 ? -27.518 -7.255 12.683 1.00 92.75 354 LEU A N 1
ATOM 2805 C CA . LEU A 1 354 ? -27.537 -6.653 11.352 1.00 92.75 354 LEU A CA 1
ATOM 2806 C C . LEU A 1 354 ? -27.392 -7.717 10.263 1.00 92.75 354 LEU A C 1
ATOM 2808 O O . LEU A 1 354 ? -28.188 -7.747 9.325 1.00 92.75 354 LEU A O 1
ATOM 2812 N N . ALA A 1 355 ? -26.388 -8.580 10.399 1.00 94.12 355 ALA A N 1
ATOM 2813 C CA . ALA A 1 355 ? -26.097 -9.655 9.462 1.00 94.12 355 ALA A CA 1
ATOM 2814 C C . ALA A 1 355 ? -25.285 -10.763 10.143 1.00 94.12 355 ALA A C 1
ATOM 2816 O O . ALA A 1 355 ? -24.556 -10.511 11.106 1.00 94.12 355 ALA A O 1
ATOM 2817 N N . THR A 1 356 ? -25.368 -11.970 9.589 1.00 94.62 356 THR A N 1
ATOM 2818 C CA . THR A 1 356 ? -24.601 -13.140 10.023 1.00 94.62 356 THR A CA 1
ATOM 2819 C C . THR A 1 356 ? -24.085 -13.880 8.800 1.00 94.62 356 THR A C 1
ATOM 2821 O O . THR A 1 356 ? -24.808 -14.008 7.814 1.00 94.62 356 THR A O 1
ATOM 2824 N N . ALA A 1 357 ? -22.844 -14.356 8.855 1.00 94.75 357 ALA A N 1
ATOM 2825 C CA . ALA A 1 357 ? -22.269 -15.196 7.813 1.00 94.75 357 ALA A CA 1
ATOM 2826 C C . ALA A 1 357 ? -21.291 -16.209 8.406 1.00 94.75 357 ALA A C 1
ATOM 2828 O O . ALA A 1 357 ? -20.644 -15.950 9.425 1.00 94.75 357 ALA A O 1
ATOM 2829 N N . GLU A 1 358 ? -21.155 -17.344 7.731 1.00 93.50 358 GLU A N 1
ATOM 2830 C CA . GLU A 1 358 ? -20.081 -18.293 8.001 1.00 93.50 358 GLU A CA 1
ATOM 2831 C C . GLU A 1 358 ? -18.759 -17.768 7.430 1.00 93.50 358 GLU A C 1
ATOM 2833 O O . GLU A 1 358 ? -18.702 -17.172 6.348 1.00 93.50 358 GLU A O 1
ATOM 2838 N N . GLY A 1 359 ? -17.689 -17.957 8.198 1.00 90.25 359 GLY A N 1
ATOM 2839 C CA . GLY A 1 359 ? -16.327 -17.692 7.766 1.00 90.25 359 GLY A CA 1
ATOM 2840 C C . GLY A 1 359 ? -15.842 -18.726 6.741 1.00 90.25 359 GLY A C 1
ATOM 2841 O O . GLY A 1 359 ? -16.547 -19.681 6.429 1.00 90.25 359 GLY A O 1
ATOM 2842 N N . PRO A 1 360 ? -14.615 -18.563 6.217 1.00 88.88 360 PRO A N 1
ATOM 2843 C CA . PRO A 1 360 ? -14.043 -19.505 5.253 1.00 88.88 360 PRO A CA 1
ATOM 2844 C C . PRO A 1 360 ? -13.879 -20.925 5.815 1.00 88.88 360 PRO A C 1
ATOM 2846 O O . PRO A 1 360 ? -13.935 -21.893 5.066 1.00 88.88 360 PRO A O 1
ATOM 2849 N N . GLU A 1 361 ? -13.671 -21.038 7.128 1.00 85.94 361 GLU A N 1
ATOM 2850 C CA . GLU A 1 361 ? -13.451 -22.304 7.823 1.00 85.94 361 GLU A CA 1
ATOM 2851 C C . GLU A 1 361 ? -14.712 -22.744 8.588 1.00 85.94 361 GLU A C 1
ATOM 2853 O O . GLU A 1 361 ? -15.343 -21.907 9.252 1.00 85.94 361 GLU A O 1
ATOM 2858 N N . PRO A 1 362 ? -15.044 -24.051 8.586 1.00 83.88 362 PRO A N 1
ATOM 2859 C CA . PRO A 1 362 ? -16.183 -24.584 9.326 1.00 83.88 362 PRO A CA 1
ATOM 2860 C C . PRO A 1 362 ? -16.164 -24.200 10.811 1.00 83.88 362 PRO A C 1
ATOM 2862 O O . PRO A 1 362 ? -15.137 -24.291 11.483 1.00 83.88 362 PRO A O 1
ATOM 2865 N N . GLY A 1 363 ? -17.322 -23.791 11.333 1.00 85.25 363 GLY A N 1
ATOM 2866 C CA . GLY A 1 363 ? -17.486 -23.413 12.741 1.00 85.25 363 GLY A CA 1
ATOM 2867 C C . GLY A 1 363 ? -17.049 -21.986 13.086 1.00 85.25 363 GLY A C 1
ATOM 2868 O O . GLY A 1 363 ? -17.177 -21.586 14.242 1.00 85.25 363 GLY A O 1
ATOM 2869 N N . THR A 1 364 ? -16.572 -21.204 12.112 1.00 91.31 364 THR A N 1
ATOM 2870 C CA . THR A 1 364 ? -16.316 -19.770 12.296 1.00 91.31 364 THR A CA 1
ATOM 2871 C C . THR A 1 364 ? -17.538 -18.971 11.866 1.00 91.31 364 THR A C 1
ATOM 2873 O O . THR A 1 364 ? -17.983 -19.102 10.730 1.00 91.31 364 THR A O 1
ATOM 2876 N N . ILE A 1 365 ? -18.073 -18.117 12.740 1.00 93.31 365 ILE A N 1
ATOM 2877 C CA . ILE A 1 365 ? -19.252 -17.291 12.432 1.00 93.31 365 ILE A CA 1
ATOM 2878 C C . ILE A 1 365 ? -18.936 -15.826 12.719 1.00 93.31 365 ILE A C 1
ATOM 2880 O O . ILE A 1 365 ? -18.429 -15.492 13.794 1.00 93.31 365 ILE A O 1
ATOM 2884 N N . LEU A 1 366 ? -19.269 -14.958 11.763 1.00 95.31 366 LEU A N 1
ATOM 2885 C CA . LEU A 1 366 ? -19.221 -13.506 11.894 1.00 95.31 366 LEU A CA 1
ATOM 2886 C C . LEU A 1 366 ? -20.641 -12.988 12.117 1.00 95.31 366 LEU A C 1
ATOM 2888 O O . LEU A 1 366 ? -21.541 -13.261 11.321 1.00 95.31 366 LEU A O 1
ATOM 2892 N N . VAL A 1 367 ? -20.833 -12.206 13.174 1.00 94.88 367 VAL A N 1
ATOM 2893 C CA . VAL A 1 367 ? -22.105 -11.555 13.498 1.00 94.88 367 VAL A CA 1
ATOM 2894 C C . VAL A 1 367 ? -21.874 -10.055 13.606 1.00 94.88 367 VAL A C 1
ATOM 2896 O O . VAL A 1 367 ? -21.003 -9.596 14.348 1.00 94.88 367 VAL A O 1
ATOM 2899 N N . LEU A 1 368 ? -22.645 -9.282 12.845 1.00 96.12 368 LEU A N 1
ATOM 2900 C CA . LEU A 1 368 ? -22.575 -7.825 12.840 1.00 96.12 368 LEU A CA 1
ATOM 2901 C C . LEU A 1 368 ? -23.698 -7.264 13.700 1.00 96.12 368 LEU A C 1
ATOM 2903 O O . LEU A 1 368 ? -24.869 -7.535 13.443 1.00 96.12 368 LEU A O 1
ATOM 2907 N N . HIS A 1 369 ? -23.342 -6.436 14.673 1.00 95.00 369 HIS A N 1
ATOM 2908 C CA . HIS A 1 369 ? -24.281 -5.667 15.485 1.00 95.00 369 HIS A CA 1
ATOM 2909 C C . HIS A 1 369 ? -24.047 -4.165 15.282 1.00 95.00 369 HIS A C 1
ATOM 2911 O O . HIS A 1 369 ? -22.959 -3.769 14.851 1.00 95.00 369 HIS A O 1
ATOM 2917 N N . PRO A 1 370 ? -25.015 -3.298 15.621 1.00 95.75 370 PRO A N 1
ATOM 2918 C CA . PRO A 1 370 ? -24.758 -1.871 15.749 1.00 95.75 370 PRO A CA 1
ATOM 2919 C C . PRO A 1 370 ? -23.713 -1.611 16.842 1.00 95.75 370 PRO A C 1
ATOM 2921 O O . PRO A 1 370 ? -23.808 -2.144 17.948 1.00 95.75 370 PRO A O 1
ATOM 2924 N N . ALA A 1 371 ? -22.718 -0.776 16.554 1.00 95.88 371 ALA A N 1
ATOM 2925 C CA . ALA A 1 371 ? -21.699 -0.413 17.527 1.00 95.88 371 ALA A CA 1
ATOM 2926 C C . ALA A 1 371 ? -22.285 0.416 18.682 1.00 95.88 371 ALA A C 1
ATOM 2928 O O . ALA A 1 371 ? -23.066 1.348 18.447 1.00 95.88 371 ALA A O 1
ATOM 2929 N N . PRO A 1 372 ? -21.864 0.140 19.929 1.00 93.44 372 PRO A N 1
ATOM 2930 C CA . PRO A 1 372 ? -22.370 0.842 21.097 1.00 93.44 372 PRO A CA 1
ATOM 2931 C C . PRO A 1 372 ? -21.881 2.296 21.161 1.00 93.44 372 PRO A C 1
ATOM 2933 O O . PRO A 1 372 ? -20.811 2.656 20.666 1.00 93.44 372 PRO A O 1
ATOM 2936 N N . GLY A 1 373 ? -22.648 3.132 21.859 1.00 93.94 373 GLY A N 1
ATOM 2937 C CA . GLY A 1 373 ? -22.323 4.543 22.059 1.00 93.94 373 GLY A CA 1
ATOM 2938 C C . GLY A 1 373 ? -22.653 5.423 20.853 1.00 93.94 373 GLY A C 1
ATOM 2939 O O . GLY A 1 373 ? -23.472 5.068 20.001 1.00 93.94 373 GLY A O 1
ATOM 2940 N N . ILE A 1 374 ? -22.029 6.600 20.803 1.00 95.44 374 ILE A N 1
ATOM 2941 C CA . ILE A 1 374 ? -22.281 7.626 19.783 1.00 95.44 374 ILE A CA 1
ATOM 2942 C C . ILE A 1 374 ? -21.000 7.957 19.011 1.00 95.44 374 ILE A C 1
ATOM 2944 O O . ILE A 1 374 ? -19.883 7.742 19.499 1.00 95.44 374 ILE A O 1
ATOM 2948 N N . LYS A 1 375 ? -21.173 8.456 17.785 1.00 97.00 375 LYS A N 1
ATOM 2949 C CA . LYS A 1 375 ? -20.088 8.811 16.864 1.00 97.00 375 LYS A CA 1
ATOM 2950 C C . LYS A 1 375 ? -19.229 9.935 17.447 1.00 97.00 375 LYS A C 1
ATOM 2952 O O . LYS A 1 375 ? -19.750 10.986 17.794 1.00 97.00 375 LYS A O 1
ATOM 2957 N N . CYS A 1 376 ? -17.919 9.712 17.518 1.00 97.19 376 CYS A N 1
ATOM 2958 C CA . CYS A 1 376 ? -16.920 10.744 17.785 1.00 97.19 376 CYS A CA 1
ATOM 2959 C C . CYS A 1 376 ? -16.701 11.593 16.527 1.00 97.19 376 CYS A C 1
ATOM 2961 O O . CYS A 1 376 ? -16.357 11.051 15.482 1.00 97.19 376 CYS A O 1
ATOM 2963 N N . GLU A 1 377 ? -16.820 12.917 16.608 1.00 95.94 377 GLU A N 1
ATOM 2964 C CA . GLU A 1 377 ? -16.677 13.784 15.426 1.00 95.94 377 GLU A CA 1
ATOM 2965 C C . GLU A 1 377 ? -15.227 13.947 14.936 1.00 95.94 377 GLU A C 1
ATOM 2967 O O . GLU A 1 377 ? -15.005 14.465 13.845 1.00 95.94 377 GLU A O 1
ATOM 2972 N N . ARG A 1 378 ? -14.234 13.440 15.685 1.00 94.06 378 ARG A N 1
ATOM 2973 C CA . ARG A 1 378 ? -12.817 13.453 15.281 1.00 94.06 378 ARG A CA 1
ATOM 2974 C C . ARG A 1 378 ? -12.365 12.162 14.596 1.00 94.06 378 ARG A C 1
ATOM 2976 O O . ARG A 1 378 ? -11.918 12.214 13.460 1.00 94.06 378 ARG A O 1
ATOM 2983 N N . CYS A 1 379 ? -12.473 11.013 15.266 1.00 95.19 379 CYS A N 1
ATOM 2984 C CA . CYS A 1 379 ? -12.051 9.720 14.699 1.00 95.19 379 CYS A CA 1
ATOM 2985 C C . CYS A 1 379 ? -13.182 8.925 14.031 1.00 95.19 379 CYS A C 1
ATOM 2987 O O . CYS A 1 379 ? -12.945 7.852 13.491 1.00 95.19 379 CYS A O 1
ATOM 2989 N N . TRP A 1 380 ? -14.428 9.400 14.118 1.00 96.75 380 TRP A N 1
ATOM 2990 C CA . TRP A 1 380 ? -15.638 8.761 13.575 1.00 96.75 380 TRP A CA 1
ATOM 2991 C C . TRP A 1 380 ? -15.999 7.389 14.155 1.00 96.75 380 TRP A C 1
ATOM 2993 O O . TRP A 1 380 ? -17.075 6.870 13.859 1.00 96.75 380 TRP A O 1
ATOM 3003 N N . LEU A 1 381 ? -15.178 6.839 15.052 1.00 96.50 381 LEU A N 1
ATOM 3004 C CA . LEU A 1 381 ? -15.533 5.672 15.851 1.00 96.50 381 LEU A CA 1
ATOM 3005 C C . LEU A 1 381 ? -16.731 5.987 16.756 1.00 96.50 381 LEU A C 1
ATOM 3007 O O . LEU A 1 381 ? -16.830 7.062 17.356 1.00 96.50 381 LEU A O 1
ATOM 3011 N N . ARG A 1 382 ? -17.621 5.011 16.910 1.00 97.06 382 ARG A N 1
ATOM 3012 C CA . ARG A 1 382 ? -18.677 5.006 17.919 1.00 97.06 382 ARG A CA 1
ATOM 3013 C C . ARG A 1 382 ? -18.093 4.492 19.225 1.00 97.06 382 ARG A C 1
ATOM 3015 O O . ARG A 1 382 ? -17.613 3.364 19.305 1.00 97.06 382 ARG A O 1
ATOM 3022 N N . LYS A 1 383 ? -18.089 5.342 20.248 1.00 95.75 383 LYS A N 1
ATOM 3023 C CA . LYS A 1 383 ? -17.577 4.999 21.579 1.00 95.75 383 LYS A CA 1
ATOM 3024 C C . LYS A 1 383 ? -18.590 5.442 22.629 1.00 95.75 383 LYS A C 1
ATOM 3026 O O . LYS A 1 383 ? -19.278 6.451 22.482 1.00 95.75 383 LYS A O 1
ATOM 3031 N N . THR A 1 384 ? -18.682 4.687 23.717 1.00 95.56 384 THR A N 1
ATOM 3032 C CA . THR A 1 384 ? -19.554 5.000 24.865 1.00 95.56 384 THR A CA 1
ATOM 3033 C C . THR A 1 384 ? -19.033 6.162 25.710 1.00 95.56 384 THR A C 1
ATOM 3035 O O . THR A 1 384 ? -19.745 6.643 26.592 1.00 95.56 384 THR A O 1
ATOM 3038 N N . THR A 1 385 ? -17.797 6.597 25.456 1.00 95.25 385 THR A N 1
ATOM 3039 C CA . THR A 1 385 ? -17.127 7.725 26.112 1.00 95.25 385 THR A CA 1
ATOM 3040 C C . THR A 1 385 ? -17.260 9.037 25.342 1.00 95.25 385 THR A C 1
ATOM 3042 O O . THR A 1 385 ? -16.956 10.098 25.874 1.00 95.25 385 THR A O 1
ATOM 3045 N N . THR A 1 386 ? -17.739 9.001 24.096 1.00 95.50 386 THR A N 1
ATOM 3046 C CA . THR A 1 386 ? -17.961 10.215 23.306 1.00 95.50 386 THR A CA 1
ATOM 3047 C C . THR A 1 386 ? -18.930 11.161 24.017 1.00 95.50 386 THR A C 1
ATOM 3049 O O . THR A 1 386 ? -20.010 10.735 24.424 1.00 95.50 386 THR A O 1
ATOM 3052 N N . GLY A 1 387 ? -18.550 12.435 24.154 1.00 93.44 387 GLY A N 1
ATOM 3053 C CA . GLY A 1 387 ? -19.371 13.449 24.828 1.00 93.44 387 GLY A CA 1
ATOM 3054 C C . GLY A 1 387 ? -19.285 13.433 26.356 1.00 93.44 387 GLY A C 1
ATOM 3055 O O . GLY A 1 387 ? -19.974 14.215 26.999 1.00 93.44 387 GLY A O 1
ATOM 3056 N N . LYS A 1 388 ? -18.453 12.562 26.949 1.00 93.25 388 LYS A N 1
ATOM 3057 C CA . LYS A 1 388 ? -18.267 12.460 28.410 1.00 93.25 388 LYS A CA 1
ATOM 3058 C C . LYS A 1 388 ? -17.020 13.183 28.937 1.00 93.25 388 LYS A C 1
ATOM 3060 O O . LYS A 1 388 ? -16.663 13.004 30.098 1.00 93.25 388 LYS A O 1
ATOM 3065 N N . ASN A 1 389 ? -16.347 13.969 28.098 1.00 91.75 389 ASN A N 1
ATOM 3066 C CA . ASN A 1 389 ? -15.239 14.828 28.525 1.00 91.75 389 ASN A CA 1
ATOM 3067 C C . ASN A 1 389 ? -15.751 16.055 29.316 1.00 91.75 389 ASN A C 1
ATOM 3069 O O . ASN A 1 389 ? -16.928 16.400 29.180 1.00 91.75 389 ASN A O 1
ATOM 3073 N N . PRO A 1 390 ? -14.901 16.708 30.135 1.00 90.31 390 PRO A N 1
ATOM 3074 C CA . PRO A 1 390 ? -15.308 17.823 30.999 1.00 90.31 390 PRO A CA 1
ATOM 3075 C C . PRO A 1 390 ? -15.989 18.988 30.267 1.00 90.31 390 PRO A C 1
ATOM 3077 O O . PRO A 1 390 ? -16.879 19.624 30.822 1.00 90.31 390 PRO A O 1
ATOM 3080 N N . GLU A 1 391 ? -15.594 19.259 29.025 1.00 89.69 391 GLU A N 1
ATOM 3081 C CA . GLU A 1 391 ? -16.111 20.351 28.196 1.00 89.69 391 GLU A CA 1
ATOM 3082 C C . GLU A 1 391 ? -17.363 19.960 27.388 1.00 89.69 391 GLU A C 1
ATOM 3084 O O . GLU A 1 391 ? -17.937 20.803 26.702 1.00 89.69 391 GLU A O 1
ATOM 3089 N N . GLY A 1 392 ? -17.795 18.693 27.434 1.00 89.25 392 GLY A N 1
ATOM 3090 C CA . GLY A 1 392 ? -18.972 18.198 26.708 1.00 89.25 392 GLY A CA 1
ATOM 3091 C C . GLY A 1 392 ? -18.813 18.140 25.182 1.00 89.25 392 GLY A C 1
ATOM 3092 O O . GLY A 1 392 ? -19.799 18.013 24.456 1.00 89.25 392 GLY A O 1
ATOM 3093 N N . ASN A 1 393 ? -17.584 18.214 24.668 1.00 93.56 393 ASN A N 1
ATOM 3094 C CA . ASN A 1 393 ? -17.296 18.149 23.238 1.00 93.56 393 ASN A CA 1
ATOM 3095 C C . ASN A 1 393 ? -17.691 16.778 22.651 1.00 93.56 393 ASN A C 1
ATOM 3097 O O . ASN A 1 393 ? -17.476 15.756 23.312 1.00 93.56 393 ASN A O 1
ATOM 3101 N N . PRO A 1 394 ? -18.165 16.694 21.390 1.00 95.69 394 PRO A N 1
ATOM 3102 C CA . PRO A 1 394 ? -18.619 15.449 20.754 1.00 95.69 394 PRO A CA 1
ATOM 3103 C C . PRO A 1 394 ? -17.454 14.536 20.311 1.00 95.69 394 PRO A C 1
ATOM 3105 O O . PRO A 1 394 ? -17.412 14.021 19.195 1.00 95.69 394 PRO A O 1
ATOM 3108 N N . VAL A 1 395 ? -16.473 14.330 21.189 1.00 96.62 395 VAL A N 1
ATOM 3109 C CA . VAL A 1 395 ? -15.271 13.521 20.966 1.00 96.62 395 VAL A CA 1
ATOM 3110 C C . VAL A 1 395 ? -15.115 12.464 22.059 1.00 96.62 395 VAL A C 1
ATOM 3112 O O . VAL A 1 395 ? -15.539 12.664 23.198 1.00 96.62 395 VAL A O 1
ATOM 3115 N N . CYS A 1 396 ? -14.526 11.319 21.712 1.00 95.44 396 CYS A N 1
ATOM 3116 C CA . CYS A 1 396 ? -14.211 10.245 22.659 1.00 95.44 396 CYS A CA 1
ATOM 3117 C C . CYS A 1 396 ? -12.961 10.561 23.492 1.00 95.44 396 CYS A C 1
ATOM 3119 O O . CYS A 1 396 ? -12.138 11.379 23.082 1.00 95.44 396 CYS A O 1
ATOM 3121 N N . ASP A 1 397 ? -12.767 9.858 24.612 1.00 94.06 397 ASP A N 1
ATOM 3122 C CA . ASP A 1 397 ? -11.648 10.099 25.541 1.00 94.06 397 ASP A CA 1
ATOM 3123 C C . ASP A 1 397 ? -10.266 10.072 24.873 1.00 94.06 397 ASP A C 1
ATOM 3125 O O . ASP A 1 397 ? -9.421 10.912 25.172 1.00 94.06 397 ASP A O 1
ATOM 3129 N N . ARG A 1 398 ? -10.023 9.142 23.937 1.00 92.94 398 ARG A N 1
ATOM 3130 C CA . ARG A 1 398 ? -8.759 9.082 23.175 1.00 92.94 398 ARG A CA 1
ATOM 3131 C C . ARG A 1 398 ? -8.534 10.362 22.372 1.00 92.94 398 ARG A C 1
ATOM 3133 O O . ARG A 1 398 ? -7.443 10.932 22.392 1.00 92.94 398 ARG A O 1
ATOM 3140 N N . CYS A 1 399 ? -9.568 10.815 21.666 1.00 94.06 399 CYS A N 1
ATOM 3141 C CA . CYS A 1 399 ? -9.491 12.029 20.866 1.00 94.06 399 CYS A CA 1
ATOM 3142 C C . CYS A 1 399 ? -9.368 13.276 21.736 1.00 94.06 399 CYS A C 1
ATOM 3144 O O . CYS A 1 399 ? -8.587 14.161 21.412 1.00 94.06 399 CYS A O 1
ATOM 3146 N N . HIS A 1 400 ? -10.095 13.316 22.847 1.00 94.06 400 HIS A N 1
ATOM 3147 C CA . HIS A 1 400 ? -10.023 14.397 23.813 1.00 94.06 400 HIS A CA 1
ATOM 3148 C C . HIS A 1 400 ? -8.607 14.542 24.394 1.00 94.06 400 HIS A C 1
ATOM 3150 O O . HIS A 1 400 ? -8.018 15.613 24.288 1.00 94.06 400 HIS A O 1
ATOM 3156 N N . LYS A 1 401 ? -8.002 13.442 24.872 1.00 91.31 401 LYS A N 1
ATOM 3157 C CA . LYS A 1 401 ? -6.600 13.420 25.335 1.00 91.31 401 LYS A CA 1
ATOM 3158 C C . LYS A 1 401 ? -5.624 13.891 24.260 1.00 91.31 401 LYS A C 1
ATOM 3160 O O . LYS A 1 401 ? -4.667 14.595 24.559 1.00 91.31 401 LYS A O 1
ATOM 3165 N N . SER A 1 402 ? -5.864 13.511 23.006 1.00 90.56 402 SER A N 1
ATOM 3166 C CA . SER A 1 402 ? -5.005 13.932 21.898 1.00 90.56 402 SER A CA 1
ATOM 3167 C C . SER A 1 402 ? -5.085 15.441 21.651 1.00 90.56 402 SER A C 1
ATOM 3169 O O . SER A 1 402 ? -4.052 16.057 21.419 1.00 90.56 402 SER A O 1
ATOM 3171 N N . LEU A 1 403 ? -6.273 16.043 21.766 1.00 89.88 403 LEU A N 1
ATOM 3172 C CA . LEU A 1 403 ? -6.497 17.483 21.579 1.00 89.88 403 LEU A CA 1
ATOM 3173 C C . LEU A 1 403 ? -5.953 18.355 22.720 1.00 89.88 403 LEU A C 1
ATOM 3175 O O . LEU A 1 403 ? -5.642 19.516 22.489 1.00 89.88 403 LEU A O 1
ATOM 3179 N N . GLN A 1 404 ? -5.822 17.816 23.934 1.00 84.81 404 GLN A N 1
ATOM 3180 C CA . GLN A 1 404 ? -5.258 18.540 25.087 1.00 84.81 404 GLN A CA 1
ATOM 3181 C C . GLN A 1 404 ? -3.729 18.672 25.052 1.00 84.81 404 GLN A C 1
ATOM 3183 O O . GLN A 1 404 ? -3.121 19.294 25.919 1.00 84.81 404 GLN A O 1
ATOM 3188 N N . SER A 1 405 ? -3.096 18.056 24.065 1.00 71.31 405 SER A N 1
ATOM 3189 C CA . SER A 1 405 ? -1.651 18.032 23.905 1.00 71.31 405 SER A CA 1
ATOM 3190 C C . SER A 1 405 ? -1.181 19.347 23.287 1.00 71.31 405 SER A C 1
ATOM 3192 O O . SER A 1 405 ? -1.731 19.712 22.247 1.00 71.31 405 SER A O 1
ATOM 3194 N N . PRO A 1 406 ? -0.185 20.051 23.855 1.00 60.47 406 PRO A N 1
ATOM 3195 C CA . PRO A 1 406 ? 0.421 21.174 23.149 1.00 60.47 406 PRO A CA 1
ATOM 3196 C C . PRO A 1 406 ? 1.012 20.676 21.821 1.00 60.47 406 PRO A C 1
ATOM 3198 O O . PRO A 1 406 ? 1.634 19.611 21.792 1.00 60.47 406 PRO A O 1
ATOM 3201 N N . VAL A 1 407 ? 0.725 21.415 20.743 1.00 54.53 407 VAL A N 1
ATOM 3202 C CA . VAL A 1 407 ? 1.208 21.153 19.374 1.00 54.53 407 VAL A CA 1
ATOM 3203 C C . VAL A 1 407 ? 2.710 21.362 19.287 1.00 54.53 407 VAL A C 1
ATOM 3205 O O . VAL A 1 407 ? 3.180 22.379 19.850 1.00 54.53 407 VAL A O 1
#

Solvent-accessible surface area (backbone atoms only — not comparable to full-atom values): 24029 Å² total; per-residue (Å²): 137,90,83,82,86,81,86,81,86,84,79,88,82,90,75,80,93,72,84,81,79,78,84,85,80,85,73,80,79,78,81,81,74,94,64,83,91,80,73,79,82,86,71,75,90,68,66,54,92,87,62,56,95,62,95,76,86,87,76,66,41,55,73,17,19,70,86,66,43,79,55,36,79,92,73,70,54,60,80,56,71,66,60,48,31,75,74,65,32,61,45,52,58,38,42,51,60,36,53,36,64,46,80,42,68,35,67,48,38,74,68,59,50,53,56,46,49,56,54,50,49,48,48,51,48,44,52,47,53,46,53,73,63,40,79,85,56,91,72,73,92,77,65,72,81,52,83,49,68,67,53,40,41,54,47,18,55,45,46,56,49,50,51,54,34,54,51,20,58,76,71,67,36,46,32,57,33,49,51,51,51,51,47,43,37,50,47,54,37,51,66,40,50,50,60,42,46,44,59,47,69,71,41,46,36,90,86,29,66,72,35,48,34,50,38,52,48,44,53,51,51,52,54,44,49,35,45,71,39,29,91,50,29,50,65,63,32,23,52,49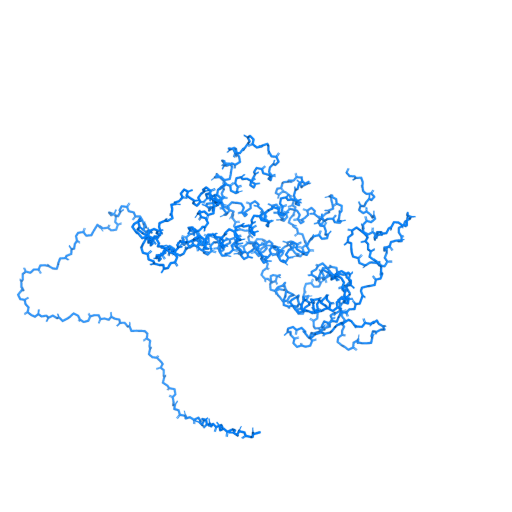,47,27,60,75,67,72,52,60,79,92,42,50,64,62,25,39,51,53,56,70,70,47,70,71,70,77,81,59,74,90,46,58,46,69,66,55,47,54,41,49,51,56,48,51,54,43,48,55,52,52,49,54,57,51,51,54,35,41,73,70,64,76,41,96,52,57,31,50,24,22,46,35,37,32,39,72,56,59,78,72,39,71,82,67,68,60,56,66,59,51,15,35,71,70,47,28,39,33,49,46,83,43,66,79,85,74,77,85,61,99,63,68,74,74,50,74,48,72,44,94,50,92,74,27,37,42,37,34,26,70,28,60,60,42,63,10,78,76,72,52,39,20,32,79,46,32,38,68,49,99,87,53,50,58,31,25,61,71,46,47,59,32,68,74,48,88,130

Nearest PDB structures (foldseek):
  1ffy-assembly1_A  TM=8.895E-01  e=6.266E-22  Staphylococcus aureus
  8c9g-assembly1_A  TM=8.672E-01  e=1.505E-21  Priestia megaterium
  8c9f-assembly1_A  TM=9.023E-01  e=4.707E-19  Priestia megaterium
  8wnj-assembly1_A  TM=8.161E-01  e=4.483E-19  Helicobacter pylori
  8c8w-assembly1_A  TM=7.766E-01  e=3.458E-11  Priestia megaterium

pLDDT: mean 85.34, std 19.61, range [26.03, 98.38]

Sequence (407 aa):
MSGSIRESAMKPSSKSARTLPGPPTSTSRVRTSTGDGSTPPFSPPWPSREDRTYRSVLTHGFVVDGQGKKMAKTLGNVIAPSEIIEKYGADVLRLWVAASDYQEDTRLSMEIMNNLVDGYRKIRNTIRYMLSNLYDYPGGRTHAPSRDILDRWILSVWEGTKASILEAYDQRKFAQIIQSLNHFCSLSLSAHYFDMVKDRLYADRADGETRRQTQATMARILEELASVLHPVLPFTTTEILLHASGKSPDKILDASMAILMAPFPERDPSRIDPELESQIERLLGLRTVFGRMTDDLKKEKRIGSTLEIHLRMTGDRSRYNPGNWPDDFFETFFIVSKFSWKDAGSMEDPAAVLATAEGPEPGTILVLHPAPGIKCERCWLRKTTTGKNPEGNPVCDRCHKSLQSPV

Radius of gyration: 29.82 Å; Cα contacts (8 Å, |Δi|>4): 476; chains: 1; bounding box: 84×76×81 Å

Secondary structure (DSSP, 8-state):
------------------PPP---------------S--------PPPGGG-S-S-----PPEEETTSPBP-GGGT----HHHHHHHH-HHHHHHHHHHS-TTSPEEE-HHHHHHHHHHHHHHHHHHHHHHHHSTT----TTSPPP--HHHHHHHHHHHHHHHHHHHHHHTT-HHHHHHHHHHIIIIIIIIIIHHHHHHHHHHS-TT-HHHHHHHHHHHHHHHHHHHHHTTT-HHHHHHHHHHHTT--GGGHHHHHHHHHTPPPPPP-GGG--HHHHHHHHHHHHHHHHHHHHHHHHHHTTS-S-GGGEEEEEES-HHHH-TT---HHHHHHHHT-SEEEEE-TT----SSPP-EEEE-SSTT-EEEEEEPSSEE-TTT--EETTTT-STT--SS-HHHHHHHTS--